Protein AF-A0A955C738-F1 (afdb_monomer)

pLDDT: mean 87.99, std 18.36, range [21.62, 98.81]

Radius of gyration: 31.43 Å; Cα contacts (8 Å, |Δi|>4): 1301; chains: 1; bounding box: 120×82×80 Å

Secondary structure (DSSP, 8-state):
----------------------------------------------PPPHHHHHHHHHHHH-HHHHHHHHHHHHHHHH---TTSPPEEEEEEEEEEEEEEEEEEETTEEEEEEEEEEEEEEEEEEEB-SSSBS-SBTT-TTTTEEEEEPPSS--HHHHHHHHHHHHHHHHHHHHHHHHHHHHHHHT---TTPPPSS------EEEPPPP-----HHHHHHHHHHHHHGGGG-TTEEEEEEEEEEEEEEEEEEETTS-EEEEEEEEEEEEEEEEEE-TTS-EEEEEEEEEES-TTSPPPHHHHHHHHHHHHHHHHHHHTSPBP-S-EEEEEEE-HHHHHHHHHHHHGGGSB-SPPPBTPPPPTT-SGGGTTSB-S-TTEEEEE-TT--EETTEE-S---SB-TTSPBP--EEEEETTEE---B--SS--SS--S--S-EE-SSS-EE--SEEEEEESSPBPHHHHHHHHHHHHHHTT-SEEEEEEEEETTEEEEEEEEETTS-EEEEB-BPPP---HHHHHTEEEEBS--EEEEEEETTEEEEEEE--EEEEEEEE-B----PPPPPSS--HHHHHHHHHHHT-

Solvent-accessible surface area (backbone atoms only — not comparable to full-atom values): 31488 Å² total; per-residue (Å²): 134,87,79,91,86,88,83,90,83,87,88,88,88,83,90,86,86,90,82,89,90,86,92,85,89,89,87,88,81,93,87,87,86,86,87,83,89,80,87,78,80,74,81,78,72,74,76,70,50,75,67,55,52,52,51,54,57,48,38,72,76,32,52,65,61,32,30,54,53,54,48,49,56,50,44,65,76,64,52,59,62,86,90,44,65,45,57,72,41,43,35,38,38,35,41,43,29,26,37,38,37,34,32,11,34,64,47,38,77,79,46,77,49,76,50,74,49,29,42,35,31,33,39,29,39,17,62,47,51,62,54,36,17,53,67,29,72,94,23,86,67,36,6,49,28,64,37,73,41,66,85,61,89,49,51,65,62,39,35,53,39,50,50,55,26,46,52,55,6,40,53,42,5,46,63,30,24,60,54,47,52,59,53,49,76,78,51,90,67,82,78,68,45,40,58,35,53,88,78,77,58,40,77,49,73,53,73,84,54,85,44,74,72,52,59,72,61,53,43,50,40,24,23,59,54,16,33,57,53,63,82,36,48,72,50,77,43,54,40,18,35,38,41,36,39,23,14,34,37,34,38,41,37,73,80,57,27,37,40,35,43,66,44,46,38,24,44,38,38,40,41,42,31,34,59,22,94,81,16,50,75,46,50,47,69,52,76,49,80,38,72,48,56,79,69,68,78,54,55,80,73,50,44,60,58,54,49,51,52,52,54,51,51,54,54,45,44,72,31,52,63,45,86,59,69,44,75,39,29,32,42,26,32,18,64,27,24,18,54,57,49,40,75,64,41,46,79,46,38,39,42,44,59,73,36,48,88,59,81,87,64,95,77,51,45,82,83,38,53,73,36,74,55,35,32,64,51,30,35,31,34,32,32,18,80,46,54,56,57,98,87,42,80,36,52,13,45,45,64,53,28,72,76,55,33,59,36,46,74,40,64,31,21,54,58,8,16,30,62,52,62,39,16,6,50,39,20,23,80,90,42,71,56,53,39,22,17,13,34,34,74,79,72,50,36,32,41,68,23,29,36,37,49,49,54,81,68,49,30,51,74,67,54,48,52,51,54,47,45,52,53,13,49,78,69,74,40,80,48,29,45,35,33,52,31,54,28,86,84,27,59,43,48,33,29,42,35,32,84,87,71,51,72,44,64,32,22,49,46,37,64,72,78,76,47,68,64,38,48,41,38,42,76,47,38,34,66,62,61,29,80,41,75,47,81,54,89,48,50,39,23,19,26,32,15,26,19,38,30,30,56,52,48,64,38,43,38,57,85,70,92,48,60,75,64,76,93,61,76,50,76,54,37,50,51,52,52,33,66,75,68,77,104

Foldseek 3Di:
DDDDDDDDDDDDDDDDDDDDDDDDDDDDDDDDDDDDDDDDDDPPPPPPDPLRVVLVVCLVPALLLVLQVVLQVCQQVPDDDDPFFRWPKKKKKKWWKWKWKWKDAQLGTPDIDTDTWIKMKMATWGDDQQATLDQAVVSDCALIFMFTADNDSDNVRRNVRVNVRNNVSSVSRRVSRVVVVVLVVVDDDPLRFGQFADDQADEDEDDWWPNDAPRVLVNNLQSLLNSLCLVPLQFPTKMKMKIWMWGWMWMDMPNGHTYIDIATKMKIKIKTWGAAQLQDIAIAMDIDMDRHNVPDDDSVVCNVVSVVRSVLRVVLSPAAADDFKDKFKEWEAQARCLLVVCVAPFCLLFDADHRHPDDDDPSNCVVQAQHQLAAQFKWKKFFQCDQDDPNHGFFLHDQAAPNRHGAAMDGQDHRRGGHHGAFDRRADSVGRDHNRQQWADIGGGRGGREMAMDGNDADAPVVSVVVRLVLCVVVVHQWYKYQHHDRVQARRFIWTAGNVRDTGTHDQKGGWPCHSVQNHQFPHAHPDWDWDWDQDNGTIHIGIGGITITRITIIGGHDDNRDRPDPDRDPSVVVVVCVVVVD

Nearest PDB structures (foldseek):
  5njf-assembly1_A  TM=7.180E-01  e=1.916E-24  Escherichia coli K-12
  5njc-assembly1_A  TM=6.947E-01  e=1.461E-24  Escherichia coli str. K-12 substr. MG1655
  5njf-assembly2_C  TM=7.091E-01  e=7.842E-24  Escherichia coli K-12
  6j6a-assembly1_B  TM=6.764E-01  e=1.179E-22  Thermococcus kodakarensis KOD1
  1vpb-assembly1_A-2  TM=7.050E-01  e=1.727E-20  Bacteroides thetaiotaomicron VPI-5482

Mean predicted aligned error: 8.83 Å

Structure (mmCIF, N/CA/C/O backbone):
data_AF-A0A955C738-F1
#
_entry.id   AF-A0A955C738-F1
#
loop_
_atom_site.group_PDB
_atom_site.id
_atom_site.type_symbol
_atom_site.label_atom_id
_atom_site.label_alt_id
_atom_site.label_comp_id
_atom_site.label_asym_id
_atom_site.label_entity_id
_atom_site.label_seq_id
_atom_site.pdbx_PDB_ins_code
_atom_site.Cartn_x
_atom_site.Cartn_y
_atom_site.Cartn_z
_atom_site.occupancy
_atom_site.B_iso_or_equiv
_atom_site.auth_seq_id
_atom_site.auth_comp_id
_atom_site.auth_asym_id
_atom_site.auth_atom_id
_atom_site.pdbx_PDB_model_num
ATOM 1 N N . MET A 1 1 ? 28.914 60.820 -5.415 1.00 33.84 1 MET A N 1
ATOM 2 C CA . MET A 1 1 ? 29.588 60.541 -4.131 1.00 33.84 1 MET A CA 1
ATOM 3 C C . MET A 1 1 ? 30.283 59.199 -4.316 1.00 33.84 1 MET A C 1
ATOM 5 O O . MET A 1 1 ? 29.587 58.201 -4.390 1.00 33.84 1 MET A O 1
ATOM 9 N N . SER A 1 2 ? 31.503 59.199 -4.871 1.00 27.83 2 SER A N 1
ATOM 10 C CA . SER A 1 2 ? 32.791 59.203 -4.131 1.00 27.83 2 SER A CA 1
ATOM 11 C C . SER A 1 2 ? 32.980 57.888 -3.361 1.00 27.83 2 SER A C 1
ATOM 13 O O . SER A 1 2 ? 32.106 57.544 -2.582 1.00 27.83 2 SER A O 1
ATOM 15 N N . ASP A 1 3 ? 34.062 57.125 -3.441 1.00 27.12 3 ASP A N 1
ATOM 16 C CA . ASP A 1 3 ? 35.326 57.208 -4.171 1.00 27.12 3 ASP A CA 1
ATOM 17 C C . ASP A 1 3 ? 36.055 55.857 -3.938 1.00 27.12 3 ASP A C 1
ATOM 19 O O . ASP A 1 3 ? 35.865 55.251 -2.888 1.00 27.12 3 ASP A O 1
ATOM 23 N N . VAL A 1 4 ? 36.868 55.415 -4.907 1.00 28.67 4 VAL A N 1
ATOM 24 C CA . VAL A 1 4 ? 38.217 54.793 -4.770 1.00 28.67 4 VAL A CA 1
ATOM 25 C C . VAL A 1 4 ? 38.440 53.675 -3.713 1.00 28.67 4 VAL A C 1
ATOM 27 O O . VAL A 1 4 ? 38.381 53.889 -2.509 1.00 28.67 4 VAL A O 1
ATOM 30 N N . SER A 1 5 ? 38.874 52.463 -4.099 1.00 29.81 5 SER A N 1
ATOM 31 C CA . SER A 1 5 ? 40.318 52.148 -4.202 1.00 29.81 5 SER A CA 1
ATOM 32 C C . SER A 1 5 ? 40.626 50.784 -4.852 1.00 29.81 5 SER A C 1
ATOM 34 O O . SER A 1 5 ? 39.924 49.794 -4.680 1.00 29.81 5 SER A O 1
ATOM 36 N N . ARG A 1 6 ? 41.724 50.791 -5.621 1.00 28.58 6 ARG A N 1
ATOM 37 C CA . ARG A 1 6 ? 42.387 49.713 -6.385 1.00 28.58 6 ARG A CA 1
ATOM 38 C C . ARG A 1 6 ? 43.344 48.889 -5.511 1.00 28.58 6 ARG A C 1
ATOM 40 O O . ARG A 1 6 ? 43.851 49.458 -4.561 1.00 28.58 6 ARG A O 1
ATOM 47 N N . PHE A 1 7 ? 43.706 47.669 -5.944 1.00 26.84 7 PHE A N 1
ATOM 48 C CA . PHE A 1 7 ? 45.085 47.111 -6.074 1.00 26.84 7 PHE A CA 1
ATOM 49 C C . PHE A 1 7 ? 44.975 45.680 -6.677 1.00 26.84 7 PHE A C 1
ATOM 51 O O . PHE A 1 7 ? 44.348 44.819 -6.078 1.00 26.84 7 PHE A O 1
ATOM 58 N N . HIS A 1 8 ? 45.227 45.447 -7.979 1.00 27.83 8 HIS A N 1
ATOM 59 C CA . HIS A 1 8 ? 46.473 44.916 -8.600 1.00 27.83 8 HIS A CA 1
ATOM 60 C C . HIS A 1 8 ? 47.144 43.746 -7.846 1.00 27.83 8 HIS A C 1
ATOM 62 O O . HIS A 1 8 ? 47.716 43.981 -6.791 1.00 27.83 8 HIS A O 1
ATOM 68 N N . ASN A 1 9 ? 47.181 42.515 -8.387 1.00 25.59 9 ASN A N 1
ATOM 69 C CA . ASN A 1 9 ? 48.166 42.003 -9.367 1.00 25.59 9 ASN A CA 1
ATOM 70 C C . ASN A 1 9 ? 48.071 40.456 -9.519 1.00 25.59 9 ASN A C 1
ATOM 72 O O . ASN A 1 9 ? 47.999 39.726 -8.538 1.00 25.59 9 ASN A O 1
ATOM 76 N N . THR A 1 10 ? 48.105 39.972 -10.761 1.00 26.70 10 THR A N 1
ATOM 77 C CA . THR A 1 10 ? 48.370 38.585 -11.231 1.00 26.70 10 THR A CA 1
ATOM 78 C C . THR A 1 10 ? 49.896 38.296 -11.275 1.00 26.70 10 THR A C 1
ATOM 80 O O . THR A 1 10 ? 50.649 39.226 -10.989 1.00 26.70 10 THR A O 1
ATOM 83 N N . PRO A 1 11 ? 50.430 37.197 -11.869 1.00 48.56 11 PRO A N 1
ATOM 84 C CA . PRO A 1 11 ? 50.145 35.744 -11.852 1.00 48.56 11 PRO A CA 1
ATOM 85 C C . PRO A 1 11 ? 51.440 34.898 -11.569 1.00 48.56 11 PRO A C 1
ATOM 87 O O . PRO A 1 11 ? 52.496 35.454 -11.290 1.00 48.56 11 PRO A O 1
ATOM 90 N N . ASP A 1 12 ? 51.374 33.566 -11.749 1.00 27.77 12 ASP A N 1
ATOM 91 C CA . ASP A 1 12 ? 52.329 32.740 -12.544 1.00 27.77 12 ASP A CA 1
ATOM 92 C C . ASP A 1 12 ? 53.018 31.493 -11.901 1.00 27.77 12 ASP A C 1
ATOM 94 O O . ASP A 1 12 ? 53.616 31.529 -10.832 1.00 27.77 12 ASP A O 1
ATOM 98 N N . ARG A 1 13 ? 52.887 30.387 -12.657 1.00 27.52 13 ARG A N 1
ATOM 99 C CA . ARG A 1 13 ? 53.761 29.228 -12.979 1.00 27.52 13 ARG A CA 1
ATOM 100 C C . ARG A 1 13 ? 54.837 28.608 -12.046 1.00 27.52 13 ARG A C 1
ATOM 102 O O . ARG A 1 13 ? 55.778 29.245 -11.604 1.00 27.52 13 ARG A O 1
ATOM 109 N N . ALA A 1 14 ? 54.828 27.263 -12.135 1.00 25.36 14 ALA A N 1
ATOM 110 C CA . ALA A 1 14 ? 55.936 26.338 -12.478 1.00 25.36 14 ALA A CA 1
ATOM 111 C C . ALA A 1 14 ? 56.814 25.658 -11.391 1.00 25.36 14 ALA A C 1
ATOM 113 O O . ALA A 1 14 ? 57.598 26.277 -10.691 1.00 25.36 14 ALA A O 1
ATOM 114 N N . ALA A 1 15 ? 56.733 24.316 -11.415 1.00 28.67 15 ALA A N 1
ATOM 115 C CA . ALA A 1 15 ? 57.799 23.309 -11.590 1.00 28.67 15 ALA A CA 1
ATOM 116 C C . ALA A 1 15 ? 59.112 23.338 -10.767 1.00 28.67 15 ALA A C 1
ATOM 118 O O . ALA A 1 15 ? 59.920 24.242 -10.905 1.00 28.67 15 ALA A O 1
ATOM 119 N N . HIS A 1 16 ? 59.429 22.193 -10.136 1.00 27.06 16 HIS A N 1
ATOM 120 C CA . HIS A 1 16 ? 60.777 21.590 -9.999 1.00 27.06 16 HIS A CA 1
ATOM 121 C C . HIS A 1 16 ? 60.604 20.094 -9.608 1.00 27.06 16 HIS A C 1
ATOM 123 O O . HIS A 1 16 ? 59.800 19.809 -8.733 1.00 27.06 16 HIS A O 1
ATOM 129 N N . LEU A 1 17 ? 61.085 19.052 -10.315 1.00 24.75 17 LEU A N 1
ATOM 130 C CA . LEU A 1 17 ? 62.424 18.584 -10.759 1.00 24.75 17 LEU A CA 1
ATOM 131 C C . LEU A 1 17 ? 63.149 17.618 -9.779 1.00 24.75 17 LEU A C 1
ATOM 133 O O . LEU A 1 17 ? 63.581 18.039 -8.716 1.00 24.75 17 LEU A O 1
ATOM 137 N N . ARG A 1 18 ? 63.462 16.408 -10.308 1.00 24.88 18 ARG A N 1
ATOM 138 C CA . ARG A 1 18 ? 64.615 15.487 -10.024 1.00 24.88 18 ARG A CA 1
ATOM 139 C C . ARG A 1 18 ? 64.559 14.669 -8.707 1.00 24.88 18 ARG A C 1
ATOM 141 O O . ARG A 1 18 ? 63.951 15.108 -7.756 1.00 24.88 18 ARG A O 1
ATOM 148 N N . CYS A 1 19 ? 65.160 13.476 -8.541 1.00 22.56 19 CYS A N 1
ATOM 149 C CA . CYS A 1 19 ? 66.215 12.738 -9.261 1.00 22.56 19 CYS A CA 1
ATOM 150 C C . CYS A 1 19 ? 66.293 11.244 -8.807 1.00 22.56 19 CYS A C 1
ATOM 152 O O . CYS A 1 19 ? 66.173 10.985 -7.619 1.00 22.56 19 CYS A O 1
ATOM 154 N N . LYS A 1 20 ? 66.570 10.319 -9.754 1.00 25.05 20 LYS A N 1
ATOM 155 C CA . LYS A 1 20 ? 67.521 9.153 -9.776 1.00 25.05 20 LYS A CA 1
ATOM 156 C C . LYS A 1 20 ? 67.852 8.385 -8.463 1.00 25.05 20 LYS A C 1
ATOM 158 O O . LYS A 1 20 ? 68.332 8.996 -7.526 1.00 25.05 20 LYS A O 1
ATOM 163 N N . ARG A 1 21 ? 67.641 7.054 -8.348 1.00 26.25 21 ARG A N 1
ATOM 164 C CA . ARG A 1 21 ? 68.314 5.824 -8.907 1.00 26.25 21 ARG A CA 1
ATOM 165 C C . ARG A 1 21 ? 69.205 5.108 -7.866 1.00 26.25 21 ARG A C 1
ATOM 167 O O . ARG A 1 21 ? 70.176 5.721 -7.447 1.00 26.25 21 ARG A O 1
ATOM 174 N N . THR A 1 22 ? 69.002 3.789 -7.703 1.00 25.92 22 THR A N 1
ATOM 175 C CA . THR A 1 22 ? 70.005 2.686 -7.548 1.00 25.92 22 THR A CA 1
ATOM 176 C C . THR A 1 22 ? 69.220 1.353 -7.454 1.00 25.92 22 THR A C 1
ATOM 178 O O . THR A 1 22 ? 68.254 1.306 -6.711 1.00 25.92 22 THR A O 1
ATOM 181 N N . ASN A 1 23 ? 69.352 0.324 -8.310 1.00 25.08 23 ASN A N 1
ATOM 182 C CA . ASN A 1 23 ? 70.439 -0.611 -8.700 1.00 25.08 23 ASN A CA 1
ATOM 183 C C . ASN A 1 23 ? 70.236 -2.027 -8.105 1.00 25.08 23 ASN A C 1
ATOM 185 O O . ASN A 1 23 ? 70.327 -2.167 -6.894 1.00 25.08 23 ASN A O 1
ATOM 189 N N . ALA A 1 24 ? 70.080 -3.046 -8.971 1.00 24.39 24 ALA A N 1
ATOM 190 C CA . ALA A 1 24 ? 70.722 -4.388 -8.954 1.00 24.39 24 ALA A CA 1
ATOM 191 C C . ALA A 1 24 ? 69.931 -5.353 -9.880 1.00 24.39 24 ALA A C 1
ATOM 193 O O . ALA A 1 24 ? 68.776 -5.648 -9.616 1.00 24.39 24 ALA A O 1
ATOM 194 N N . ARG A 1 25 ? 70.396 -5.628 -11.110 1.00 24.30 25 ARG A N 1
ATOM 195 C CA . ARG A 1 25 ? 71.247 -6.766 -11.547 1.00 24.30 25 ARG A CA 1
ATOM 196 C C . ARG A 1 25 ? 70.575 -8.152 -11.465 1.00 24.30 25 ARG A C 1
ATOM 198 O O . ARG A 1 25 ? 70.519 -8.714 -10.386 1.00 24.30 25 ARG A O 1
ATOM 205 N N . PHE A 1 26 ? 70.244 -8.736 -12.623 1.00 23.41 26 PHE A N 1
ATOM 206 C CA . PHE A 1 26 ? 70.848 -9.985 -13.128 1.00 23.41 26 PHE A CA 1
ATOM 207 C C . PHE A 1 26 ? 70.608 -10.123 -14.648 1.00 23.41 26 PHE A C 1
ATOM 209 O O . PHE A 1 26 ? 69.557 -9.752 -15.160 1.00 23.41 26 PHE A O 1
ATOM 216 N N . VAL A 1 27 ? 71.638 -10.586 -15.358 1.00 21.62 27 VAL A N 1
ATOM 217 C CA . VAL A 1 27 ? 71.754 -10.769 -16.817 1.00 21.62 27 VAL A CA 1
ATOM 218 C C . VAL A 1 27 ? 71.810 -12.270 -17.113 1.00 21.62 27 VAL A C 1
ATOM 220 O O . VAL A 1 27 ? 72.457 -12.972 -16.343 1.00 21.62 27 VAL A O 1
ATOM 223 N N . CYS A 1 28 ? 71.189 -12.718 -18.216 1.00 22.19 28 CYS A N 1
ATOM 224 C CA . CYS A 1 28 ? 71.621 -13.785 -19.156 1.00 22.19 28 CYS A CA 1
ATOM 225 C C . CYS A 1 28 ? 70.408 -14.256 -19.984 1.00 22.19 28 CYS A C 1
ATOM 227 O O . CYS A 1 28 ? 69.321 -14.356 -19.436 1.00 22.19 28 CYS A O 1
ATOM 229 N N . LEU A 1 29 ? 70.470 -14.653 -21.255 1.00 23.77 29 LEU A N 1
ATOM 230 C CA . LEU A 1 29 ? 71.362 -14.434 -22.397 1.00 23.77 29 LEU A CA 1
ATOM 231 C C . LEU A 1 29 ? 70.541 -14.905 -23.622 1.00 23.77 29 LEU A C 1
ATOM 233 O O . LEU A 1 29 ? 69.697 -15.790 -23.508 1.00 23.77 29 LEU A O 1
ATOM 237 N N . ILE A 1 30 ? 70.753 -14.265 -24.765 1.00 26.03 30 ILE A N 1
ATOM 238 C CA . ILE A 1 30 ? 70.018 -14.415 -26.030 1.00 26.03 30 ILE A CA 1
ATOM 239 C C . ILE A 1 30 ? 70.262 -15.784 -26.694 1.00 26.03 30 ILE A C 1
ATOM 241 O O . ILE A 1 30 ? 71.403 -16.232 -26.757 1.00 26.03 30 ILE A O 1
ATOM 245 N N . ALA A 1 31 ? 69.231 -16.350 -27.330 1.00 24.80 31 ALA A N 1
ATOM 246 C CA . ALA A 1 31 ? 69.380 -17.123 -28.565 1.00 24.80 31 ALA A CA 1
ATOM 247 C C . ALA A 1 31 ? 68.173 -16.857 -29.483 1.00 24.80 31 ALA A C 1
ATOM 249 O O . ALA A 1 31 ? 67.026 -17.063 -29.097 1.00 24.80 31 ALA A O 1
ATOM 250 N N . ALA A 1 32 ? 68.449 -16.362 -30.688 1.00 29.47 32 ALA A N 1
ATOM 251 C CA . ALA A 1 32 ? 67.487 -16.110 -31.751 1.00 29.47 32 ALA A CA 1
ATOM 252 C C . ALA A 1 32 ? 67.798 -17.034 -32.935 1.00 29.47 32 ALA A C 1
ATOM 254 O O . ALA A 1 32 ? 68.964 -17.143 -33.306 1.00 29.47 32 ALA A O 1
ATOM 255 N N . ALA A 1 33 ? 66.775 -17.626 -33.558 1.00 29.28 33 ALA A N 1
ATOM 256 C CA . ALA A 1 33 ? 66.759 -17.936 -34.991 1.00 29.28 33 ALA A CA 1
ATOM 257 C C . ALA A 1 33 ? 65.324 -18.237 -35.464 1.00 29.28 33 ALA A C 1
ATOM 259 O O . ALA A 1 33 ? 64.576 -18.963 -34.818 1.00 29.28 33 ALA A O 1
ATOM 260 N N . ALA A 1 34 ? 64.968 -17.614 -36.584 1.00 32.28 34 ALA A N 1
ATOM 261 C CA . ALA A 1 34 ? 63.661 -17.546 -37.227 1.00 32.28 34 ALA A CA 1
ATOM 262 C C . ALA A 1 34 ? 63.312 -18.786 -38.072 1.00 32.28 34 ALA A C 1
ATOM 264 O O . ALA A 1 34 ? 64.222 -19.434 -38.572 1.00 32.28 34 ALA A O 1
ATOM 265 N N . PHE A 1 35 ? 62.017 -19.023 -38.337 1.00 30.17 35 PHE A N 1
ATOM 266 C CA . PHE A 1 35 ? 61.476 -19.199 -39.699 1.00 30.17 35 PHE A CA 1
ATOM 267 C C . PHE A 1 35 ? 59.935 -19.096 -39.734 1.00 30.17 35 PHE A C 1
ATOM 269 O O . PHE A 1 35 ? 59.248 -19.301 -38.738 1.00 30.17 35 PHE A O 1
ATOM 276 N N . CYS A 1 36 ? 59.436 -18.688 -40.899 1.00 31.66 36 CYS A N 1
ATOM 277 C CA . CYS A 1 36 ? 58.106 -18.170 -41.220 1.00 31.66 36 CYS A CA 1
ATOM 278 C C . CYS A 1 36 ? 56.991 -19.215 -41.455 1.00 31.66 36 CYS A C 1
ATOM 280 O O . CYS A 1 36 ? 57.243 -20.267 -42.025 1.00 31.66 36 CYS A O 1
ATOM 282 N N . VAL A 1 37 ? 55.756 -18.767 -41.163 1.00 38.94 37 VAL A N 1
ATOM 283 C CA . VAL A 1 37 ? 54.451 -19.042 -41.818 1.00 38.94 37 VAL A CA 1
ATOM 284 C C . VAL A 1 37 ? 53.889 -20.473 -41.783 1.00 38.94 37 VAL A C 1
ATOM 286 O O . VAL A 1 37 ? 54.294 -21.317 -42.568 1.00 38.94 37 VAL A O 1
ATOM 289 N N . SER A 1 38 ? 52.798 -20.654 -41.022 1.00 33.78 38 SER A N 1
ATOM 290 C CA . SER A 1 38 ? 51.512 -21.159 -41.549 1.00 33.78 38 SER A CA 1
ATOM 291 C C . SER A 1 38 ? 50.409 -21.203 -40.476 1.00 33.78 38 SER A C 1
ATOM 293 O O . SER A 1 38 ? 50.559 -21.890 -39.476 1.00 33.78 38 SER A O 1
ATOM 295 N N . ALA A 1 39 ? 49.299 -20.519 -40.777 1.00 40.12 39 ALA A N 1
ATOM 296 C CA . ALA A 1 39 ? 47.901 -20.900 -40.539 1.00 40.12 39 ALA A CA 1
ATOM 297 C C . ALA A 1 39 ? 47.343 -21.134 -39.111 1.00 40.12 39 ALA A C 1
ATOM 299 O O . ALA A 1 39 ? 47.864 -21.895 -38.308 1.00 40.12 39 ALA A O 1
ATOM 300 N N . LEU A 1 40 ? 46.138 -20.568 -38.931 1.00 41.47 40 LEU A N 1
ATOM 301 C CA . LEU A 1 40 ? 45.093 -20.906 -37.954 1.00 41.47 40 LEU A CA 1
ATOM 302 C C . LEU A 1 40 ? 45.344 -20.472 -36.503 1.00 41.47 40 LEU A C 1
ATOM 304 O O . LEU A 1 40 ? 45.636 -21.271 -35.618 1.00 41.47 40 LEU A O 1
ATOM 308 N N . SER A 1 41 ? 45.071 -19.193 -36.233 1.00 36.91 41 SER A N 1
ATOM 309 C CA . SER A 1 41 ? 44.568 -18.807 -34.912 1.00 36.91 41 SER A CA 1
ATOM 310 C C . SER A 1 41 ? 43.236 -19.531 -34.680 1.00 36.91 41 SER A C 1
ATOM 312 O O . SER A 1 41 ? 42.340 -19.394 -35.519 1.00 36.91 41 SER A O 1
ATOM 314 N N . PRO A 1 42 ? 43.055 -20.281 -33.580 1.00 45.69 42 PRO A N 1
ATOM 315 C CA . PRO A 1 42 ? 41.736 -20.775 -33.237 1.00 45.69 42 PRO A CA 1
ATOM 316 C C . PRO A 1 42 ? 40.858 -19.563 -32.922 1.00 45.69 42 PRO A C 1
ATOM 318 O O . PRO A 1 42 ? 41.290 -18.636 -32.228 1.00 45.69 42 PRO A O 1
ATOM 321 N N . LEU A 1 43 ? 39.629 -19.572 -33.444 1.00 40.34 43 LEU A N 1
ATOM 322 C CA . LEU A 1 43 ? 38.538 -18.767 -32.911 1.00 40.34 43 LEU A CA 1
ATOM 323 C C . LEU A 1 43 ? 38.584 -18.903 -31.382 1.00 40.34 43 LEU A C 1
ATOM 325 O O . LEU A 1 43 ? 38.265 -19.958 -30.834 1.00 40.34 43 LEU A O 1
ATOM 329 N N . ARG A 1 44 ? 38.982 -17.840 -30.679 1.00 41.97 44 ARG A N 1
ATOM 330 C CA . ARG A 1 44 ? 38.547 -17.652 -29.299 1.00 41.97 44 ARG A CA 1
ATOM 331 C C . ARG A 1 44 ? 37.052 -17.390 -29.397 1.00 41.97 44 ARG A C 1
ATOM 333 O O . ARG A 1 44 ? 36.639 -16.249 -29.564 1.00 41.97 44 ARG A O 1
ATOM 340 N N . VAL A 1 45 ? 36.255 -18.455 -29.348 1.00 44.25 45 VAL A N 1
ATOM 341 C CA . VAL A 1 45 ? 34.876 -18.346 -28.878 1.00 44.25 45 VAL A CA 1
ATOM 342 C C . VAL A 1 45 ? 35.016 -17.750 -27.484 1.00 44.25 45 VAL A C 1
ATOM 344 O O . VAL A 1 45 ? 35.565 -18.392 -26.587 1.00 44.25 45 VAL A O 1
ATOM 347 N N . ALA A 1 46 ? 34.683 -16.469 -27.337 1.00 47.94 46 ALA A N 1
ATOM 348 C CA . ALA A 1 46 ? 34.549 -15.876 -26.020 1.00 47.94 46 ALA A CA 1
ATOM 349 C C . ALA A 1 46 ? 33.506 -16.733 -25.303 1.00 47.94 46 ALA A C 1
ATOM 351 O O . ALA A 1 46 ? 32.372 -16.812 -25.766 1.00 47.94 46 ALA A O 1
ATOM 352 N N . ALA A 1 47 ? 33.918 -17.461 -24.264 1.00 53.84 47 ALA A N 1
ATOM 353 C CA . ALA A 1 47 ? 32.975 -18.206 -23.449 1.00 53.84 47 ALA A CA 1
ATOM 354 C C . ALA A 1 47 ? 31.942 -17.195 -22.940 1.00 53.84 47 ALA A C 1
ATOM 356 O O . ALA A 1 47 ? 32.317 -16.216 -22.287 1.00 53.84 47 ALA A O 1
ATOM 357 N N . GLU A 1 48 ? 30.679 -17.384 -23.321 1.00 60.69 48 GLU A N 1
ATOM 358 C CA . GLU A 1 48 ? 29.572 -16.572 -22.828 1.00 60.69 48 GLU A CA 1
ATOM 359 C C . GLU A 1 48 ? 29.604 -16.581 -21.300 1.00 60.69 48 GLU A C 1
ATOM 361 O O . GLU A 1 48 ? 29.887 -17.610 -20.677 1.00 60.69 48 GLU A O 1
ATOM 366 N N . SER A 1 49 ? 29.365 -15.425 -20.678 1.00 80.62 49 SER A N 1
ATOM 367 C CA . SER A 1 49 ? 29.280 -15.385 -19.222 1.00 80.62 49 SER A CA 1
ATOM 368 C C . SER A 1 49 ? 28.126 -16.293 -18.766 1.00 80.62 49 SER A C 1
ATOM 370 O O . SER A 1 49 ? 27.115 -16.385 -19.466 1.00 80.62 49 SER A O 1
ATOM 372 N N . PRO A 1 50 ? 28.217 -16.942 -17.590 1.00 82.25 50 PRO A N 1
ATOM 373 C CA . PRO A 1 50 ? 27.118 -17.755 -17.061 1.00 82.25 50 PRO A CA 1
ATOM 374 C C . PRO A 1 50 ? 25.778 -17.000 -17.012 1.00 82.25 50 PRO A C 1
ATOM 376 O O . PRO A 1 50 ? 24.721 -17.589 -17.209 1.00 82.25 50 PRO A O 1
ATOM 379 N N . GLN A 1 51 ? 25.832 -15.679 -16.804 1.00 82.31 51 GLN A N 1
ATOM 380 C CA . GLN A 1 51 ? 24.667 -14.797 -16.846 1.00 82.31 51 GLN A CA 1
ATOM 381 C C . GLN A 1 51 ? 24.059 -14.697 -18.252 1.00 82.31 51 GLN A C 1
ATOM 383 O O . GLN A 1 51 ? 22.845 -14.778 -18.390 1.00 82.31 51 GLN A O 1
ATOM 388 N N . ALA A 1 52 ? 24.888 -14.532 -19.289 1.00 85.25 52 ALA A N 1
ATOM 389 C CA . ALA A 1 52 ? 24.431 -14.438 -20.674 1.00 85.25 52 ALA A CA 1
ATOM 390 C C . ALA A 1 52 ? 23.784 -15.749 -21.137 1.00 85.25 52 ALA A C 1
ATOM 392 O O . ALA A 1 52 ? 22.688 -15.720 -21.686 1.00 85.25 52 ALA A O 1
ATOM 393 N N . ALA A 1 53 ? 24.396 -16.894 -20.812 1.00 89.06 53 ALA A N 1
ATOM 394 C CA . ALA A 1 53 ? 23.822 -18.206 -21.111 1.00 89.06 53 ALA A CA 1
ATOM 395 C C . ALA A 1 53 ? 22.441 -18.398 -20.453 1.00 89.06 53 ALA A C 1
ATOM 397 O O . ALA A 1 53 ? 21.509 -18.847 -21.116 1.00 89.06 53 ALA A O 1
ATOM 398 N N . LYS A 1 54 ? 22.283 -17.985 -19.184 1.00 90.12 54 LYS A N 1
ATOM 399 C CA . LYS A 1 54 ? 20.991 -18.029 -18.478 1.00 90.12 54 LYS A CA 1
ATOM 400 C C . LYS A 1 54 ? 19.929 -17.164 -19.163 1.00 90.12 54 LYS A C 1
ATOM 402 O O . LYS A 1 54 ? 18.796 -17.596 -19.319 1.00 90.12 54 LYS A O 1
ATOM 407 N N . VAL A 1 55 ? 20.285 -15.950 -19.588 1.00 91.69 55 VAL A N 1
ATOM 408 C CA . VAL A 1 55 ? 19.355 -15.067 -20.314 1.00 91.69 55 VAL A CA 1
ATOM 409 C C . VAL A 1 55 ? 18.906 -15.708 -21.628 1.00 91.69 55 VAL A C 1
ATOM 411 O O . VAL A 1 55 ? 17.718 -15.679 -21.928 1.00 91.69 55 VAL A O 1
ATOM 414 N N . GLN A 1 56 ? 19.822 -16.321 -22.383 1.00 93.06 56 GLN A N 1
ATOM 415 C CA . GLN A 1 56 ? 19.483 -16.998 -23.640 1.00 93.06 56 GLN A CA 1
ATOM 416 C C . GLN A 1 56 ? 18.552 -18.200 -23.428 1.00 93.06 56 GLN A C 1
ATOM 418 O O . GLN A 1 56 ? 17.605 -18.383 -24.190 1.00 93.06 56 GLN A O 1
ATOM 423 N N . GLU A 1 57 ? 18.789 -18.998 -22.385 1.00 94.12 57 GLU A N 1
ATOM 424 C CA . GLU A 1 57 ? 17.919 -20.120 -22.010 1.00 94.12 57 GLU A CA 1
ATOM 425 C C . GLU A 1 57 ? 16.494 -19.648 -21.678 1.00 94.12 57 GLU A C 1
ATOM 427 O O . GLU A 1 57 ? 15.510 -20.196 -22.180 1.00 94.12 57 GLU A O 1
ATOM 432 N N . GLU A 1 58 ? 16.378 -18.580 -20.892 1.00 95.38 58 GLU A N 1
ATOM 433 C CA . GLU A 1 58 ? 15.090 -18.011 -20.493 1.00 95.38 58 GLU A CA 1
ATOM 434 C C . GLU A 1 58 ? 14.355 -17.381 -21.681 1.00 95.38 58 GLU A C 1
ATOM 436 O O . GLU A 1 58 ? 13.177 -17.650 -21.896 1.00 95.38 58 GLU A O 1
ATOM 441 N N . MET A 1 59 ? 15.053 -16.631 -22.538 1.00 94.19 59 MET A N 1
ATOM 442 C CA . MET A 1 59 ? 14.484 -16.083 -23.778 1.00 94.19 59 MET A CA 1
ATOM 443 C C . MET A 1 59 ? 14.050 -17.171 -24.773 1.00 94.19 59 MET A C 1
ATOM 445 O O . MET A 1 59 ? 13.170 -16.936 -25.603 1.00 94.19 59 MET A O 1
ATOM 449 N N . ALA A 1 60 ? 14.645 -18.365 -24.729 1.00 94.38 60 ALA A N 1
ATOM 450 C CA . ALA A 1 60 ? 14.233 -19.469 -25.591 1.00 94.38 60 ALA A CA 1
ATOM 451 C C . ALA A 1 60 ? 12.864 -20.050 -25.195 1.00 94.38 60 ALA A C 1
ATOM 453 O O . ALA A 1 60 ? 12.187 -20.626 -26.049 1.00 94.38 60 ALA A O 1
ATOM 454 N N . THR A 1 61 ? 12.455 -19.892 -23.932 1.00 94.56 61 THR A N 1
ATOM 455 C CA . THR A 1 61 ? 11.222 -20.478 -23.380 1.00 94.56 61 THR A CA 1
ATOM 456 C C . THR A 1 61 ? 10.152 -19.445 -23.021 1.00 94.56 61 THR A C 1
ATOM 458 O O . THR A 1 61 ? 8.975 -19.792 -22.981 1.00 94.56 61 THR A O 1
ATOM 461 N N . ASP A 1 62 ? 10.528 -18.179 -22.835 1.00 96.62 62 ASP A N 1
ATOM 462 C CA . ASP A 1 62 ? 9.631 -17.081 -22.484 1.00 96.62 62 ASP A CA 1
ATOM 463 C C . ASP A 1 62 ? 9.534 -16.055 -23.623 1.00 96.62 62 ASP A C 1
ATOM 465 O O . ASP A 1 62 ? 10.433 -15.239 -23.854 1.00 96.62 62 ASP A O 1
ATOM 469 N N . VAL A 1 63 ? 8.413 -16.094 -24.350 1.00 97.19 63 VAL A N 1
ATOM 470 C CA . VAL A 1 63 ? 8.188 -15.218 -25.507 1.00 97.19 63 VAL A CA 1
ATOM 471 C C . VAL A 1 63 ? 8.078 -13.743 -25.120 1.00 97.19 63 VAL A C 1
ATOM 473 O O . VAL A 1 63 ? 8.495 -12.884 -25.900 1.00 97.19 63 VAL A O 1
ATOM 476 N N . VAL A 1 64 ? 7.534 -13.445 -23.934 1.00 97.31 64 VAL A N 1
ATOM 477 C CA . VAL A 1 64 ? 7.298 -12.076 -23.462 1.00 97.31 64 VAL A CA 1
ATOM 478 C C . VAL A 1 64 ? 8.640 -11.446 -23.130 1.00 97.31 64 VAL A C 1
ATOM 480 O O . VAL A 1 64 ? 8.970 -10.384 -23.663 1.00 97.31 64 VAL A O 1
ATOM 483 N N . LEU A 1 65 ? 9.456 -12.150 -22.340 1.00 98.06 65 LEU A N 1
ATOM 484 C CA . LEU A 1 65 ? 10.816 -11.732 -22.028 1.00 98.06 65 LEU A CA 1
ATOM 485 C C . LEU A 1 65 ? 11.631 -11.542 -23.310 1.00 98.06 65 LEU A C 1
ATOM 487 O O . LEU A 1 65 ? 12.241 -10.489 -23.488 1.00 98.06 65 LEU A O 1
ATOM 491 N N . ARG A 1 66 ? 11.611 -12.519 -24.228 1.00 98.19 66 ARG A N 1
ATOM 492 C CA . ARG A 1 66 ? 12.344 -12.422 -25.498 1.00 98.19 66 ARG A CA 1
ATOM 493 C C . ARG A 1 66 ? 11.942 -11.181 -26.293 1.00 98.19 66 ARG A C 1
ATOM 495 O O . ARG A 1 66 ? 12.809 -10.420 -26.709 1.00 98.19 66 ARG A O 1
ATOM 502 N N . ALA A 1 67 ? 10.640 -10.943 -26.461 1.00 98.50 67 ALA A N 1
ATOM 503 C CA . ALA A 1 67 ? 10.134 -9.778 -27.181 1.00 98.50 67 ALA A CA 1
ATOM 504 C C . ALA A 1 67 ? 10.565 -8.451 -26.530 1.00 98.50 67 ALA A C 1
ATOM 506 O O . ALA A 1 67 ? 10.971 -7.531 -27.240 1.00 98.50 67 ALA A O 1
ATOM 507 N N . MET A 1 68 ? 10.525 -8.355 -25.196 1.00 98.50 68 MET A N 1
ATOM 508 C CA . MET A 1 68 ? 10.992 -7.175 -24.457 1.00 98.50 68 MET A CA 1
ATOM 509 C C . MET A 1 68 ? 12.492 -6.930 -24.651 1.00 98.50 68 MET A C 1
ATOM 511 O O . MET A 1 68 ? 12.895 -5.789 -24.872 1.00 98.50 68 MET A O 1
ATOM 515 N N . VAL A 1 69 ? 13.318 -7.979 -24.590 1.00 97.75 69 VAL A N 1
ATOM 516 C CA . VAL A 1 69 ? 14.771 -7.863 -24.789 1.00 97.75 69 VAL A CA 1
ATOM 517 C C . VAL A 1 69 ? 15.112 -7.464 -26.227 1.00 97.75 69 VAL A C 1
ATOM 519 O O . VAL A 1 69 ? 15.887 -6.536 -26.442 1.00 97.75 69 VAL A O 1
ATOM 522 N N . ASP A 1 70 ? 14.490 -8.080 -27.225 1.00 97.88 70 ASP A N 1
ATOM 523 C CA . ASP A 1 70 ? 14.801 -7.758 -28.620 1.00 97.88 70 ASP A CA 1
ATOM 524 C C . ASP A 1 70 ? 14.359 -6.329 -28.990 1.00 97.88 70 ASP A C 1
ATOM 526 O O . ASP A 1 70 ? 15.054 -5.614 -29.719 1.00 97.88 70 ASP A O 1
ATOM 530 N N . GLU A 1 71 ? 13.217 -5.871 -28.466 1.00 98.06 71 GLU A N 1
ATOM 531 C CA . GLU A 1 71 ? 12.723 -4.516 -28.724 1.00 98.06 71 GLU A CA 1
ATOM 532 C C . GLU A 1 71 ? 13.465 -3.432 -27.947 1.00 98.06 71 GLU A C 1
ATOM 534 O O . GLU A 1 71 ? 13.504 -2.286 -28.405 1.00 98.06 71 GLU A O 1
ATOM 539 N N . ILE A 1 72 ? 14.063 -3.743 -26.793 1.00 96.12 72 ILE A N 1
ATOM 540 C CA . ILE A 1 72 ? 14.851 -2.745 -26.066 1.00 96.12 72 ILE A CA 1
ATOM 541 C C . ILE A 1 72 ? 16.174 -2.485 -26.782 1.00 96.12 72 ILE A C 1
ATOM 543 O O . ILE A 1 72 ? 16.558 -1.327 -26.968 1.00 96.12 72 ILE A O 1
ATOM 547 N N . ASP A 1 73 ? 16.811 -3.549 -27.276 1.00 94.19 73 ASP A N 1
ATOM 548 C CA . ASP A 1 73 ? 18.056 -3.471 -28.036 1.00 94.19 73 ASP A CA 1
ATOM 549 C C . ASP A 1 73 ? 17.824 -2.758 -29.376 1.00 94.19 73 ASP A C 1
ATOM 551 O O . ASP A 1 73 ? 18.582 -1.857 -29.759 1.00 94.19 73 ASP A O 1
ATOM 555 N N . ARG A 1 74 ? 16.715 -3.078 -30.062 1.00 95.56 74 ARG A N 1
ATOM 556 C CA . ARG A 1 74 ? 16.312 -2.392 -31.297 1.00 95.56 74 ARG A CA 1
ATOM 557 C C . ARG A 1 74 ? 15.997 -0.916 -31.065 1.00 95.56 74 ARG A C 1
ATOM 559 O O . ARG A 1 74 ? 16.427 -0.073 -31.856 1.00 95.56 74 ARG A O 1
ATOM 566 N N . GLY A 1 75 ? 15.264 -0.599 -29.997 1.00 93.81 75 GLY A N 1
ATOM 567 C CA . GLY A 1 75 ? 14.915 0.771 -29.629 1.00 93.81 75 GLY A CA 1
ATOM 568 C C . GLY A 1 75 ? 16.155 1.623 -29.362 1.00 93.81 75 GLY A C 1
ATOM 569 O O . GLY A 1 75 ? 16.312 2.688 -29.958 1.00 93.81 75 GLY A O 1
ATOM 570 N N . LEU A 1 76 ? 17.081 1.128 -28.538 1.00 90.06 76 LEU A N 1
ATOM 571 C CA . LEU A 1 76 ? 18.309 1.849 -28.195 1.00 90.06 76 LEU A CA 1
ATOM 572 C C . LEU A 1 76 ? 19.214 2.092 -29.417 1.00 90.06 76 LEU A C 1
ATOM 574 O O . LEU A 1 76 ? 19.822 3.157 -29.537 1.00 90.06 76 LEU A O 1
ATOM 578 N N . ALA A 1 77 ? 19.295 1.128 -30.339 1.00 92.00 77 ALA A N 1
ATOM 579 C CA . ALA A 1 77 ? 20.110 1.254 -31.546 1.00 92.00 77 ALA A CA 1
ATOM 580 C C . ALA A 1 77 ? 19.482 2.166 -32.618 1.00 92.00 77 ALA A C 1
ATOM 582 O O . ALA A 1 77 ? 20.211 2.846 -33.347 1.00 92.00 77 ALA A O 1
ATOM 583 N N . GLY A 1 78 ? 18.149 2.153 -32.739 1.00 91.62 78 GLY A N 1
ATOM 584 C CA . GLY A 1 78 ? 17.433 2.718 -33.885 1.00 91.62 78 GLY A CA 1
ATOM 585 C C . GLY A 1 78 ? 16.668 4.021 -33.642 1.00 91.62 78 GLY A C 1
ATOM 586 O O . GLY A 1 78 ? 16.385 4.723 -34.612 1.00 91.62 78 GLY A O 1
ATOM 587 N N . LEU A 1 79 ? 16.313 4.369 -32.399 1.00 93.88 79 LEU A N 1
ATOM 588 C CA . LEU A 1 79 ? 15.472 5.542 -32.128 1.00 93.88 79 LEU A CA 1
ATOM 589 C C . LEU A 1 79 ? 16.252 6.852 -32.265 1.00 93.88 79 LEU A C 1
ATOM 591 O O . LEU A 1 79 ? 17.086 7.204 -31.428 1.00 93.88 79 LEU A O 1
ATOM 595 N N . GLN A 1 80 ? 15.928 7.600 -33.315 1.00 94.12 80 GLN A N 1
ATOM 596 C CA . GLN A 1 80 ? 16.325 8.989 -33.498 1.00 94.12 80 GLN A CA 1
ATOM 597 C C . GLN A 1 80 ? 15.315 9.684 -34.417 1.00 94.12 80 GLN A C 1
ATOM 599 O O . GLN A 1 80 ? 15.146 9.269 -35.563 1.00 94.12 80 GLN A O 1
ATOM 604 N N . LEU A 1 81 ? 14.648 10.732 -33.929 1.00 91.75 81 LEU A N 1
ATOM 605 C CA . LEU A 1 81 ? 13.755 11.559 -34.743 1.00 91.75 81 LEU A CA 1
ATOM 606 C C . LEU A 1 81 ? 14.495 12.821 -35.189 1.00 91.75 81 LEU A C 1
ATOM 608 O O . LEU A 1 81 ? 14.749 13.697 -34.368 1.00 91.75 81 LEU A O 1
ATOM 612 N N . GLU A 1 82 ? 14.817 12.908 -36.480 1.00 91.12 82 GLU A N 1
ATOM 613 C CA . GLU A 1 82 ? 15.525 14.056 -37.067 1.00 91.12 82 GLU A CA 1
ATOM 614 C C . GLU A 1 82 ? 16.793 14.416 -36.257 1.00 91.12 82 GLU A C 1
ATOM 616 O O . GLU A 1 82 ? 17.645 13.557 -35.995 1.00 91.12 82 GLU A O 1
ATOM 621 N N . ASP A 1 83 ? 16.892 15.675 -35.826 1.00 89.62 83 ASP A N 1
ATOM 622 C CA . ASP A 1 83 ? 17.992 16.217 -35.031 1.00 89.62 83 ASP A CA 1
ATOM 623 C C . ASP A 1 83 ? 17.748 16.108 -33.511 1.00 89.62 83 ASP A C 1
ATOM 625 O O . ASP A 1 83 ? 18.559 16.586 -32.710 1.00 89.62 83 ASP A O 1
ATOM 629 N N . LEU A 1 84 ? 16.645 15.481 -33.077 1.00 93.12 84 LEU A N 1
ATOM 630 C CA . LEU A 1 84 ? 16.387 15.254 -31.657 1.00 93.12 84 LEU A CA 1
ATOM 631 C C . LEU A 1 84 ? 17.359 14.219 -31.084 1.00 93.12 84 LEU A C 1
ATOM 633 O O . LEU A 1 84 ? 17.832 13.296 -31.753 1.00 93.12 84 LEU A O 1
ATOM 637 N N . LYS A 1 85 ? 17.653 14.364 -29.789 1.00 94.94 85 LYS A N 1
ATOM 638 C CA . LYS A 1 85 ? 18.565 13.456 -29.091 1.00 94.94 85 LYS A CA 1
ATOM 639 C C . LYS A 1 85 ? 18.008 12.030 -29.051 1.00 94.94 85 LYS A C 1
ATOM 641 O O . LYS A 1 85 ? 16.803 11.810 -28.921 1.00 94.94 85 LYS A O 1
ATOM 646 N N . ARG A 1 86 ? 18.922 11.062 -29.117 1.00 96.38 86 ARG A N 1
ATOM 647 C CA . ARG A 1 86 ? 18.637 9.639 -28.889 1.00 96.38 86 ARG A CA 1
ATOM 648 C C . ARG A 1 86 ? 18.268 9.388 -27.423 1.00 96.38 86 ARG A C 1
ATOM 650 O O . ARG A 1 86 ? 18.724 10.146 -26.556 1.00 96.38 86 ARG A O 1
ATOM 657 N N . PRO A 1 87 ? 17.484 8.340 -27.124 1.00 97.44 87 PRO A N 1
ATOM 658 C CA . PRO A 1 87 ? 17.292 7.924 -25.745 1.00 97.44 87 PRO A CA 1
ATOM 659 C C . PRO A 1 87 ? 18.616 7.424 -25.154 1.00 97.44 87 PRO A C 1
ATOM 661 O O . PRO A 1 87 ? 19.392 6.756 -25.836 1.00 97.44 87 PRO A O 1
ATOM 664 N N . TYR A 1 88 ? 18.876 7.754 -23.889 1.00 97.38 88 TYR A N 1
ATOM 665 C CA . TYR A 1 88 ? 20.012 7.198 -23.140 1.00 97.38 88 TYR A CA 1
ATOM 666 C C . TYR A 1 88 ? 19.588 6.038 -22.232 1.00 97.38 88 TYR A C 1
ATOM 668 O O . TYR A 1 88 ? 20.435 5.252 -21.809 1.00 97.38 88 TYR A O 1
ATOM 676 N N . PHE A 1 89 ? 18.289 5.945 -21.932 1.00 97.94 89 PHE A N 1
ATOM 677 C CA . PHE A 1 89 ? 17.706 4.898 -21.108 1.00 97.94 89 PHE A CA 1
ATOM 678 C C . PHE A 1 89 ? 16.314 4.520 -21.625 1.00 97.94 89 PHE A C 1
ATOM 680 O O . PHE A 1 89 ? 15.511 5.396 -21.965 1.00 97.94 89 PHE A O 1
ATOM 687 N N . ILE A 1 90 ? 16.039 3.219 -21.676 1.00 98.31 90 ILE A N 1
ATOM 688 C CA . ILE A 1 90 ? 14.710 2.648 -21.918 1.00 98.31 90 ILE A CA 1
ATOM 689 C C . ILE A 1 90 ? 14.465 1.593 -20.838 1.00 98.31 90 ILE A C 1
ATOM 691 O O . ILE A 1 90 ? 15.392 0.882 -20.441 1.00 98.31 90 ILE A O 1
ATOM 695 N N . GLU A 1 91 ? 13.227 1.491 -20.375 1.00 98.12 91 GLU A N 1
ATOM 696 C CA . GLU A 1 91 ? 12.761 0.449 -19.469 1.00 98.12 91 GLU A CA 1
ATOM 697 C C . GLU A 1 91 ? 11.381 -0.041 -19.898 1.00 98.12 91 GLU A C 1
ATOM 699 O O . GLU A 1 91 ? 10.493 0.752 -20.218 1.00 98.12 91 GLU A O 1
ATOM 704 N N . TYR A 1 92 ? 11.211 -1.355 -19.880 1.00 98.12 92 TYR A N 1
ATOM 705 C CA . TYR A 1 92 ? 9.949 -2.044 -20.067 1.00 98.12 92 TYR A CA 1
ATOM 706 C C . TYR A 1 92 ? 9.601 -2.775 -18.777 1.00 98.12 92 TYR A C 1
ATOM 708 O O . TYR A 1 92 ? 10.376 -3.611 -18.317 1.00 98.12 92 TYR A O 1
ATOM 716 N N . GLY A 1 93 ? 8.428 -2.484 -18.223 1.00 96.38 93 GLY A N 1
ATOM 717 C CA . GLY A 1 93 ? 7.794 -3.312 -17.201 1.00 96.38 93 GLY A CA 1
ATOM 718 C C . GLY A 1 93 ? 6.569 -3.991 -17.802 1.00 96.38 93 GLY A C 1
ATOM 719 O O . GLY A 1 93 ? 5.828 -3.335 -18.531 1.00 96.38 93 GLY A O 1
ATOM 720 N N . ALA A 1 94 ? 6.334 -5.271 -17.536 1.00 95.75 94 ALA A N 1
ATOM 721 C CA . ALA A 1 94 ? 5.117 -5.938 -17.995 1.00 95.75 94 ALA A CA 1
ATOM 722 C C . ALA A 1 94 ? 4.506 -6.806 -16.900 1.00 95.75 94 ALA A C 1
ATOM 724 O O . ALA A 1 94 ? 5.230 -7.434 -16.143 1.00 95.75 94 ALA A O 1
ATOM 725 N N . GLN A 1 95 ? 3.180 -6.861 -16.853 1.00 94.62 95 GLN A N 1
ATOM 726 C CA . GLN A 1 95 ? 2.426 -7.746 -15.971 1.00 94.62 95 GLN A CA 1
ATOM 727 C C . GLN A 1 95 ? 1.591 -8.689 -16.835 1.00 94.62 95 GLN A C 1
ATOM 729 O O . GLN A 1 95 ? 0.811 -8.206 -17.655 1.00 94.62 95 GLN A O 1
ATOM 734 N N . ASP A 1 96 ? 1.759 -10.002 -16.665 1.00 95.44 96 ASP A N 1
ATOM 735 C CA . ASP A 1 96 ? 0.947 -11.064 -17.282 1.00 95.44 96 ASP A CA 1
ATOM 736 C C . ASP A 1 96 ? 0.274 -11.886 -16.185 1.00 95.44 96 ASP A C 1
ATOM 738 O O . ASP A 1 96 ? 0.916 -12.741 -15.568 1.00 95.44 96 ASP A O 1
ATOM 742 N N . ALA A 1 97 ? -1.010 -11.638 -15.943 1.00 94.75 97 ALA A N 1
ATOM 743 C CA . ALA A 1 97 ? -1.735 -12.222 -14.825 1.00 94.75 97 ALA A CA 1
ATOM 744 C C . ALA A 1 97 ? -3.132 -12.700 -15.223 1.00 94.75 97 ALA A C 1
ATOM 746 O O . ALA A 1 97 ? -3.851 -12.038 -15.973 1.00 94.75 97 ALA A O 1
ATOM 747 N N . ALA A 1 98 ? -3.550 -13.829 -14.654 1.00 95.00 98 ALA A N 1
ATOM 748 C CA . ALA A 1 98 ? -4.968 -14.088 -14.474 1.00 95.00 98 ALA A CA 1
ATOM 749 C C . ALA A 1 98 ? -5.441 -13.246 -13.292 1.00 95.00 98 ALA A C 1
ATOM 751 O O . ALA A 1 98 ? -4.734 -13.130 -12.287 1.00 95.00 98 ALA A O 1
ATOM 752 N N . VAL A 1 99 ? -6.628 -12.667 -13.413 1.00 93.81 99 VAL A N 1
ATOM 753 C CA . VAL A 1 99 ? -7.269 -11.878 -12.365 1.00 93.81 99 VAL A CA 1
ATOM 754 C C . VAL A 1 99 ? -8.701 -12.350 -12.200 1.00 93.81 99 VAL A C 1
ATOM 756 O O . VAL A 1 99 ? -9.412 -12.594 -13.173 1.00 93.81 99 VAL A O 1
ATOM 759 N N . ALA A 1 100 ? -9.140 -12.488 -10.956 1.00 94.31 100 ALA A N 1
ATOM 760 C CA . ALA A 1 100 ? -10.523 -12.810 -10.658 1.00 94.31 100 ALA A CA 1
ATOM 761 C C . ALA A 1 100 ? -11.037 -11.943 -9.519 1.00 94.31 100 ALA A C 1
ATOM 763 O O . ALA A 1 100 ? -10.328 -11.670 -8.545 1.00 94.31 100 ALA A O 1
ATOM 764 N N . SER A 1 101 ? -12.301 -11.552 -9.622 1.00 95.12 101 SER A N 1
ATOM 765 C CA . SER A 1 101 ? -13.006 -10.880 -8.543 1.00 95.12 101 SER A CA 1
ATOM 766 C C . SER A 1 101 ? -14.397 -11.476 -8.356 1.00 95.12 101 SER A C 1
ATOM 768 O O . SER A 1 101 ? -15.091 -11.821 -9.313 1.00 95.12 101 SER A O 1
ATOM 770 N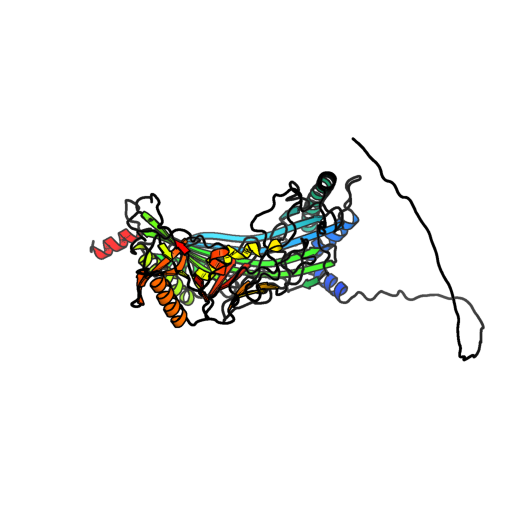 N . VAL A 1 102 ? -14.807 -11.641 -7.101 1.00 97.69 102 VAL A N 1
ATOM 771 C CA . VAL A 1 102 ? -16.176 -12.014 -6.745 1.00 97.69 102 VAL A CA 1
ATOM 772 C C . VAL A 1 102 ? -16.660 -11.062 -5.672 1.00 97.69 102 VAL A C 1
ATOM 774 O O . VAL A 1 102 ? -16.024 -10.913 -4.628 1.00 97.69 102 VAL A O 1
ATOM 777 N N . THR A 1 103 ? -17.813 -10.448 -5.911 1.00 98.38 103 THR A N 1
ATOM 778 C CA . THR A 1 103 ? -18.518 -9.652 -4.910 1.00 98.38 103 THR A CA 1
ATOM 779 C C . THR A 1 103 ? -19.837 -10.347 -4.578 1.00 98.38 103 THR A C 1
ATOM 781 O O . THR A 1 103 ? -20.632 -10.650 -5.470 1.00 98.38 103 THR A O 1
ATOM 784 N N . ALA A 1 104 ? -20.092 -10.584 -3.294 1.00 98.62 104 ALA A N 1
ATOM 785 C CA . ALA A 1 104 ? -21.319 -11.187 -2.791 1.00 98.62 104 ALA A CA 1
ATOM 786 C C . ALA A 1 104 ? -21.939 -10.349 -1.666 1.00 98.62 104 ALA A C 1
ATOM 788 O O . ALA A 1 104 ? -21.249 -9.679 -0.897 1.00 98.62 104 ALA A O 1
ATOM 789 N N . SER A 1 105 ? -23.262 -10.394 -1.568 1.00 98.44 105 SER A N 1
ATOM 790 C CA . SER A 1 105 ? -24.042 -9.738 -0.522 1.00 98.44 105 SER A CA 1
ATOM 791 C C . SER A 1 105 ? -25.192 -10.646 -0.115 1.00 98.44 105 SER A C 1
ATOM 793 O O . SER A 1 105 ? -25.837 -11.248 -0.976 1.00 98.44 105 SER A O 1
ATOM 795 N N . LEU A 1 106 ? -25.434 -10.771 1.193 1.00 97.38 106 LEU A N 1
ATOM 796 C CA . LEU A 1 106 ? -26.535 -11.562 1.752 1.00 97.38 106 LEU A CA 1
ATOM 797 C C . LEU A 1 106 ? -26.640 -12.963 1.128 1.00 97.38 106 LEU A C 1
ATOM 799 O O . LEU A 1 106 ? -27.737 -13.419 0.804 1.00 97.38 106 LEU A O 1
ATOM 803 N N . GLY A 1 107 ? -25.501 -13.627 0.906 1.00 97.69 107 GLY A N 1
ATOM 804 C CA . GLY A 1 107 ? -25.401 -14.970 0.338 1.00 97.69 107 GLY A CA 1
ATOM 805 C C . GLY A 1 107 ? -25.788 -15.089 -1.134 1.00 97.69 107 GLY A C 1
ATOM 806 O O . GLY A 1 107 ? -26.238 -16.156 -1.545 1.00 97.69 107 GLY A O 1
ATOM 807 N N . SER A 1 108 ? -25.669 -14.009 -1.907 1.00 97.94 108 SER A N 1
ATOM 808 C CA . SER A 1 108 ? -25.861 -13.992 -3.361 1.00 97.94 108 SER A CA 1
ATOM 809 C C . SER A 1 108 ? -24.712 -13.253 -4.040 1.00 97.94 108 SER A C 1
ATOM 811 O O . SER A 1 108 ? -24.263 -12.217 -3.551 1.00 97.94 108 SER A O 1
ATOM 813 N N . VAL A 1 109 ? -24.247 -13.765 -5.179 1.00 98.44 109 VAL A N 1
ATOM 814 C CA . VAL A 1 109 ? -23.233 -13.090 -6.002 1.00 98.44 109 VAL A CA 1
ATOM 815 C C . VAL A 1 109 ? -23.871 -11.891 -6.702 1.00 98.44 109 VAL A C 1
ATOM 817 O O . VAL A 1 109 ? -24.900 -12.040 -7.358 1.00 98.44 109 VAL A O 1
ATOM 820 N N . ILE A 1 110 ? -23.252 -10.718 -6.573 1.00 97.75 110 ILE A N 1
ATOM 821 C CA . ILE A 1 110 ? -23.666 -9.486 -7.263 1.00 97.75 110 ILE A CA 1
ATOM 822 C C . ILE A 1 110 ? -22.716 -9.111 -8.405 1.00 97.75 110 ILE A C 1
ATOM 824 O O . ILE A 1 110 ? -23.116 -8.395 -9.316 1.00 97.75 110 ILE A O 1
ATOM 828 N N . GLU A 1 111 ? -21.480 -9.613 -8.379 1.00 97.44 111 GLU A N 1
ATOM 829 C CA . GLU A 1 111 ? -20.464 -9.375 -9.405 1.00 97.44 111 GLU A CA 1
ATOM 830 C C . GLU A 1 111 ? -19.509 -10.570 -9.477 1.00 97.44 111 GLU A C 1
ATOM 832 O O . GLU A 1 111 ? -19.129 -11.130 -8.444 1.00 97.44 111 GLU A O 1
ATOM 837 N N . ARG A 1 112 ? -19.118 -10.942 -10.697 1.00 96.38 112 ARG A N 1
ATOM 838 C CA . ARG A 1 112 ? -18.075 -11.931 -10.966 1.00 96.38 112 ARG A CA 1
ATOM 839 C C . ARG A 1 112 ? -17.262 -11.478 -12.167 1.00 96.38 112 ARG A C 1
ATOM 841 O O . ARG A 1 112 ? -17.830 -11.225 -13.226 1.00 96.38 112 ARG A O 1
ATOM 848 N N . GLU A 1 113 ? -15.954 -11.473 -11.999 1.00 95.69 113 GLU A N 1
ATOM 849 C CA . GLU A 1 113 ? -14.970 -11.190 -13.031 1.00 95.69 113 GLU A CA 1
ATOM 850 C C . GLU A 1 113 ? -13.929 -12.307 -13.042 1.00 95.69 113 GLU A C 1
ATOM 852 O O . GLU A 1 113 ? -13.521 -12.810 -11.991 1.00 95.69 113 GLU A O 1
ATOM 857 N N . ASN A 1 114 ? -13.525 -12.714 -14.236 1.00 94.19 114 ASN A N 1
ATOM 858 C CA . ASN A 1 114 ? -12.429 -13.642 -14.448 1.00 94.19 114 ASN A CA 1
ATOM 859 C C . ASN A 1 114 ? -11.822 -13.310 -15.806 1.00 94.19 114 ASN A C 1
ATOM 861 O O . ASN A 1 114 ? -12.490 -13.484 -16.828 1.00 94.19 114 ASN A O 1
ATOM 865 N N . ASP A 1 115 ? -10.605 -12.790 -15.795 1.00 94.31 115 ASP A N 1
ATOM 866 C CA . ASP A 1 115 ? -9.931 -12.287 -16.982 1.00 94.31 115 ASP A CA 1
ATOM 867 C C . ASP A 1 115 ? -8.452 -12.687 -16.975 1.00 94.31 115 ASP A C 1
ATOM 869 O O . ASP A 1 115 ? -7.883 -13.062 -15.945 1.00 94.31 115 ASP A O 1
ATOM 873 N N . ARG A 1 116 ? -7.816 -12.591 -18.140 1.00 93.81 116 ARG A N 1
ATOM 874 C CA . ARG A 1 116 ? -6.365 -12.629 -18.276 1.00 93.81 116 ARG A CA 1
ATOM 875 C C . ARG A 1 116 ? -5.907 -11.310 -18.861 1.00 93.81 116 ARG A C 1
ATOM 877 O O . ARG A 1 116 ? -6.292 -10.932 -19.964 1.00 93.81 116 ARG A O 1
ATOM 884 N N . VAL A 1 117 ? -5.034 -10.638 -18.132 1.00 94.56 117 VAL A N 1
ATOM 885 C CA . VAL A 1 117 ? -4.506 -9.338 -18.512 1.00 94.56 117 VAL A CA 1
ATOM 886 C C . VAL A 1 117 ? -3.021 -9.433 -18.800 1.00 94.56 117 VAL A C 1
ATOM 888 O O . VAL A 1 117 ? -2.270 -10.081 -18.073 1.00 94.56 117 VAL A O 1
ATOM 891 N N . ARG A 1 118 ? -2.594 -8.749 -19.862 1.00 96.38 118 ARG A N 1
ATOM 892 C CA . ARG A 1 118 ? -1.183 -8.528 -20.155 1.00 96.38 118 ARG A CA 1
ATOM 893 C C . ARG A 1 118 ? -0.964 -7.060 -20.498 1.00 96.38 118 ARG A C 1
ATOM 895 O O . ARG A 1 118 ? -1.412 -6.599 -21.547 1.00 96.38 118 ARG A O 1
ATOM 902 N N . TYR A 1 119 ? -0.305 -6.312 -19.618 1.00 95.00 119 TYR A N 1
ATOM 903 C CA . TYR A 1 119 ? -0.058 -4.878 -19.803 1.00 95.00 119 TYR A CA 1
ATOM 904 C C . TYR A 1 119 ? 1.431 -4.561 -19.753 1.00 95.00 119 TYR A C 1
ATOM 906 O O . TYR A 1 119 ? 2.157 -5.081 -18.915 1.00 95.00 119 TYR A O 1
ATOM 914 N N . LEU A 1 120 ? 1.859 -3.667 -20.638 1.00 96.94 120 LEU A N 1
ATOM 915 C CA . LEU A 1 120 ? 3.203 -3.116 -20.728 1.00 96.94 120 LEU A CA 1
ATOM 916 C C . LEU A 1 120 ? 3.196 -1.666 -20.239 1.00 96.94 120 LEU A C 1
ATOM 918 O O . LEU A 1 120 ? 2.357 -0.865 -20.665 1.00 96.94 120 LEU A O 1
ATOM 922 N N . ARG A 1 121 ? 4.188 -1.306 -19.427 1.00 96.12 121 ARG A N 1
ATOM 923 C CA . ARG A 1 121 ? 4.647 0.070 -19.225 1.00 96.12 121 ARG A CA 1
ATOM 924 C C . ARG A 1 121 ? 5.990 0.261 -19.924 1.00 96.12 121 ARG A C 1
ATOM 926 O O . ARG A 1 121 ? 6.864 -0.599 -19.851 1.00 96.12 121 ARG A O 1
ATOM 933 N N . VAL A 1 122 ? 6.150 1.405 -20.575 1.00 97.38 122 VAL A N 1
ATOM 934 C CA . VAL A 1 122 ? 7.404 1.827 -21.197 1.00 97.38 122 VAL A CA 1
ATOM 935 C C . VAL A 1 122 ? 7.827 3.150 -20.590 1.00 97.38 122 VAL A C 1
ATOM 937 O O . VAL A 1 122 ? 7.022 4.080 -20.521 1.00 97.38 122 VAL A O 1
ATOM 940 N N . GLU A 1 123 ? 9.093 3.242 -20.199 1.00 97.12 123 GLU A N 1
ATOM 941 C CA . GLU A 1 123 ? 9.746 4.504 -19.889 1.00 97.12 123 GLU A CA 1
ATOM 942 C C . GLU A 1 123 ? 10.923 4.740 -20.838 1.00 97.12 123 GLU A C 1
ATOM 944 O O . GLU A 1 123 ? 11.776 3.878 -21.037 1.00 97.12 123 GLU A O 1
ATOM 949 N N . THR A 1 124 ? 10.982 5.925 -21.439 1.00 97.69 124 THR A N 1
ATOM 950 C CA . THR A 1 124 ? 12.098 6.370 -22.273 1.00 97.69 124 THR A CA 1
ATOM 951 C C . THR A 1 124 ? 12.631 7.691 -21.748 1.00 97.69 124 THR A C 1
ATOM 953 O O . THR A 1 124 ? 11.877 8.644 -21.546 1.00 97.69 124 THR A O 1
ATOM 956 N N . ARG A 1 125 ? 13.951 7.768 -21.564 1.00 97.81 125 ARG A N 1
ATOM 957 C CA . ARG A 1 125 ? 14.627 8.987 -21.124 1.00 97.81 125 ARG A CA 1
ATOM 958 C C . ARG A 1 125 ? 15.596 9.504 -22.182 1.00 97.81 125 ARG A C 1
ATOM 960 O O . ARG A 1 125 ? 16.386 8.750 -22.751 1.00 97.81 125 ARG A O 1
ATOM 967 N N . VAL A 1 126 ? 15.542 10.809 -22.430 1.00 98.06 126 VAL A N 1
ATOM 968 C CA . VAL A 1 126 ? 16.342 11.544 -23.419 1.00 98.06 126 VAL A CA 1
ATOM 969 C C . VAL A 1 126 ? 17.121 12.645 -22.706 1.00 98.06 126 VAL A C 1
ATOM 971 O O . VAL A 1 126 ? 16.549 13.390 -21.914 1.00 98.06 126 VAL A O 1
ATOM 974 N N . GLY A 1 127 ? 18.419 12.758 -23.003 1.00 97.25 127 GLY A N 1
ATOM 975 C CA . GLY A 1 127 ? 19.346 13.632 -22.281 1.00 97.25 127 GLY A CA 1
ATOM 976 C C . GLY A 1 127 ? 20.502 12.830 -21.692 1.00 97.25 127 GLY A C 1
ATOM 977 O O . GLY A 1 127 ? 21.212 12.150 -22.433 1.00 97.25 127 GLY A O 1
ATOM 978 N N . SER A 1 128 ? 20.688 12.924 -20.381 1.00 97.56 128 SER A N 1
ATOM 979 C CA . SER A 1 128 ? 21.608 12.099 -19.595 1.00 97.56 128 SER A CA 1
ATOM 980 C C . SER A 1 128 ? 21.067 11.908 -18.176 1.00 97.56 128 SER A C 1
ATOM 982 O O . SER A 1 128 ? 20.078 12.538 -17.808 1.00 97.56 128 SER A O 1
ATOM 984 N N . TYR A 1 129 ? 21.729 11.085 -17.361 1.00 97.19 129 TYR A N 1
ATOM 985 C CA . TYR A 1 129 ? 21.370 10.906 -15.947 1.00 97.19 129 TYR A CA 1
ATOM 986 C C . TYR A 1 129 ? 21.338 12.241 -15.181 1.00 97.19 129 TYR A C 1
ATOM 988 O O . TYR A 1 129 ? 20.514 12.436 -14.293 1.00 97.19 129 TYR A O 1
ATOM 996 N N . GLU A 1 130 ? 22.203 13.192 -15.540 1.00 95.75 130 GLU A N 1
ATOM 997 C CA . GLU A 1 130 ? 22.306 14.503 -14.895 1.00 95.75 130 GLU A CA 1
ATOM 998 C C . GLU A 1 130 ? 21.158 15.448 -15.265 1.00 95.75 130 GLU A C 1
ATOM 1000 O O . GLU A 1 130 ? 20.685 16.206 -14.413 1.00 95.75 130 GLU A O 1
ATOM 1005 N N . LEU A 1 131 ? 20.739 15.428 -16.534 1.00 95.81 131 LEU A N 1
ATOM 1006 C CA . LEU A 1 131 ? 19.652 16.253 -17.044 1.00 95.81 131 LEU A CA 1
ATOM 1007 C C . LEU A 1 131 ? 18.882 15.521 -18.152 1.00 95.81 131 LEU A C 1
ATOM 1009 O O . LEU A 1 131 ? 19.408 15.336 -19.253 1.00 95.81 131 LEU A O 1
ATOM 1013 N N . ASP A 1 132 ? 17.622 15.182 -17.896 1.00 96.94 132 ASP A N 1
ATOM 1014 C CA . ASP A 1 132 ? 16.724 14.505 -18.835 1.00 96.94 132 ASP A CA 1
ATOM 1015 C C . ASP A 1 132 ? 15.322 15.127 -18.916 1.00 96.94 132 ASP A C 1
ATOM 1017 O O . ASP A 1 132 ? 15.036 16.167 -18.337 1.00 96.94 132 ASP A O 1
ATOM 1021 N N . ASN A 1 133 ? 14.431 14.500 -19.678 1.00 96.44 133 ASN A N 1
ATOM 1022 C CA . ASN A 1 133 ? 13.061 14.934 -19.943 1.00 96.44 133 ASN A CA 1
ATOM 1023 C C . ASN A 1 133 ? 12.079 14.841 -18.754 1.00 96.44 133 ASN A C 1
ATOM 1025 O O . ASN A 1 133 ? 10.886 15.066 -18.965 1.00 96.44 133 ASN A O 1
ATOM 1029 N N . THR A 1 134 ? 12.521 14.491 -17.544 1.00 94.56 134 THR A N 1
ATOM 1030 C CA . THR A 1 134 ? 11.660 14.229 -16.371 1.00 94.56 134 THR A CA 1
ATOM 1031 C C . THR A 1 134 ? 11.743 15.359 -15.330 1.00 94.56 134 THR A C 1
ATOM 1033 O O . THR A 1 134 ? 12.342 16.392 -15.599 1.00 94.56 134 THR A O 1
ATOM 1036 N N . ASN A 1 135 ? 11.133 15.237 -14.144 1.00 90.19 135 ASN A N 1
ATOM 1037 C CA . ASN A 1 135 ? 11.342 16.149 -13.001 1.00 90.19 135 ASN A CA 1
ATOM 1038 C C . ASN A 1 135 ? 11.178 17.662 -13.279 1.00 90.19 135 ASN A C 1
ATOM 1040 O O . ASN A 1 135 ? 11.956 18.479 -12.785 1.00 90.19 135 ASN A O 1
ATOM 1044 N N . PHE A 1 136 ? 10.157 18.079 -14.035 1.00 92.12 136 PHE A N 1
ATOM 1045 C CA . PHE A 1 136 ? 9.800 19.499 -14.186 1.00 92.12 136 PHE A CA 1
ATOM 1046 C C . PHE A 1 136 ? 8.294 19.722 -14.367 1.00 92.12 136 PHE A C 1
ATOM 1048 O O . PHE A 1 136 ? 7.565 18.831 -14.811 1.00 92.12 136 PHE A O 1
ATOM 1055 N N . VAL A 1 137 ? 7.812 20.919 -14.018 1.00 88.19 137 VAL A N 1
ATOM 1056 C CA . VAL A 1 137 ? 6.404 21.303 -14.214 1.00 88.19 137 VAL A CA 1
ATOM 1057 C C . VAL A 1 137 ? 6.065 21.305 -15.706 1.00 88.19 137 VAL A C 1
ATOM 1059 O O . VAL A 1 137 ? 6.735 21.953 -16.503 1.00 88.19 137 VAL A O 1
ATOM 1062 N N . GLY A 1 138 ? 5.007 20.583 -16.083 1.00 81.50 138 GLY A N 1
ATOM 1063 C CA . GLY A 1 138 ? 4.622 20.377 -17.485 1.00 81.50 138 GLY A CA 1
ATOM 1064 C C . GLY A 1 138 ? 5.285 19.166 -18.157 1.00 81.50 138 GLY A C 1
ATOM 1065 O O . GLY A 1 138 ? 4.978 18.878 -19.313 1.00 81.50 138 GLY A O 1
ATOM 1066 N N . GLY A 1 139 ? 6.146 18.436 -17.437 1.00 78.94 139 GLY A N 1
ATOM 1067 C CA . GLY A 1 139 ? 6.803 17.208 -17.893 1.00 78.94 139 GLY A CA 1
ATOM 1068 C C . GLY A 1 139 ? 6.219 15.903 -17.342 1.00 78.94 139 GLY A C 1
ATOM 1069 O O . GLY A 1 139 ? 6.814 14.860 -17.564 1.00 78.94 139 GLY A O 1
ATOM 1070 N N . GLY A 1 140 ? 5.097 15.930 -16.611 1.00 74.56 140 GLY A N 1
ATOM 1071 C CA . GLY A 1 140 ? 4.649 14.814 -15.752 1.00 74.56 140 GLY A CA 1
ATOM 1072 C C . GLY A 1 140 ? 4.674 13.417 -16.394 1.00 74.56 140 GLY A C 1
ATOM 1073 O O . GLY A 1 140 ? 5.296 12.505 -15.855 1.00 74.56 140 GLY A O 1
ATOM 1074 N N . TYR A 1 141 ? 4.067 13.264 -17.575 1.00 82.94 141 TYR A N 1
ATOM 1075 C CA . TYR A 1 141 ? 4.005 11.987 -18.310 1.00 82.94 141 TYR A CA 1
ATOM 1076 C C . TYR A 1 141 ? 5.032 11.876 -19.449 1.00 82.94 141 TYR A C 1
ATOM 1078 O O . TYR A 1 141 ? 4.899 11.051 -20.349 1.00 82.94 141 TYR A O 1
ATOM 1086 N N . SER A 1 142 ? 6.052 12.731 -19.430 1.00 92.56 142 SER A N 1
ATOM 1087 C CA . SER A 1 142 ? 7.123 12.748 -20.422 1.00 92.56 142 SER A CA 1
ATOM 1088 C C . SER A 1 142 ? 7.838 11.403 -20.476 1.00 92.56 142 SER A C 1
ATOM 1090 O O . SER A 1 142 ? 8.316 10.918 -19.451 1.00 92.56 142 SER A O 1
ATOM 1092 N N . GLY A 1 143 ? 7.934 10.816 -21.667 1.00 95.25 143 GLY A N 1
ATOM 1093 C CA . GLY A 1 143 ? 8.632 9.546 -21.839 1.00 95.25 143 GLY A CA 1
ATOM 1094 C C . GLY A 1 143 ? 7.959 8.353 -21.176 1.00 95.25 143 GLY A C 1
ATOM 1095 O O . GLY A 1 143 ? 8.657 7.414 -20.827 1.00 95.25 143 GLY A O 1
ATOM 1096 N N . LEU A 1 144 ? 6.644 8.402 -20.948 1.00 96.06 144 LEU A N 1
ATOM 1097 C CA . LEU A 1 144 ? 5.865 7.263 -20.466 1.00 96.06 144 LEU A CA 1
ATOM 1098 C C . LEU A 1 144 ? 4.878 6.828 -21.546 1.00 96.06 144 LEU A C 1
ATOM 1100 O O . LEU A 1 144 ? 4.208 7.664 -22.156 1.00 96.06 144 LEU A O 1
ATOM 1104 N N . ALA A 1 145 ? 4.741 5.522 -21.735 1.00 96.06 145 ALA A N 1
ATOM 1105 C CA . ALA A 1 145 ? 3.674 4.930 -22.529 1.00 96.06 145 ALA A CA 1
ATOM 1106 C C . ALA A 1 145 ? 3.163 3.643 -21.878 1.00 96.06 145 ALA A C 1
ATOM 1108 O O . ALA A 1 145 ? 3.832 3.025 -21.047 1.00 96.06 145 ALA A O 1
ATOM 1109 N N . ARG A 1 146 ? 1.955 3.238 -22.268 1.00 95.38 146 ARG A N 1
ATOM 1110 C CA . ARG A 1 146 ? 1.356 1.957 -21.898 1.00 95.38 146 ARG A CA 1
ATOM 1111 C C . ARG A 1 146 ? 0.823 1.264 -23.140 1.00 95.38 146 ARG A C 1
ATOM 1113 O O . ARG A 1 146 ? 0.372 1.931 -24.068 1.00 95.38 146 ARG A O 1
ATOM 1120 N N . ALA A 1 147 ? 0.830 -0.060 -23.120 1.00 96.06 147 ALA A N 1
ATOM 1121 C CA . ALA A 1 147 ? 0.154 -0.874 -24.117 1.00 96.06 147 ALA A CA 1
ATOM 1122 C C . ALA A 1 147 ? -0.488 -2.093 -23.462 1.00 96.06 147 ALA A C 1
ATOM 1124 O O . ALA A 1 147 ? 0.032 -2.638 -22.492 1.00 96.06 147 ALA A O 1
ATOM 1125 N N . GLN A 1 148 ? -1.611 -2.531 -24.016 1.00 96.56 148 GLN A N 1
ATOM 1126 C CA . GLN A 1 148 ? -2.092 -3.886 -23.792 1.00 96.56 148 GLN A CA 1
ATOM 1127 C C . GLN A 1 148 ? -1.326 -4.806 -24.739 1.00 96.56 148 GLN A C 1
ATOM 1129 O O . GLN A 1 148 ? -1.236 -4.530 -25.937 1.00 96.56 148 GLN A O 1
ATOM 1134 N N . LEU A 1 149 ? -0.743 -5.868 -24.197 1.00 97.69 149 LEU A N 1
ATOM 1135 C CA . LEU A 1 149 ? -0.067 -6.886 -24.984 1.00 97.69 149 LEU A CA 1
ATOM 1136 C C . LEU A 1 149 ? -1.051 -8.015 -25.325 1.00 97.69 149 LEU A C 1
ATOM 1138 O O . LEU A 1 149 ? -1.975 -8.277 -24.550 1.00 97.69 149 LEU A O 1
ATOM 1142 N N . PRO A 1 150 ? -0.856 -8.715 -26.454 1.00 97.00 150 PRO A N 1
ATOM 1143 C CA . PRO A 1 150 ? -1.576 -9.952 -26.734 1.00 97.00 150 PRO A CA 1
ATOM 1144 C C . PRO A 1 150 ? -1.385 -10.967 -25.601 1.00 97.00 150 PRO A C 1
ATOM 1146 O O . PRO A 1 150 ? -0.259 -11.186 -25.158 1.00 97.00 150 PRO A O 1
ATOM 1149 N N . ILE A 1 151 ? -2.472 -11.595 -25.143 1.00 95.50 151 ILE A N 1
ATOM 1150 C CA . ILE A 1 151 ? -2.426 -12.690 -24.152 1.00 95.50 151 ILE A CA 1
ATOM 1151 C C . ILE A 1 151 ? -1.977 -14.020 -24.768 1.00 95.50 151 ILE A C 1
ATOM 1153 O O . ILE A 1 151 ? -1.565 -14.930 -24.051 1.00 95.50 151 ILE A O 1
ATOM 1157 N N . GLU A 1 152 ? -2.079 -14.134 -26.092 1.00 94.56 152 GLU A N 1
ATOM 1158 C CA . GLU A 1 152 ? -1.502 -15.229 -26.860 1.00 94.56 152 GLU A CA 1
ATOM 1159 C C . GLU A 1 152 ? -0.008 -14.979 -27.061 1.00 94.56 152 GLU A C 1
ATOM 1161 O O . GLU A 1 152 ? 0.436 -13.846 -27.254 1.00 94.56 152 GLU A O 1
ATOM 1166 N N . ASP A 1 153 ? 0.765 -16.057 -27.034 1.00 95.38 153 ASP A N 1
ATOM 1167 C CA . ASP A 1 153 ? 2.224 -16.031 -27.088 1.00 95.38 153 ASP A CA 1
ATOM 1168 C C . ASP A 1 153 ? 2.751 -15.893 -28.532 1.00 95.38 153 ASP A C 1
ATOM 1170 O O . ASP A 1 153 ? 3.658 -16.605 -28.967 1.00 95.38 153 ASP A O 1
ATOM 1174 N N . ASP A 1 154 ? 2.172 -14.950 -29.285 1.00 97.81 154 ASP A N 1
ATOM 1175 C CA . ASP A 1 154 ? 2.630 -14.554 -30.617 1.00 97.81 154 ASP A CA 1
ATOM 1176 C C . ASP A 1 154 ? 3.735 -13.496 -30.505 1.00 97.81 154 ASP A C 1
ATOM 1178 O O . ASP A 1 154 ? 3.518 -12.340 -30.130 1.00 97.81 154 ASP A O 1
ATOM 1182 N N . TYR A 1 155 ? 4.951 -13.918 -30.839 1.00 98.44 155 TYR A N 1
ATOM 1183 C CA . TYR A 1 155 ? 6.153 -13.103 -30.716 1.00 98.44 155 TYR A CA 1
ATOM 1184 C C . TYR A 1 155 ? 6.089 -11.795 -31.519 1.00 98.44 155 TYR A C 1
ATOM 1186 O O . TYR A 1 155 ? 6.476 -10.748 -31.001 1.00 98.44 155 TYR A O 1
ATOM 1194 N N . GLU A 1 156 ? 5.589 -11.823 -32.756 1.00 98.31 156 GLU A N 1
ATOM 1195 C CA . GLU A 1 156 ? 5.563 -10.634 -33.616 1.00 98.31 156 GLU A CA 1
ATOM 1196 C C . GLU A 1 156 ? 4.477 -9.650 -33.169 1.00 98.31 156 GLU A C 1
ATOM 1198 O O . GLU A 1 156 ? 4.711 -8.442 -33.138 1.00 98.31 156 GLU A O 1
ATOM 1203 N N . ALA A 1 157 ? 3.314 -10.144 -32.739 1.00 98.31 157 ALA A N 1
ATOM 1204 C CA . ALA A 1 157 ? 2.242 -9.304 -32.216 1.00 98.31 157 ALA A CA 1
ATOM 1205 C C . ALA A 1 157 ? 2.655 -8.592 -30.915 1.00 98.31 157 ALA A C 1
ATOM 1207 O O . ALA A 1 157 ? 2.383 -7.398 -30.748 1.00 98.31 157 ALA A O 1
ATOM 1208 N N . ILE A 1 158 ? 3.357 -9.290 -30.014 1.00 98.69 158 ILE A N 1
ATOM 1209 C CA . ILE A 1 158 ? 3.901 -8.689 -28.788 1.00 98.69 158 ILE A CA 1
ATOM 1210 C C . ILE A 1 158 ? 4.938 -7.617 -29.140 1.00 98.69 158 ILE A C 1
ATOM 1212 O O . ILE A 1 158 ? 4.852 -6.492 -28.640 1.00 98.69 158 ILE A O 1
ATOM 1216 N N . ARG A 1 159 ? 5.886 -7.915 -30.039 1.00 98.44 159 ARG A N 1
ATOM 1217 C CA . ARG A 1 159 ? 6.902 -6.941 -30.471 1.00 98.44 159 ARG A CA 1
ATOM 1218 C C . ARG A 1 159 ? 6.300 -5.719 -31.148 1.00 98.44 159 ARG A C 1
ATOM 1220 O O . ARG A 1 159 ? 6.747 -4.609 -30.879 1.00 98.44 159 ARG A O 1
ATOM 1227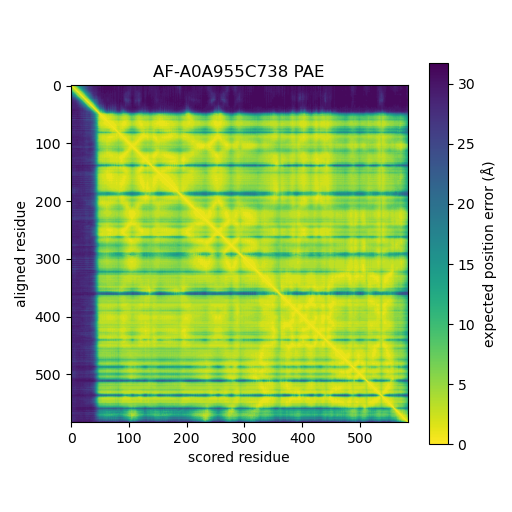 N N . GLN A 1 160 ? 5.271 -5.897 -31.970 1.00 98.12 160 GLN A N 1
ATOM 1228 C CA . GLN A 1 160 ? 4.556 -4.797 -32.612 1.00 98.12 160 GLN A CA 1
ATOM 1229 C C . GLN A 1 160 ? 3.931 -3.850 -31.575 1.00 98.12 160 GLN A C 1
ATOM 1231 O O . GLN A 1 160 ? 4.027 -2.628 -31.719 1.00 98.12 160 GLN A O 1
ATOM 1236 N N . ALA A 1 161 ? 3.319 -4.398 -30.519 1.00 98.31 161 ALA A N 1
ATOM 1237 C CA . ALA A 1 161 ? 2.739 -3.607 -29.435 1.00 98.31 161 ALA A CA 1
ATOM 1238 C C . ALA A 1 161 ? 3.813 -2.866 -28.619 1.00 98.31 161 ALA A C 1
ATOM 1240 O O . ALA A 1 161 ? 3.657 -1.671 -28.351 1.00 98.31 161 ALA A O 1
ATOM 1241 N N . ILE A 1 162 ? 4.921 -3.543 -28.280 1.00 98.62 162 ILE A N 1
ATOM 1242 C CA . ILE A 1 162 ? 6.066 -2.923 -27.593 1.00 98.62 162 ILE A CA 1
ATOM 1243 C C . ILE A 1 162 ? 6.641 -1.791 -28.447 1.00 98.62 162 ILE A C 1
ATOM 1245 O O . ILE A 1 162 ? 6.761 -0.670 -27.965 1.00 98.62 162 ILE A O 1
ATOM 1249 N N . TRP A 1 163 ? 6.921 -2.043 -29.728 1.00 98.06 163 TRP A N 1
ATOM 1250 C CA . TRP A 1 163 ? 7.450 -1.043 -30.654 1.00 98.06 163 TRP A CA 1
ATOM 1251 C C . TRP A 1 163 ? 6.603 0.227 -30.694 1.00 98.06 163 TRP A C 1
ATOM 1253 O O . TRP A 1 163 ? 7.141 1.330 -30.586 1.00 98.06 163 TRP A O 1
ATOM 1263 N N . TRP A 1 164 ? 5.286 0.073 -30.852 1.00 97.69 164 TRP A N 1
ATOM 1264 C CA . TRP A 1 164 ? 4.366 1.203 -30.945 1.00 97.69 164 TRP A CA 1
ATOM 1265 C C . TRP A 1 164 ? 4.366 2.041 -29.661 1.00 97.69 164 TRP A C 1
ATOM 1267 O O . TRP A 1 164 ? 4.421 3.273 -29.713 1.00 97.69 164 TRP A O 1
ATOM 1277 N N . ALA A 1 165 ? 4.369 1.380 -28.500 1.00 97.94 165 ALA A N 1
ATOM 1278 C CA . ALA A 1 165 ? 4.474 2.054 -27.211 1.00 97.94 165 ALA A CA 1
ATOM 1279 C C . ALA A 1 165 ? 5.823 2.773 -27.048 1.00 97.94 165 ALA A C 1
ATOM 1281 O O . ALA A 1 165 ? 5.857 3.922 -26.601 1.00 97.94 165 ALA A O 1
ATOM 1282 N N . THR A 1 166 ? 6.925 2.138 -27.448 1.00 98.31 166 THR A N 1
ATOM 1283 C CA . THR A 1 166 ? 8.271 2.715 -27.371 1.00 98.31 166 THR A CA 1
ATOM 1284 C C . THR A 1 166 ? 8.432 3.928 -28.281 1.00 98.31 166 THR A C 1
ATOM 1286 O O . THR A 1 166 ? 9.005 4.928 -27.852 1.00 98.31 166 THR A O 1
ATOM 1289 N N . ASP A 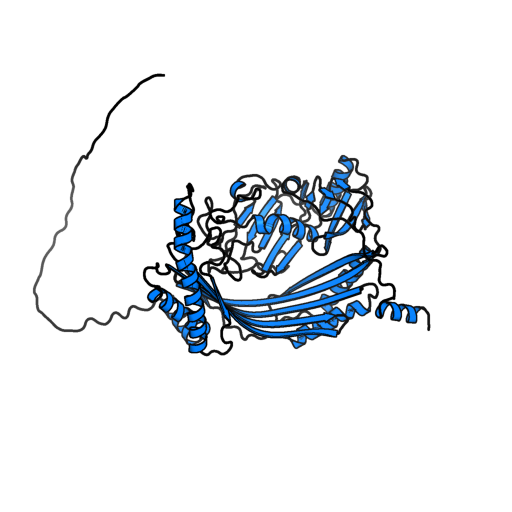1 167 ? 7.888 3.898 -29.499 1.00 97.00 167 ASP A N 1
ATOM 1290 C CA . ASP A 1 167 ? 7.884 5.052 -30.406 1.00 97.00 167 ASP A CA 1
ATOM 1291 C C . ASP A 1 167 ? 7.132 6.249 -29.795 1.00 97.00 167 ASP A C 1
ATOM 1293 O O . ASP A 1 167 ? 7.673 7.358 -29.734 1.00 97.00 167 ASP A O 1
ATOM 1297 N N . SER A 1 168 ? 5.927 6.020 -29.255 1.00 96.81 168 SER A N 1
ATOM 1298 C CA . SER A 1 168 ? 5.145 7.060 -28.571 1.00 96.81 168 SER A CA 1
ATOM 1299 C C . SER A 1 168 ? 5.873 7.614 -27.341 1.00 96.81 168 SER A C 1
ATOM 1301 O O . SER A 1 168 ? 5.900 8.829 -27.126 1.00 96.81 168 SER A O 1
ATOM 1303 N N . SER A 1 169 ? 6.468 6.733 -26.533 1.00 97.69 169 SER A N 1
ATOM 1304 C CA . SER A 1 169 ? 7.253 7.104 -25.354 1.00 97.69 169 SER A CA 1
ATOM 1305 C C . SER A 1 169 ? 8.452 7.975 -25.747 1.00 97.69 169 SER A C 1
ATOM 1307 O O . SER A 1 169 ? 8.639 9.068 -25.209 1.00 97.69 169 SER A O 1
ATOM 1309 N N . TYR A 1 170 ? 9.225 7.550 -26.749 1.00 98.06 170 TYR A N 1
ATOM 1310 C CA . TYR A 1 170 ? 10.390 8.283 -27.231 1.00 98.06 170 TYR A CA 1
ATOM 1311 C C . TYR A 1 170 ? 10.034 9.674 -27.759 1.00 98.06 170 TYR A C 1
ATOM 1313 O O . TYR A 1 170 ? 10.674 10.643 -27.357 1.00 98.06 170 TYR A O 1
ATOM 1321 N N . LYS A 1 171 ? 9.003 9.801 -28.604 1.00 96.69 171 LYS A N 1
ATOM 1322 C CA . LYS A 1 171 ? 8.567 11.104 -29.139 1.00 96.69 171 LYS A CA 1
ATOM 1323 C C . LYS A 1 171 ? 8.201 12.075 -28.018 1.00 96.69 171 LYS A C 1
ATOM 1325 O O . LYS A 1 171 ? 8.711 13.192 -27.980 1.00 96.69 171 LYS A O 1
ATOM 1330 N N . SER A 1 172 ? 7.420 11.607 -27.042 1.00 96.44 172 SER A N 1
ATOM 1331 C CA . SER A 1 172 ? 7.063 12.384 -25.849 1.00 96.44 172 SER A CA 1
ATOM 1332 C C . SER A 1 172 ? 8.300 12.845 -25.061 1.00 96.44 172 SER A C 1
ATOM 1334 O O . SER A 1 172 ? 8.409 14.019 -24.695 1.00 96.44 172 SER A O 1
ATOM 1336 N N . ALA A 1 173 ? 9.270 11.950 -24.838 1.00 97.44 173 ALA A N 1
ATOM 1337 C CA . ALA A 1 173 ? 10.523 12.272 -24.152 1.00 97.44 173 ALA A CA 1
ATOM 1338 C C . ALA A 1 173 ? 11.380 13.285 -24.930 1.00 97.44 173 ALA A C 1
ATOM 1340 O O . ALA A 1 173 ? 11.879 14.259 -24.358 1.00 97.44 173 ALA A O 1
ATOM 1341 N N . ALA A 1 174 ? 11.534 13.070 -26.236 1.00 96.56 174 ALA A N 1
ATOM 1342 C CA . ALA A 1 174 ? 12.350 13.888 -27.121 1.00 96.56 174 ALA A CA 1
ATOM 1343 C C . ALA A 1 174 ? 11.790 15.313 -27.273 1.00 96.56 174 ALA A C 1
ATOM 1345 O O . ALA A 1 174 ? 12.564 16.265 -27.307 1.00 96.56 174 ALA A O 1
ATOM 1346 N N . GLU A 1 175 ? 10.464 15.481 -27.275 1.00 94.12 175 GLU A N 1
ATOM 1347 C CA . GLU A 1 175 ? 9.794 16.791 -27.265 1.00 94.12 175 GLU A CA 1
ATOM 1348 C C . GLU A 1 175 ? 9.851 17.492 -25.897 1.00 94.12 175 GLU A C 1
ATOM 1350 O O . GLU A 1 175 ? 9.846 18.723 -25.793 1.00 94.12 175 GLU A O 1
ATOM 1355 N N . ALA A 1 176 ? 9.851 16.729 -24.804 1.00 96.19 176 ALA A N 1
ATOM 1356 C CA . ALA A 1 176 ? 9.902 17.278 -23.453 1.00 96.19 176 ALA A CA 1
ATOM 1357 C C . ALA A 1 176 ? 11.303 17.737 -23.037 1.00 96.19 176 ALA A C 1
ATOM 1359 O O . ALA A 1 176 ? 11.421 18.714 -22.295 1.00 96.19 176 ALA A O 1
ATOM 1360 N N . PHE A 1 177 ? 12.360 17.081 -23.524 1.00 96.75 177 PHE A N 1
ATOM 1361 C CA . PHE A 1 177 ? 13.730 17.415 -23.142 1.00 96.75 177 PHE A CA 1
ATOM 1362 C C . PHE A 1 177 ? 14.108 18.884 -23.447 1.00 96.75 177 PHE A C 1
ATOM 1364 O O . PHE A 1 177 ? 14.503 19.583 -22.508 1.00 96.75 177 PHE A O 1
ATOM 1371 N N . PRO A 1 178 ? 13.898 19.431 -24.666 1.00 94.56 178 PRO A N 1
ATOM 1372 C CA . PRO A 1 178 ? 14.169 20.842 -24.953 1.00 94.56 178 PRO A CA 1
ATOM 1373 C C . PRO A 1 178 ? 13.359 21.811 -24.084 1.00 94.56 178 PRO A C 1
ATOM 1375 O O . PRO A 1 178 ? 13.870 22.854 -23.681 1.00 94.56 178 PRO A O 1
ATOM 1378 N N . ARG A 1 179 ? 12.111 21.460 -23.735 1.00 94.12 179 ARG A N 1
ATOM 1379 C CA . ARG A 1 179 ? 11.272 22.281 -22.843 1.00 94.12 179 ARG A CA 1
ATOM 1380 C C . ARG A 1 179 ? 11.882 22.394 -21.451 1.00 94.12 179 ARG A C 1
ATOM 1382 O O . ARG A 1 179 ? 11.917 23.489 -20.890 1.00 94.12 179 ARG A O 1
ATOM 1389 N N . LYS A 1 180 ? 12.405 21.291 -20.908 1.00 94.69 180 LYS A N 1
ATOM 1390 C CA . LYS A 1 180 ? 13.125 21.338 -19.635 1.00 94.69 180 LYS A CA 1
ATOM 1391 C C . LYS A 1 180 ? 14.426 22.127 -19.750 1.00 94.69 180 LYS A C 1
ATOM 1393 O O . LYS A 1 180 ? 14.713 22.916 -18.857 1.00 94.69 180 LYS A O 1
ATOM 1398 N N . GLN A 1 181 ? 15.191 21.960 -20.831 1.00 94.19 181 GLN A N 1
ATOM 1399 C CA . GLN A 1 181 ? 16.419 22.736 -21.042 1.00 94.19 181 GLN A CA 1
ATOM 1400 C C . GLN A 1 181 ? 16.137 24.245 -21.035 1.00 94.19 181 GLN A C 1
ATOM 1402 O O . GLN A 1 181 ? 16.760 24.970 -20.265 1.00 94.19 181 GLN A O 1
ATOM 1407 N N . ALA A 1 182 ? 15.134 24.695 -21.792 1.00 92.94 182 ALA A N 1
ATOM 1408 C CA . ALA A 1 182 ? 14.720 26.097 -21.817 1.00 92.94 182 ALA A CA 1
ATOM 1409 C C . ALA A 1 182 ? 14.249 26.594 -20.436 1.00 92.94 182 ALA A C 1
ATOM 1411 O O . ALA A 1 182 ? 14.567 27.709 -20.023 1.00 92.94 182 ALA A O 1
ATOM 1412 N N . LEU A 1 183 ? 13.526 25.761 -19.674 1.00 91.56 183 LEU A N 1
ATOM 1413 C CA . LEU A 1 183 ? 13.158 26.097 -18.297 1.00 91.56 183 LEU A CA 1
ATOM 1414 C C . LEU A 1 183 ? 14.404 26.290 -17.422 1.00 91.56 183 LEU A C 1
ATOM 1416 O O . LEU A 1 183 ? 14.464 27.257 -16.662 1.00 91.56 183 LEU A O 1
ATOM 1420 N N . MET A 1 184 ? 15.393 25.406 -17.542 1.00 91.62 184 MET A N 1
ATOM 1421 C CA . MET A 1 184 ? 16.637 25.466 -16.774 1.00 91.62 184 MET A CA 1
ATOM 1422 C C . MET A 1 184 ? 17.487 26.697 -17.106 1.00 91.62 184 MET A C 1
ATOM 1424 O O . MET A 1 184 ? 18.111 27.235 -16.201 1.00 91.62 184 MET A O 1
ATOM 1428 N N . GLU A 1 185 ? 17.463 27.205 -18.341 1.00 90.94 185 GLU A N 1
ATOM 1429 C CA . GLU A 1 185 ? 18.162 28.452 -18.711 1.00 90.94 185 GLU A CA 1
ATOM 1430 C C . GLU A 1 185 ? 17.658 29.676 -17.927 1.00 90.94 185 GLU A C 1
ATOM 1432 O O . GLU A 1 185 ? 18.410 30.611 -17.657 1.00 90.94 185 GLU A O 1
ATOM 1437 N N . SER A 1 186 ? 16.386 29.661 -17.518 1.00 86.56 186 SER A N 1
ATOM 1438 C CA . SER A 1 186 ? 15.755 30.735 -16.738 1.00 86.56 186 SER A CA 1
ATOM 1439 C C . SER A 1 186 ? 15.883 30.572 -15.214 1.00 86.56 186 SER A C 1
ATOM 1441 O O . SER A 1 186 ? 15.353 31.393 -14.458 1.00 86.56 186 SER A O 1
ATOM 1443 N N . LYS A 1 187 ? 16.527 29.498 -14.734 1.00 84.06 187 LYS A N 1
ATOM 1444 C CA . LYS A 1 187 ? 16.575 29.121 -13.314 1.00 84.06 187 LYS A CA 1
ATOM 1445 C C . LYS A 1 187 ? 18.016 28.968 -12.842 1.00 84.06 187 LYS A C 1
ATOM 1447 O O . LYS A 1 187 ? 18.828 28.312 -13.478 1.00 84.06 187 LYS A O 1
ATOM 1452 N N . VAL A 1 188 ? 18.306 29.497 -11.658 1.00 80.25 188 VAL A N 1
ATOM 1453 C CA . VAL A 1 188 ? 19.531 29.174 -10.919 1.00 80.25 188 VAL A CA 1
ATOM 1454 C C . VAL A 1 188 ? 19.148 28.183 -9.826 1.00 80.25 188 VAL A C 1
ATOM 1456 O O . VAL A 1 188 ? 18.395 28.529 -8.918 1.00 80.25 188 VAL A O 1
ATOM 1459 N N . ILE A 1 189 ? 19.612 26.939 -9.954 1.00 81.12 189 ILE A N 1
ATOM 1460 C CA . ILE A 1 189 ? 19.406 25.878 -8.962 1.00 81.12 189 ILE A CA 1
ATOM 1461 C C . ILE A 1 189 ? 20.783 25.447 -8.472 1.00 81.12 189 ILE A C 1
ATOM 1463 O O . ILE A 1 189 ? 21.493 24.714 -9.159 1.00 81.12 189 ILE A O 1
ATOM 1467 N N . GLU A 1 190 ? 21.165 25.943 -7.300 1.00 77.38 190 GLU A N 1
ATOM 1468 C CA . GLU A 1 190 ? 22.386 25.503 -6.629 1.00 77.38 190 GLU A CA 1
ATOM 1469 C C . GLU A 1 190 ? 22.263 24.029 -6.226 1.00 77.38 190 GLU A C 1
ATOM 1471 O O . GLU A 1 190 ? 21.196 23.579 -5.803 1.00 77.38 190 GLU A O 1
ATOM 1476 N N . ASP A 1 191 ? 23.356 23.279 -6.369 1.00 80.69 191 ASP A N 1
ATOM 1477 C CA . ASP A 1 191 ? 23.454 21.861 -6.004 1.00 80.69 191 ASP A CA 1
ATOM 1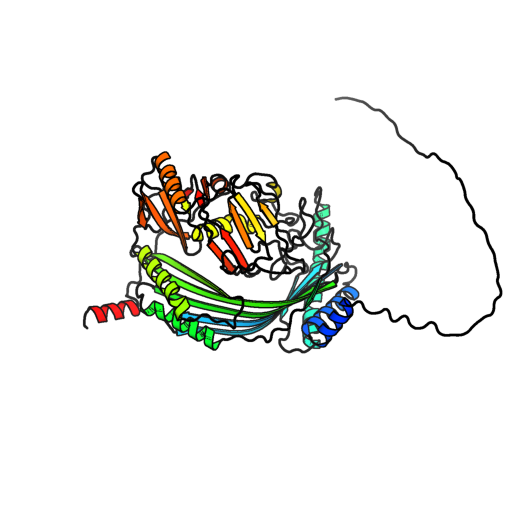478 C C . ASP A 1 191 ? 22.341 20.967 -6.588 1.00 80.69 191 ASP A C 1
ATOM 1480 O O . ASP A 1 191 ? 21.857 20.048 -5.917 1.00 80.69 191 ASP A O 1
ATOM 1484 N N . LYS A 1 192 ? 21.923 21.217 -7.842 1.00 88.69 192 LYS A N 1
ATOM 1485 C CA . LYS A 1 192 ? 20.911 20.392 -8.520 1.00 88.69 192 LYS A CA 1
ATOM 1486 C C . LYS A 1 192 ? 21.340 18.906 -8.522 1.00 88.69 192 LYS A C 1
ATOM 1488 O O . LYS A 1 192 ? 22.399 18.585 -9.066 1.00 88.69 192 LYS A O 1
ATOM 1493 N N . PRO A 1 193 ? 20.516 17.984 -7.988 1.00 92.19 193 PRO A N 1
ATOM 1494 C CA . PRO A 1 193 ? 20.727 16.547 -8.146 1.00 92.19 193 PRO A CA 1
ATOM 1495 C C . PRO A 1 193 ? 20.589 16.097 -9.605 1.00 92.19 193 PRO A C 1
ATOM 1497 O O . PRO A 1 193 ? 19.866 16.717 -10.392 1.00 92.19 193 PRO A O 1
ATOM 1500 N N . ALA A 1 194 ? 21.229 14.977 -9.945 1.00 95.38 194 ALA A N 1
ATOM 1501 C CA . ALA A 1 194 ? 20.943 14.260 -11.185 1.00 95.38 194 ALA A CA 1
ATOM 1502 C C . ALA A 1 194 ? 19.433 13.973 -11.298 1.00 95.38 194 ALA A C 1
ATOM 1504 O O . ALA A 1 194 ? 18.752 13.844 -10.285 1.00 95.38 194 ALA A O 1
ATOM 1505 N N . ASP A 1 195 ? 18.880 13.897 -12.502 1.00 95.50 195 ASP A N 1
ATOM 1506 C CA . ASP A 1 195 ? 17.462 13.559 -12.666 1.00 95.50 195 ASP A CA 1
ATOM 1507 C C . ASP A 1 195 ? 17.176 12.077 -12.434 1.00 95.50 195 ASP A C 1
ATOM 1509 O O . ASP A 1 195 ? 16.060 11.717 -12.059 1.00 95.50 195 ASP A O 1
ATOM 1513 N N . PHE A 1 196 ? 18.187 11.233 -12.633 1.00 97.31 196 PHE A N 1
ATOM 1514 C CA . PHE A 1 196 ? 18.064 9.794 -12.496 1.00 97.31 196 PHE A CA 1
ATOM 1515 C C . PHE A 1 196 ? 19.363 9.187 -11.965 1.00 97.31 196 PHE A C 1
ATOM 1517 O O . PHE A 1 196 ? 20.457 9.610 -12.345 1.00 97.31 196 PHE A O 1
ATOM 1524 N N . THR A 1 197 ? 19.266 8.198 -11.079 1.00 97.44 197 THR A N 1
ATOM 1525 C CA . THR A 1 197 ? 20.441 7.445 -10.619 1.00 97.44 197 THR A CA 1
ATOM 1526 C C . THR A 1 197 ? 20.840 6.388 -11.642 1.00 97.44 197 THR A C 1
ATOM 1528 O O . THR A 1 197 ? 20.018 5.946 -12.442 1.00 97.44 197 THR A O 1
ATOM 1531 N N . ARG A 1 198 ? 22.104 5.958 -11.614 1.00 96.19 198 ARG A N 1
ATOM 1532 C CA . ARG A 1 198 ? 22.589 4.785 -12.351 1.00 96.19 198 ARG A CA 1
ATOM 1533 C C . ARG A 1 198 ? 22.792 3.644 -11.363 1.00 96.19 198 ARG A C 1
ATOM 1535 O O . ARG A 1 198 ? 23.531 3.824 -10.398 1.00 96.19 198 ARG A O 1
ATOM 1542 N N . GLU A 1 199 ? 22.177 2.497 -11.624 1.00 96.44 199 GLU A N 1
ATOM 1543 C CA . GLU A 1 199 ? 22.131 1.370 -10.683 1.00 96.44 199 GLU A CA 1
ATOM 1544 C C . GLU A 1 199 ? 22.825 0.125 -11.248 1.00 96.44 199 GLU A C 1
ATOM 1546 O O . GLU A 1 199 ? 23.123 0.040 -12.443 1.00 96.44 199 GLU A O 1
ATOM 1551 N N . GLN A 1 200 ? 23.135 -0.837 -10.377 1.00 95.12 200 GLN A N 1
ATOM 1552 C CA . GLN A 1 200 ? 23.708 -2.111 -10.812 1.00 95.12 200 GLN A CA 1
ATOM 1553 C C . GLN A 1 200 ? 22.619 -2.985 -11.445 1.00 95.12 200 GLN A C 1
ATOM 1555 O O . GLN A 1 200 ? 21.588 -3.205 -10.807 1.00 95.12 200 GLN A O 1
ATOM 1560 N N . PRO A 1 201 ? 22.829 -3.512 -12.665 1.00 95.75 201 PRO A N 1
ATOM 1561 C CA . PRO A 1 201 ? 21.834 -4.351 -13.308 1.00 95.75 201 PRO A CA 1
ATOM 1562 C C . PRO A 1 201 ? 21.695 -5.695 -12.594 1.00 95.75 201 PRO A C 1
ATOM 1564 O O . PRO A 1 201 ? 22.679 -6.292 -12.152 1.00 95.75 201 PRO A O 1
ATOM 1567 N N . VAL A 1 202 ? 20.465 -6.200 -12.546 1.00 95.62 202 VAL A N 1
ATOM 1568 C CA . VAL A 1 202 ? 20.137 -7.500 -11.952 1.00 95.62 202 VAL A CA 1
ATOM 1569 C C . VAL A 1 202 ? 19.532 -8.412 -13.006 1.00 95.62 202 VAL A C 1
ATOM 1571 O O . VAL A 1 202 ? 18.660 -7.997 -13.763 1.00 95.62 202 VAL A O 1
ATOM 1574 N N . VAL A 1 203 ? 19.970 -9.669 -13.039 1.00 96.94 203 VAL A N 1
ATOM 1575 C CA . VAL A 1 203 ? 19.397 -10.688 -13.920 1.00 96.94 203 VAL A CA 1
ATOM 1576 C C . VAL A 1 203 ? 18.928 -11.875 -13.087 1.00 96.94 203 VAL A C 1
ATOM 1578 O O . VAL A 1 203 ? 19.746 -12.656 -12.589 1.00 96.94 203 VAL A O 1
ATOM 1581 N N . GLU A 1 204 ? 17.613 -12.008 -12.950 1.00 96.25 204 GLU A N 1
ATOM 1582 C CA . GLU A 1 204 ? 16.963 -13.043 -12.152 1.00 96.25 204 GLU A CA 1
ATOM 1583 C C . GLU A 1 204 ? 15.624 -13.460 -12.760 1.00 96.25 204 GLU A C 1
ATOM 1585 O O . GLU A 1 204 ? 14.889 -12.644 -13.303 1.00 96.25 204 GLU A O 1
ATOM 1590 N N . PHE A 1 205 ? 15.311 -14.750 -12.669 1.00 96.56 205 PHE A N 1
ATOM 1591 C CA . PHE A 1 205 ? 14.106 -15.321 -13.249 1.00 96.56 205 PHE A CA 1
ATOM 1592 C C . PHE A 1 205 ? 13.544 -16.347 -12.275 1.00 96.56 205 PHE A C 1
ATOM 1594 O O . PHE A 1 205 ? 14.223 -17.318 -11.931 1.00 96.56 205 PHE A O 1
ATOM 1601 N N . GLU A 1 206 ? 12.324 -16.108 -11.819 1.00 95.19 206 GLU A N 1
ATOM 1602 C CA . GLU A 1 206 ? 11.495 -17.088 -11.133 1.00 95.19 206 GLU A CA 1
ATOM 1603 C C . GLU A 1 206 ? 10.771 -17.973 -12.155 1.00 95.19 206 GLU A C 1
ATOM 1605 O O . GLU A 1 206 ? 10.763 -17.695 -13.360 1.00 95.19 206 GLU A O 1
ATOM 1610 N N . ALA A 1 207 ? 10.184 -19.074 -11.687 1.00 93.62 207 ALA A N 1
ATOM 1611 C CA . ALA A 1 207 ? 9.421 -19.969 -12.548 1.00 93.62 207 ALA A CA 1
ATOM 1612 C C . ALA A 1 207 ? 8.194 -19.252 -13.134 1.00 93.62 207 ALA A C 1
ATOM 1614 O O . ALA A 1 207 ? 7.504 -18.523 -12.423 1.00 93.62 207 ALA A O 1
ATOM 1615 N N . ILE A 1 208 ? 7.910 -19.501 -14.415 1.00 92.94 208 ILE A N 1
ATOM 1616 C CA . ILE A 1 208 ? 6.729 -18.957 -15.095 1.00 92.94 208 ILE A CA 1
ATOM 1617 C C . ILE A 1 208 ? 5.466 -19.465 -14.387 1.00 92.94 208 ILE A C 1
ATOM 1619 O O . ILE A 1 208 ? 5.280 -20.673 -14.223 1.00 92.94 208 ILE A O 1
ATOM 1623 N N . SER A 1 209 ? 4.606 -18.535 -13.974 1.00 92.50 209 SER A N 1
ATOM 1624 C CA . SER A 1 209 ? 3.288 -18.827 -13.407 1.00 92.50 209 SER A CA 1
ATOM 1625 C C . SER A 1 209 ? 2.412 -19.647 -14.362 1.00 92.50 209 SER A C 1
ATOM 1627 O O . SER A 1 209 ? 2.461 -19.462 -15.575 1.00 92.50 209 SER A O 1
ATOM 1629 N N . ASP A 1 210 ? 1.576 -20.528 -13.807 1.00 90.69 210 ASP A N 1
ATOM 1630 C CA . ASP A 1 210 ? 0.559 -21.275 -14.557 1.00 90.69 210 ASP A CA 1
ATOM 1631 C C . ASP A 1 210 ? -0.807 -20.565 -14.596 1.00 90.69 210 ASP A C 1
ATOM 1633 O O . ASP A 1 210 ? -1.781 -21.131 -15.102 1.00 90.69 210 ASP A O 1
ATOM 1637 N N . HIS A 1 211 ? -0.874 -19.342 -14.048 1.00 91.62 211 HIS A N 1
ATOM 1638 C CA . HIS A 1 211 ? -2.045 -18.460 -14.040 1.00 91.62 211 HIS A CA 1
ATOM 1639 C C . HIS A 1 211 ? -3.301 -19.083 -13.403 1.00 91.62 211 HIS A C 1
ATOM 1641 O O . HIS A 1 211 ? -4.426 -18.690 -13.720 1.00 91.62 211 HIS A O 1
ATOM 1647 N N . LYS A 1 212 ? -3.152 -20.066 -12.504 1.00 91.31 212 LYS A N 1
ATOM 1648 C CA . LYS A 1 212 ? -4.301 -20.735 -11.878 1.00 91.31 212 LYS A CA 1
ATOM 1649 C C . LYS A 1 212 ? -4.888 -19.941 -10.716 1.00 91.31 212 LYS A C 1
ATOM 1651 O O . LYS A 1 212 ? -4.198 -19.581 -9.769 1.00 91.31 212 LYS A O 1
ATOM 1656 N N . ILE A 1 213 ? -6.213 -19.798 -10.739 1.00 91.50 213 ILE A N 1
ATOM 1657 C CA . ILE A 1 213 ? -7.006 -19.184 -9.669 1.00 91.50 213 ILE A CA 1
ATOM 1658 C C . ILE A 1 213 ? -8.129 -20.143 -9.241 1.00 91.50 213 ILE A C 1
ATOM 1660 O O . ILE A 1 213 ? -8.823 -20.693 -10.102 1.00 91.50 213 ILE A O 1
ATOM 1664 N N . PRO A 1 214 ? -8.383 -20.338 -7.931 1.00 91.12 214 PRO A N 1
ATOM 1665 C CA . PRO A 1 214 ? -9.448 -21.217 -7.454 1.00 91.12 214 PRO A CA 1
ATOM 1666 C C . PRO A 1 214 ? -10.815 -20.503 -7.428 1.00 91.12 214 PRO A C 1
ATOM 1668 O O . PRO A 1 214 ? -11.472 -20.428 -6.388 1.00 91.12 214 PRO A O 1
ATOM 1671 N N . SER A 1 215 ? -11.276 -19.986 -8.574 1.00 90.75 215 SER A N 1
ATOM 1672 C CA . SER A 1 215 ? -12.439 -19.081 -8.666 1.00 90.75 215 SER A CA 1
ATOM 1673 C C . SER A 1 215 ? -13.709 -19.631 -8.005 1.00 90.75 215 SER A C 1
ATOM 1675 O O . SER A 1 215 ? -14.395 -18.904 -7.293 1.00 90.75 215 SER A O 1
ATOM 1677 N N . ALA A 1 216 ? -14.004 -20.925 -8.175 1.00 93.06 216 ALA A N 1
ATOM 1678 C CA . ALA A 1 216 ? -15.187 -21.551 -7.577 1.00 93.06 216 ALA A CA 1
ATOM 1679 C C . ALA A 1 216 ? -15.122 -21.620 -6.038 1.00 93.06 216 ALA A C 1
ATOM 1681 O O . ALA A 1 216 ? -16.141 -21.454 -5.366 1.00 93.06 216 ALA A O 1
ATOM 1682 N N . ALA A 1 217 ? -13.933 -21.848 -5.468 1.00 93.44 217 ALA A N 1
ATOM 1683 C CA . ALA A 1 217 ? -13.748 -21.883 -4.019 1.00 93.44 217 ALA A CA 1
ATOM 1684 C C . ALA A 1 217 ? -13.864 -20.477 -3.412 1.00 93.44 217 ALA A C 1
ATOM 1686 O O . ALA A 1 217 ? -14.528 -20.307 -2.390 1.00 93.44 217 ALA A O 1
ATOM 1687 N N . LEU A 1 218 ? -13.281 -19.471 -4.074 1.00 94.25 218 LEU A N 1
ATOM 1688 C CA . LEU A 1 218 ? -13.384 -18.066 -3.668 1.00 94.25 218 LEU A CA 1
ATOM 1689 C C . LEU A 1 218 ? -14.835 -17.578 -3.735 1.00 94.25 218 LEU A C 1
ATOM 1691 O O . LEU A 1 218 ? -15.320 -16.947 -2.801 1.00 94.25 218 LEU A O 1
ATOM 1695 N N . GLU A 1 219 ? -15.567 -17.933 -4.792 1.00 96.44 219 GLU A N 1
ATOM 1696 C CA . GLU A 1 219 ? -16.988 -17.608 -4.896 1.00 96.44 219 GLU A CA 1
ATOM 1697 C C . GLU A 1 219 ? -17.800 -18.207 -3.749 1.00 96.44 219 GLU A C 1
ATOM 1699 O O . GLU A 1 219 ? -18.574 -17.497 -3.103 1.00 96.44 219 GLU A O 1
ATOM 1704 N N . LYS A 1 220 ? -17.596 -19.498 -3.465 1.00 96.69 220 LYS A N 1
ATOM 1705 C CA . LYS A 1 220 ? -18.272 -20.163 -2.352 1.00 96.69 220 LYS A CA 1
ATOM 1706 C C . LYS A 1 220 ? -17.969 -19.463 -1.026 1.00 96.69 220 LYS A C 1
ATOM 1708 O O . LYS A 1 220 ? -18.891 -19.218 -0.254 1.00 96.69 220 LYS A O 1
ATOM 1713 N N . LEU A 1 221 ? -16.707 -19.109 -0.778 1.00 96.94 221 LEU A N 1
ATOM 1714 C CA . LEU A 1 221 ? -16.304 -18.391 0.431 1.00 96.94 221 LEU A CA 1
ATOM 1715 C C . LEU A 1 221 ? -17.008 -17.028 0.542 1.00 96.94 221 LEU A C 1
ATOM 1717 O O . LEU A 1 221 ? -17.565 -16.711 1.591 1.00 96.94 221 LEU A O 1
ATOM 1721 N N . ALA A 1 222 ? -17.044 -16.240 -0.539 1.00 97.88 222 ALA A N 1
ATOM 1722 C CA . ALA A 1 222 ? -17.721 -14.942 -0.554 1.00 97.88 222 ALA A CA 1
ATOM 1723 C C . ALA A 1 222 ? -19.233 -15.072 -0.290 1.00 97.88 222 ALA A C 1
ATOM 1725 O O . ALA A 1 222 ? -19.809 -14.309 0.493 1.00 97.88 222 ALA A O 1
ATOM 1726 N N . VAL A 1 223 ? -19.885 -16.059 -0.912 1.00 98.50 223 VAL A N 1
ATOM 1727 C CA . VAL A 1 223 ? -21.306 -16.361 -0.695 1.00 98.50 223 VAL A CA 1
ATOM 1728 C C . VAL A 1 223 ? -21.558 -16.762 0.756 1.00 98.50 223 VAL A C 1
ATOM 1730 O O . VAL A 1 223 ? -22.418 -16.168 1.405 1.00 98.50 223 VAL A O 1
ATOM 1733 N N . ASP A 1 224 ? -20.793 -17.709 1.293 1.00 98.38 224 ASP A N 1
ATOM 1734 C CA . ASP A 1 224 ? -20.993 -18.205 2.652 1.00 98.38 224 ASP A CA 1
ATOM 1735 C C . ASP A 1 224 ? -20.786 -17.103 3.705 1.00 98.38 224 ASP A C 1
ATOM 1737 O O . ASP A 1 224 ? -21.601 -16.955 4.616 1.00 98.38 224 ASP A O 1
ATOM 1741 N N . LEU A 1 225 ? -19.726 -16.296 3.578 1.00 98.50 225 LEU A N 1
ATOM 1742 C CA . LEU A 1 225 ? -19.450 -15.208 4.520 1.00 98.50 225 LEU A CA 1
ATOM 1743 C C . LEU A 1 225 ? -20.481 -14.083 4.407 1.00 98.50 225 LEU A C 1
ATOM 1745 O O . LEU A 1 225 ? -20.936 -13.561 5.422 1.00 98.50 225 LEU A O 1
ATOM 1749 N N . SER A 1 226 ? -20.904 -13.724 3.191 1.00 98.62 226 SER A N 1
ATOM 1750 C CA . SER A 1 226 ? -21.922 -12.680 3.013 1.00 98.62 226 SER A CA 1
ATOM 1751 C C . SER A 1 226 ? -23.303 -13.112 3.515 1.00 98.62 226 SER A C 1
ATOM 1753 O O . SER A 1 226 ? -24.106 -12.262 3.896 1.00 98.62 226 SER A O 1
ATOM 1755 N N . ALA A 1 227 ? -23.590 -14.418 3.543 1.00 98.44 227 ALA A N 1
ATOM 1756 C CA . ALA A 1 227 ? -24.840 -14.963 4.066 1.00 98.44 227 ALA A CA 1
ATOM 1757 C C . ALA A 1 227 ? -25.019 -14.724 5.572 1.00 98.44 227 ALA A C 1
ATOM 1759 O O . ALA A 1 227 ? -26.163 -14.626 6.013 1.00 98.44 227 ALA A O 1
ATOM 1760 N N . ILE A 1 228 ? -23.925 -14.580 6.333 1.00 98.31 228 ILE A N 1
ATOM 1761 C CA . ILE A 1 228 ? -23.944 -14.311 7.783 1.00 98.31 228 ILE A CA 1
ATOM 1762 C C . ILE A 1 228 ? -24.772 -13.060 8.095 1.00 98.31 228 ILE A C 1
ATOM 1764 O O . ILE A 1 228 ? -25.537 -13.041 9.051 1.00 98.31 228 ILE A O 1
ATOM 1768 N N . PHE A 1 229 ? -24.703 -12.034 7.245 1.00 98.12 229 PHE A N 1
ATOM 1769 C CA . PHE A 1 229 ? -25.430 -10.779 7.444 1.00 98.12 229 PHE A CA 1
ATOM 1770 C C . PHE A 1 229 ? -26.960 -10.900 7.347 1.00 98.12 229 PHE A C 1
ATOM 1772 O O . PHE A 1 229 ? -27.657 -9.946 7.677 1.00 98.12 229 PHE A O 1
ATOM 1779 N N . ARG A 1 230 ? -27.512 -12.055 6.944 1.00 96.81 230 ARG A N 1
ATOM 1780 C CA . ARG A 1 230 ? -28.962 -12.307 7.041 1.00 96.81 230 ARG A CA 1
ATOM 1781 C C . ARG A 1 230 ? -29.452 -12.336 8.489 1.00 96.81 230 ARG A C 1
ATOM 1783 O O . ARG A 1 230 ? -30.604 -11.991 8.730 1.00 96.81 230 ARG A O 1
ATOM 1790 N N . ASP A 1 231 ? -28.568 -12.675 9.425 1.00 96.44 231 ASP A N 1
ATOM 1791 C CA . ASP A 1 231 ? -28.858 -12.710 10.861 1.00 96.44 231 ASP A CA 1
ATOM 1792 C C . ASP A 1 231 ? -28.820 -11.303 11.502 1.00 96.44 231 ASP A C 1
ATOM 1794 O O . ASP A 1 231 ? -29.159 -11.139 12.673 1.00 96.44 231 ASP A O 1
ATOM 1798 N N . TYR A 1 232 ? -28.454 -10.271 10.729 1.00 96.62 232 TYR A N 1
ATOM 1799 C CA . TYR A 1 232 ? -28.207 -8.902 11.189 1.00 96.62 232 TYR A CA 1
ATOM 1800 C C . TYR A 1 232 ? -29.114 -7.885 10.469 1.00 96.62 232 TYR A C 1
ATOM 1802 O O . TYR A 1 232 ? -28.642 -7.116 9.632 1.00 96.62 232 TYR A O 1
ATOM 1810 N N . PRO A 1 233 ? -30.426 -7.842 10.771 1.00 94.00 233 PRO A N 1
ATOM 1811 C CA . PRO A 1 233 ? -31.398 -7.024 10.034 1.00 94.00 233 PRO A CA 1
ATOM 1812 C C . PRO A 1 233 ? -31.168 -5.509 10.133 1.00 94.00 233 PRO A C 1
ATOM 1814 O O . PRO A 1 233 ? -31.632 -4.770 9.267 1.00 94.00 233 PRO A O 1
ATOM 1817 N N . ASP A 1 234 ? -30.460 -5.054 11.168 1.00 93.31 234 ASP A N 1
ATOM 1818 C CA . ASP A 1 234 ? -30.086 -3.651 11.363 1.00 93.31 234 ASP A CA 1
ATOM 1819 C C . ASP A 1 234 ? -28.872 -3.233 10.508 1.00 93.31 234 ASP A C 1
ATOM 1821 O O . ASP A 1 234 ? -28.575 -2.043 10.378 1.00 93.31 234 ASP A O 1
ATOM 1825 N N . ILE A 1 235 ? -28.166 -4.184 9.887 1.00 95.50 235 ILE A N 1
ATOM 1826 C CA . ILE A 1 235 ? -27.114 -3.900 8.905 1.00 95.50 235 ILE A CA 1
ATOM 1827 C C . ILE A 1 235 ? -27.786 -3.691 7.547 1.00 95.50 235 ILE A C 1
ATOM 1829 O O . ILE A 1 235 ? -28.290 -4.618 6.916 1.00 95.50 235 ILE A O 1
ATOM 1833 N N . GLN A 1 236 ? -27.789 -2.439 7.094 1.00 93.25 236 GLN A N 1
ATOM 1834 C CA . GLN A 1 236 ? -28.500 -2.015 5.888 1.00 93.25 236 GLN A CA 1
ATOM 1835 C C . GLN A 1 236 ? -27.781 -2.448 4.607 1.00 93.25 236 GLN A C 1
ATOM 1837 O O . GLN A 1 236 ? -28.419 -2.739 3.595 1.00 93.25 236 GLN A O 1
ATOM 1842 N N . ARG A 1 237 ? -26.445 -2.479 4.638 1.00 94.56 237 ARG A N 1
ATOM 1843 C CA . ARG A 1 237 ? -25.614 -2.900 3.510 1.00 94.56 237 ARG A CA 1
ATOM 1844 C C . ARG A 1 237 ? -24.443 -3.722 4.014 1.00 94.56 237 ARG A C 1
ATOM 1846 O O . ARG A 1 237 ? -23.709 -3.288 4.893 1.00 94.56 237 ARG A O 1
ATOM 1853 N N . SER A 1 238 ? -24.227 -4.871 3.392 1.00 97.38 238 SER A N 1
ATOM 1854 C CA . SER A 1 238 ? -23.054 -5.705 3.624 1.00 97.38 238 SER A CA 1
ATOM 1855 C C . SER A 1 238 ? -22.526 -6.259 2.311 1.00 97.38 238 SER A C 1
ATOM 1857 O O . SER A 1 238 ? -23.293 -6.613 1.412 1.00 97.38 238 SER A O 1
ATOM 1859 N N . VAL A 1 239 ? -21.207 -6.300 2.175 1.00 98.06 239 VAL A N 1
ATOM 1860 C CA . VAL A 1 239 ? -20.531 -6.815 0.988 1.00 98.06 239 VAL A CA 1
ATOM 1861 C C . VAL A 1 239 ? -19.310 -7.608 1.423 1.00 98.06 239 VAL A C 1
ATOM 1863 O O . VAL A 1 239 ? -18.510 -7.129 2.222 1.00 98.06 239 VAL A O 1
ATOM 1866 N N . VAL A 1 240 ? -19.155 -8.799 0.854 1.00 98.44 240 VAL A N 1
ATOM 1867 C CA . VAL A 1 240 ? -17.901 -9.550 0.862 1.00 98.44 240 VAL A CA 1
ATOM 1868 C C . VAL A 1 240 ? -17.343 -9.502 -0.548 1.00 98.44 240 VAL A C 1
ATOM 1870 O O . VAL A 1 240 ? -18.016 -9.897 -1.501 1.00 98.44 240 VAL A O 1
ATOM 1873 N N . ARG A 1 241 ? -16.124 -8.996 -0.688 1.00 97.44 241 ARG A N 1
ATOM 1874 C CA . ARG A 1 241 ? -15.403 -8.926 -1.952 1.00 97.44 241 ARG A CA 1
ATOM 1875 C C . ARG A 1 241 ? -14.117 -9.714 -1.827 1.00 97.44 241 ARG A C 1
ATOM 1877 O O . ARG A 1 241 ? -13.374 -9.516 -0.877 1.00 97.44 241 ARG A O 1
ATOM 1884 N N . ILE A 1 242 ? -13.850 -10.566 -2.801 1.00 96.06 242 ILE A N 1
ATOM 1885 C CA . ILE A 1 242 ? -12.581 -11.272 -2.925 1.00 96.06 242 ILE A CA 1
ATOM 1886 C C . ILE A 1 242 ? -11.979 -10.904 -4.272 1.00 96.06 242 ILE A C 1
ATOM 1888 O O . ILE A 1 242 ? -12.648 -11.034 -5.296 1.00 96.06 242 ILE A O 1
ATOM 1892 N N . ARG A 1 243 ? -10.740 -10.421 -4.266 1.00 93.69 243 ARG A N 1
ATOM 1893 C CA . ARG A 1 243 ? -9.942 -10.096 -5.450 1.00 93.69 243 ARG A CA 1
ATOM 1894 C C . ARG A 1 243 ? -8.662 -10.897 -5.406 1.00 93.69 243 ARG A C 1
ATOM 1896 O O . ARG A 1 243 ? -8.028 -10.976 -4.361 1.00 93.69 243 ARG A O 1
ATOM 1903 N N . THR A 1 244 ? -8.261 -11.466 -6.529 1.00 92.62 244 THR A N 1
ATOM 1904 C CA . THR A 1 244 ? -6.999 -12.188 -6.598 1.00 92.62 244 THR A CA 1
ATOM 1905 C C . THR A 1 244 ? -6.360 -12.086 -7.970 1.00 92.62 244 THR A C 1
ATOM 1907 O O . THR A 1 244 ? -7.060 -11.958 -8.976 1.00 92.62 244 THR A O 1
ATOM 1910 N N . GLY A 1 245 ? -5.033 -12.142 -7.989 1.00 91.44 245 GLY A N 1
ATOM 1911 C CA . GLY A 1 245 ? -4.234 -12.259 -9.195 1.00 91.44 245 GLY A CA 1
ATOM 1912 C C . GLY A 1 245 ? -3.137 -13.303 -9.021 1.00 91.44 245 GLY A C 1
ATOM 1913 O O . GLY A 1 245 ? -2.605 -13.469 -7.921 1.00 91.44 245 GLY A O 1
ATOM 1914 N N . ALA A 1 246 ? -2.824 -13.997 -10.112 1.00 92.94 246 ALA A N 1
ATOM 1915 C CA . ALA A 1 246 ? -1.697 -14.918 -10.206 1.00 92.94 246 ALA A CA 1
ATOM 1916 C C . ALA A 1 246 ? -1.034 -14.766 -11.577 1.00 92.94 246 ALA A C 1
ATOM 1918 O O . ALA A 1 246 ? -1.694 -14.888 -12.615 1.00 92.94 246 ALA A O 1
ATOM 1919 N N . GLY A 1 247 ? 0.269 -14.495 -11.594 1.00 94.44 247 GLY A N 1
ATOM 1920 C CA . GLY A 1 247 ? 0.960 -14.149 -12.828 1.00 94.44 247 GLY A CA 1
ATOM 1921 C C . GLY A 1 247 ? 2.456 -13.937 -12.674 1.00 94.44 247 GLY A C 1
ATOM 1922 O O . GLY A 1 247 ? 3.057 -14.331 -11.675 1.00 94.44 247 GLY A O 1
ATOM 1923 N N . ASN A 1 248 ? 3.037 -13.317 -13.694 1.00 94.94 248 ASN A N 1
ATOM 1924 C CA . ASN A 1 248 ? 4.430 -12.902 -13.720 1.00 94.94 248 ASN A CA 1
ATOM 1925 C C . ASN A 1 248 ? 4.509 -11.385 -13.911 1.00 94.94 248 ASN A C 1
ATOM 1927 O O . ASN A 1 248 ? 3.798 -10.828 -14.753 1.00 94.94 248 ASN A O 1
ATOM 1931 N N . ASP A 1 249 ? 5.427 -10.756 -13.190 1.00 94.81 249 ASP A N 1
ATOM 1932 C CA . ASP A 1 249 ? 5.879 -9.394 -13.433 1.00 94.81 249 ASP A CA 1
ATOM 1933 C C . ASP A 1 249 ? 7.274 -9.441 -14.073 1.00 94.81 249 ASP A C 1
ATOM 1935 O O . ASP A 1 249 ? 8.136 -10.244 -13.706 1.00 94.81 249 ASP A O 1
ATOM 1939 N N . TYR A 1 250 ? 7.488 -8.588 -15.068 1.00 96.94 250 TYR A N 1
ATOM 1940 C CA . TYR A 1 250 ? 8.698 -8.517 -15.876 1.00 96.94 250 TYR A CA 1
ATOM 1941 C C . TYR A 1 250 ? 9.308 -7.127 -15.795 1.00 96.94 250 TYR A C 1
ATOM 1943 O O . TYR A 1 250 ? 8.584 -6.131 -15.848 1.00 96.94 250 TYR A O 1
ATOM 1951 N N . LEU A 1 251 ? 10.639 -7.053 -15.792 1.00 97.62 251 LEU A N 1
ATOM 1952 C CA . LEU A 1 251 ? 11.369 -5.794 -15.927 1.00 97.62 251 LEU A CA 1
ATOM 1953 C C . LEU A 1 251 ? 12.609 -5.965 -16.806 1.00 97.62 251 LEU A C 1
ATOM 1955 O O . LEU A 1 251 ? 13.464 -6.808 -16.544 1.00 97.62 251 LEU A O 1
ATOM 1959 N N . VAL A 1 252 ? 12.738 -5.131 -17.833 1.00 98.12 252 VAL A N 1
ATOM 1960 C CA . VAL A 1 252 ? 13.872 -5.127 -18.761 1.00 98.12 252 VAL A CA 1
ATOM 1961 C C . VAL A 1 252 ? 14.318 -3.689 -18.999 1.00 98.12 252 VAL A C 1
ATOM 1963 O O . VAL A 1 252 ? 13.501 -2.859 -19.380 1.00 98.12 252 VAL A O 1
ATOM 1966 N N . ASN A 1 253 ? 15.603 -3.374 -18.817 1.00 97.94 253 ASN A N 1
ATOM 1967 C CA . ASN A 1 253 ? 16.120 -2.025 -19.088 1.00 97.94 253 ASN A CA 1
ATOM 1968 C C . ASN A 1 253 ? 17.448 -2.012 -19.867 1.00 97.94 253 ASN A C 1
ATOM 1970 O O . ASN A 1 253 ? 18.137 -3.026 -20.009 1.00 97.94 253 ASN A O 1
ATOM 1974 N N . THR A 1 254 ? 17.825 -0.847 -20.389 1.00 97.31 254 THR A N 1
ATOM 1975 C CA . THR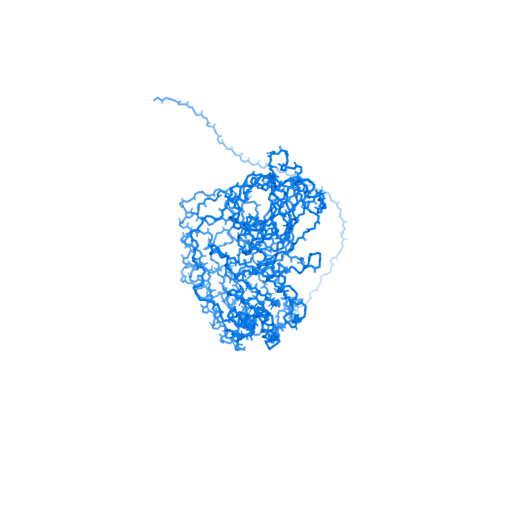 A 1 254 ? 19.047 -0.668 -21.199 1.00 97.31 254 THR A CA 1
ATOM 1976 C C . THR A 1 254 ? 20.348 -0.746 -20.399 1.00 97.31 254 THR A C 1
ATOM 1978 O O . THR A 1 254 ? 21.423 -0.784 -20.988 1.00 97.31 254 THR A O 1
ATOM 1981 N N . GLU A 1 255 ? 20.282 -0.758 -19.066 1.00 96.69 255 GLU A N 1
ATOM 1982 C CA . GLU A 1 255 ? 21.456 -0.969 -18.207 1.00 96.69 255 GLU A CA 1
ATOM 1983 C C . GLU A 1 255 ? 21.795 -2.455 -18.037 1.00 96.69 255 GLU A C 1
ATOM 1985 O O . GLU A 1 255 ? 22.890 -2.781 -17.582 1.00 96.69 255 GLU A O 1
ATOM 1990 N N . GLY A 1 256 ? 20.886 -3.348 -18.441 1.00 96.12 256 GLY A N 1
ATOM 1991 C CA . GLY A 1 256 ? 21.078 -4.796 -18.410 1.00 96.12 256 GLY A CA 1
ATOM 1992 C C . GLY A 1 256 ? 20.212 -5.524 -17.385 1.00 96.12 256 GLY A C 1
ATOM 1993 O O . GLY A 1 256 ? 20.333 -6.742 -17.281 1.00 96.12 256 GLY A O 1
ATOM 1994 N N . THR A 1 257 ? 19.328 -4.832 -16.655 1.00 97.62 257 THR A N 1
ATOM 1995 C CA . THR A 1 257 ? 18.373 -5.507 -15.766 1.00 97.62 257 THR A CA 1
ATOM 1996 C C . THR A 1 257 ? 17.421 -6.368 -16.590 1.00 97.62 257 THR A C 1
ATOM 1998 O O . THR A 1 257 ? 16.915 -5.916 -17.623 1.00 97.62 257 THR A O 1
ATOM 2001 N N . ARG A 1 258 ? 17.210 -7.613 -16.159 1.00 97.62 258 ARG A N 1
ATOM 2002 C CA . ARG A 1 258 ? 16.280 -8.596 -16.727 1.00 97.62 258 ARG A CA 1
ATOM 2003 C C . ARG A 1 258 ? 15.655 -9.369 -15.566 1.00 97.62 258 ARG A C 1
ATOM 2005 O O . ARG A 1 258 ? 16.332 -10.183 -14.945 1.00 97.62 258 ARG A O 1
ATOM 2012 N N . LEU A 1 259 ? 14.395 -9.099 -15.260 1.00 97.31 259 LEU A N 1
ATOM 2013 C CA . LEU A 1 259 ? 13.669 -9.739 -14.170 1.00 97.31 259 LEU A CA 1
ATOM 2014 C C . LEU A 1 259 ? 12.415 -10.432 -14.691 1.00 97.31 259 LEU A C 1
ATOM 2016 O O . LEU A 1 259 ? 11.711 -9.882 -15.541 1.00 97.31 259 LEU A O 1
ATOM 2020 N N . ARG A 1 260 ? 12.142 -11.612 -14.134 1.00 97.25 260 ARG A N 1
ATOM 2021 C CA . ARG A 1 260 ? 10.815 -12.232 -14.087 1.00 97.25 260 ARG A CA 1
ATOM 2022 C C . ARG A 1 260 ? 10.554 -12.669 -12.651 1.00 97.25 260 ARG A C 1
ATOM 2024 O O . ARG A 1 260 ? 11.286 -13.519 -12.147 1.00 97.25 260 ARG A O 1
ATOM 2031 N N . THR A 1 261 ? 9.541 -12.105 -12.014 1.00 94.19 261 THR A N 1
ATOM 2032 C CA . THR A 1 261 ? 9.110 -12.446 -10.651 1.00 94.19 261 THR A CA 1
ATOM 2033 C C . THR A 1 261 ? 7.668 -12.921 -10.670 1.00 94.19 261 THR A C 1
ATOM 2035 O O . THR A 1 261 ? 6.880 -12.505 -11.518 1.00 94.19 261 THR A O 1
ATOM 2038 N N . LYS A 1 262 ? 7.304 -13.803 -9.746 1.00 89.62 262 LYS A N 1
ATOM 2039 C CA . LYS A 1 262 ? 5.948 -14.314 -9.608 1.00 89.62 262 LYS A CA 1
ATOM 2040 C C . LYS A 1 262 ? 5.124 -13.361 -8.741 1.00 89.62 262 LYS A C 1
ATOM 2042 O O . LYS A 1 262 ? 5.491 -13.079 -7.604 1.00 89.62 262 LYS A O 1
ATOM 2047 N N . GLY A 1 263 ? 3.998 -12.896 -9.274 1.00 82.56 263 GLY A N 1
ATOM 2048 C CA . GLY A 1 263 ? 3.048 -12.037 -8.568 1.00 82.56 263 GLY A CA 1
ATOM 2049 C C . GLY A 1 263 ? 1.810 -12.829 -8.160 1.00 82.56 263 GLY A C 1
ATOM 2050 O O . GLY A 1 263 ? 1.057 -13.287 -9.022 1.00 82.56 263 GLY A O 1
ATOM 2051 N N . GLU A 1 264 ? 1.594 -13.001 -6.855 1.00 86.56 264 GLU A N 1
ATOM 2052 C CA . GLU A 1 264 ? 0.434 -13.702 -6.299 1.00 86.56 264 GLU A CA 1
ATOM 2053 C C . GLU A 1 264 ? -0.111 -12.972 -5.072 1.00 86.56 264 GLU A C 1
ATOM 2055 O O . GLU A 1 264 ? 0.581 -12.793 -4.072 1.00 86.56 264 GLU A O 1
ATOM 2060 N N . LEU A 1 265 ? -1.377 -12.563 -5.139 1.00 87.44 265 LEU A N 1
ATOM 2061 C CA . LEU A 1 265 ? -2.058 -11.951 -4.005 1.00 87.44 265 LEU A CA 1
ATOM 2062 C C . LEU A 1 265 ? -3.553 -12.242 -4.069 1.00 87.44 265 LEU A C 1
ATOM 2064 O O . LEU A 1 265 ? -4.175 -12.222 -5.134 1.00 87.44 265 LEU A O 1
ATOM 2068 N N . CYS A 1 266 ? -4.142 -12.501 -2.911 1.00 91.06 266 CYS A N 1
ATOM 2069 C CA . CYS A 1 266 ? -5.579 -12.537 -2.714 1.00 91.06 266 CYS A CA 1
ATOM 2070 C C . CYS A 1 266 ? -5.943 -11.594 -1.569 1.00 91.06 266 CYS A C 1
ATOM 2072 O O . CYS A 1 266 ? -5.409 -11.712 -0.470 1.00 91.06 266 CYS A O 1
ATOM 2074 N N . GLU A 1 267 ? -6.873 -10.683 -1.829 1.00 93.50 267 GLU A N 1
ATOM 2075 C CA . GLU A 1 267 ? -7.480 -9.784 -0.857 1.00 93.50 267 GLU A CA 1
ATOM 2076 C C . GLU A 1 267 ? -8.948 -10.180 -0.680 1.00 93.50 267 GLU A C 1
ATOM 2078 O O . GLU A 1 267 ? -9.720 -10.209 -1.640 1.00 93.50 267 GLU A O 1
ATOM 2083 N N . LEU A 1 268 ? -9.346 -10.460 0.557 1.00 95.19 268 LEU A N 1
ATOM 2084 C CA . LEU A 1 268 ? -10.739 -10.578 0.967 1.00 95.19 268 LEU A CA 1
ATOM 2085 C C . LEU A 1 268 ? -11.090 -9.367 1.819 1.00 95.19 268 LEU A C 1
ATOM 2087 O O . LEU A 1 268 ? -10.526 -9.193 2.891 1.00 95.19 268 LEU A O 1
ATOM 2091 N N . THR A 1 269 ? -12.063 -8.579 1.382 1.00 96.12 269 THR A N 1
ATOM 2092 C CA . THR A 1 269 ? -12.602 -7.439 2.124 1.00 96.12 269 THR A CA 1
ATOM 2093 C C . THR A 1 269 ? -14.048 -7.713 2.513 1.00 96.12 269 THR A C 1
ATOM 2095 O O . THR A 1 269 ? -14.875 -8.073 1.671 1.00 96.12 269 THR A O 1
ATOM 2098 N N . VAL A 1 270 ? -14.386 -7.488 3.779 1.00 97.56 270 VAL A N 1
ATOM 2099 C CA . VAL A 1 270 ? -15.771 -7.441 4.260 1.00 97.56 270 VAL A CA 1
ATOM 2100 C C . VAL A 1 270 ? -16.077 -6.017 4.676 1.00 97.56 270 VAL A C 1
ATOM 2102 O O . VAL A 1 270 ? -15.317 -5.429 5.435 1.00 97.56 270 VAL A O 1
ATOM 2105 N N . VAL A 1 271 ? -17.183 -5.467 4.184 1.00 96.88 271 VAL A N 1
ATOM 2106 C CA . VAL A 1 271 ? -17.666 -4.131 4.545 1.00 96.88 271 VAL A CA 1
ATOM 2107 C C . VAL A 1 271 ? -19.109 -4.246 5.005 1.00 96.88 271 VAL A C 1
ATOM 2109 O O . VAL A 1 271 ? -19.935 -4.832 4.300 1.00 96.88 271 VAL A O 1
ATOM 2112 N N . ALA A 1 272 ? -19.421 -3.656 6.154 1.00 97.00 272 ALA A N 1
ATOM 2113 C CA . ALA A 1 272 ? -20.777 -3.535 6.669 1.00 97.00 272 ALA A CA 1
ATOM 2114 C C . ALA A 1 272 ? -21.097 -2.072 6.978 1.00 97.00 272 ALA A C 1
ATOM 2116 O O . ALA A 1 272 ? -20.237 -1.316 7.423 1.00 97.00 272 ALA A O 1
ATOM 2117 N N . LEU A 1 273 ? -22.343 -1.682 6.732 1.00 95.62 273 LEU A N 1
ATOM 2118 C CA . LEU A 1 273 ? -22.854 -0.345 6.985 1.00 95.62 273 LEU A CA 1
ATOM 2119 C C . LEU A 1 273 ? -24.223 -0.436 7.653 1.00 95.62 273 LEU A C 1
ATOM 2121 O O . LEU A 1 273 ? -25.100 -1.196 7.231 1.00 95.62 273 LEU A O 1
ATOM 2125 N N . THR A 1 274 ? -24.394 0.377 8.687 1.00 94.75 274 THR A N 1
ATOM 2126 C CA . THR A 1 274 ? -25.651 0.588 9.404 1.00 94.75 274 THR A CA 1
ATOM 2127 C C . THR A 1 274 ? -25.881 2.082 9.621 1.00 94.75 274 THR A C 1
ATOM 2129 O O . THR A 1 274 ? -25.053 2.922 9.260 1.00 94.75 274 THR A O 1
ATOM 2132 N N . GLN A 1 275 ? -27.019 2.407 10.216 1.00 93.06 275 GLN A N 1
ATOM 2133 C CA . GLN A 1 275 ? -27.408 3.759 10.554 1.00 93.06 275 GLN A CA 1
ATOM 2134 C C . GLN A 1 275 ? -27.973 3.782 11.972 1.00 93.06 275 GLN A C 1
ATOM 2136 O O . GLN A 1 275 ? -28.834 2.969 12.314 1.00 93.06 275 GLN A O 1
ATOM 2141 N N . ALA A 1 276 ? -27.475 4.689 12.808 1.00 92.69 276 ALA A N 1
ATOM 2142 C CA . ALA A 1 276 ? -28.031 4.923 14.135 1.00 92.69 276 ALA A CA 1
ATOM 2143 C C . ALA A 1 276 ? -29.409 5.599 14.043 1.00 92.69 276 ALA A C 1
ATOM 2145 O O . ALA A 1 276 ? -29.797 6.122 12.997 1.00 92.69 276 ALA A O 1
ATOM 2146 N N . ASP A 1 277 ? -30.155 5.601 15.147 1.00 90.12 277 ASP A N 1
ATOM 2147 C CA . ASP A 1 277 ? -31.531 6.119 15.179 1.00 90.12 277 ASP A CA 1
ATOM 2148 C C . ASP A 1 277 ? -31.611 7.633 14.913 1.00 90.12 277 ASP A C 1
ATOM 2150 O O . ASP A 1 277 ? -32.637 8.135 14.455 1.00 90.12 277 ASP A O 1
ATOM 2154 N N . ASP A 1 278 ? -30.510 8.355 15.136 1.00 89.50 278 ASP A N 1
ATOM 2155 C CA . ASP A 1 278 ? -30.353 9.772 14.791 1.00 89.50 278 ASP A CA 1
ATOM 2156 C C . ASP A 1 278 ? -29.934 10.016 13.328 1.00 89.50 278 ASP A C 1
ATOM 2158 O O . ASP A 1 278 ? -29.710 11.159 12.936 1.00 89.50 278 ASP A O 1
ATOM 2162 N N . GLY A 1 279 ? -29.828 8.960 12.519 1.00 90.50 279 GLY A N 1
ATOM 2163 C CA . GLY A 1 279 ? -29.440 9.022 11.112 1.00 90.50 279 GLY A CA 1
ATOM 2164 C C . GLY A 1 279 ? -27.938 8.867 10.853 1.00 90.50 279 GLY A C 1
ATOM 2165 O O . GLY A 1 279 ? -27.545 8.707 9.694 1.00 90.50 279 GLY A O 1
ATOM 2166 N N . MET A 1 280 ? -27.082 8.866 11.881 1.00 90.62 280 MET A N 1
ATOM 2167 C CA . MET A 1 280 ? -25.632 8.757 11.696 1.00 90.62 280 MET A CA 1
ATOM 2168 C C . MET A 1 280 ? -25.258 7.445 11.005 1.00 90.62 280 MET A C 1
ATOM 2170 O O . MET A 1 280 ? -25.534 6.358 11.513 1.00 90.62 280 MET A O 1
ATOM 2174 N N . THR A 1 281 ? -24.599 7.543 9.850 1.00 91.38 281 THR A N 1
ATOM 2175 C CA . THR A 1 281 ? -24.097 6.368 9.129 1.00 91.38 281 THR A CA 1
ATOM 2176 C C . THR A 1 281 ? -22.820 5.862 9.782 1.00 91.38 281 THR A C 1
ATOM 2178 O O . THR A 1 281 ? -21.901 6.634 10.051 1.00 91.38 281 THR A O 1
ATOM 2181 N N . LEU A 1 282 ? -22.754 4.555 9.999 1.00 93.12 282 LEU A N 1
ATOM 2182 C CA . LEU A 1 282 ? -21.614 3.876 10.595 1.00 93.12 282 LEU A CA 1
ATOM 2183 C C . LEU A 1 282 ? -21.188 2.744 9.670 1.00 93.12 282 LEU A C 1
ATOM 2185 O O . LEU A 1 282 ? -22.030 1.996 9.170 1.00 93.12 282 LEU A O 1
ATOM 2189 N N . SER A 1 283 ? -19.885 2.605 9.456 1.00 93.75 283 SER A N 1
ATOM 2190 C CA . SER A 1 283 ? -19.329 1.530 8.642 1.00 93.75 283 SER A CA 1
ATOM 2191 C C . SER A 1 283 ? -18.120 0.910 9.311 1.00 93.75 283 SER A C 1
ATOM 2193 O O . SER A 1 283 ? -17.244 1.637 9.777 1.00 93.75 283 SER A O 1
ATOM 2195 N N . ASP A 1 284 ? -18.054 -0.413 9.266 1.00 94.56 284 ASP A N 1
ATOM 2196 C CA . ASP A 1 284 ? -16.895 -1.193 9.683 1.00 94.56 284 ASP A CA 1
ATOM 2197 C C . ASP A 1 284 ? -16.415 -2.062 8.516 1.00 94.56 284 ASP A C 1
ATOM 2199 O O . ASP A 1 284 ? -17.185 -2.415 7.610 1.00 94.56 284 ASP A O 1
ATOM 2203 N N . SER A 1 285 ? -15.132 -2.399 8.526 1.00 94.25 285 SER A N 1
ATOM 2204 C CA . SER A 1 285 ? -14.516 -3.241 7.516 1.00 94.25 285 SER A CA 1
ATOM 2205 C C . SER A 1 285 ? -13.382 -4.079 8.079 1.00 94.25 285 SER A C 1
ATOM 2207 O O . SER A 1 285 ? -12.645 -3.634 8.952 1.00 94.25 285 SER A O 1
ATOM 2209 N N . MET A 1 286 ? -13.176 -5.251 7.491 1.00 92.69 286 MET A N 1
ATOM 2210 C CA . MET A 1 286 ? -11.958 -6.030 7.690 1.00 92.69 286 MET A CA 1
ATOM 2211 C C . MET A 1 286 ? -11.397 -6.491 6.350 1.00 92.69 286 MET A C 1
ATOM 2213 O O . MET A 1 286 ? -12.162 -6.774 5.423 1.00 92.69 286 MET A O 1
ATOM 2217 N N . SER A 1 287 ? -10.074 -6.616 6.287 1.00 92.62 287 SER A N 1
ATOM 2218 C CA . SER A 1 287 ? -9.366 -7.207 5.155 1.00 92.62 287 SER A CA 1
ATOM 2219 C C . SER A 1 287 ? -8.519 -8.390 5.614 1.00 92.62 287 SER A C 1
ATOM 2221 O O . SER A 1 287 ? -7.912 -8.357 6.683 1.00 92.62 287 SER A O 1
ATOM 2223 N N . VAL A 1 288 ? -8.472 -9.435 4.795 1.00 92.25 288 VAL A N 1
ATOM 2224 C CA . VAL A 1 288 ? -7.591 -10.594 4.953 1.00 92.25 288 VAL A CA 1
ATOM 2225 C C . VAL A 1 288 ? -6.796 -10.746 3.666 1.00 92.25 288 VAL A C 1
ATOM 2227 O O . VAL A 1 288 ? -7.374 -10.728 2.579 1.00 92.25 288 VAL A O 1
ATOM 2230 N N . TYR A 1 289 ? -5.482 -10.908 3.794 1.00 91.75 289 TYR A N 1
ATOM 2231 C CA . TYR A 1 289 ? -4.571 -11.051 2.664 1.00 91.75 289 TYR A CA 1
ATOM 2232 C C . TYR A 1 289 ? -3.916 -12.429 2.669 1.00 91.75 289 TYR A C 1
ATOM 2234 O O . TYR A 1 289 ? -3.615 -12.973 3.731 1.00 91.75 289 TYR A O 1
ATOM 2242 N N . LEU A 1 290 ? -3.696 -12.981 1.477 1.00 86.25 290 LEU A N 1
ATOM 2243 C CA . LEU A 1 290 ? -3.016 -14.256 1.262 1.00 86.25 290 LEU A CA 1
ATOM 2244 C C . LEU A 1 290 ? -2.020 -14.091 0.115 1.00 86.25 290 LEU A C 1
ATOM 2246 O O . LEU A 1 290 ? -2.398 -13.633 -0.962 1.00 86.25 290 LEU A O 1
ATOM 2250 N N . THR A 1 291 ? -0.779 -14.520 0.321 1.00 80.56 291 THR A N 1
ATOM 2251 C CA . THR A 1 291 ? 0.269 -14.558 -0.717 1.00 80.56 291 THR A CA 1
ATOM 2252 C C . THR A 1 291 ? 0.249 -15.846 -1.541 1.00 80.56 291 THR A C 1
ATOM 2254 O O . THR A 1 291 ? 0.998 -15.987 -2.497 1.00 80.56 291 THR A O 1
ATOM 2257 N N . GLU A 1 292 ? -0.643 -16.786 -1.212 1.00 80.44 292 GLU A N 1
ATOM 2258 C CA . GLU A 1 292 ? -0.872 -18.012 -1.978 1.00 80.44 292 GLU A CA 1
ATOM 2259 C C . GLU A 1 292 ? -2.371 -18.162 -2.296 1.00 80.44 292 GLU A C 1
ATOM 2261 O O . GLU A 1 292 ? -3.112 -18.762 -1.512 1.00 80.44 292 GLU A O 1
ATOM 2266 N N . PRO A 1 293 ? -2.849 -17.653 -3.449 1.00 69.31 293 PRO A N 1
ATOM 2267 C CA . PRO A 1 293 ? -4.261 -17.680 -3.837 1.00 69.31 293 PRO A CA 1
ATOM 2268 C C . PRO A 1 293 ? -4.911 -19.066 -3.815 1.00 69.31 293 PRO A C 1
ATOM 2270 O O . PRO A 1 293 ? -6.115 -19.180 -3.604 1.00 69.31 293 PRO A O 1
ATOM 2273 N N . LEU A 1 294 ? -4.123 -20.129 -4.013 1.00 79.81 294 LEU A N 1
ATOM 2274 C CA . LEU A 1 294 ? -4.588 -21.519 -3.977 1.00 79.81 294 LEU A CA 1
ATOM 2275 C C . LEU A 1 294 ? -4.928 -22.014 -2.560 1.00 79.81 294 LEU A C 1
ATOM 2277 O O . LEU A 1 294 ? -5.669 -22.989 -2.420 1.00 79.81 294 LEU A O 1
ATOM 2281 N N . LYS A 1 295 ? -4.435 -21.349 -1.509 1.00 84.19 295 LYS A N 1
ATOM 2282 C CA . LYS A 1 295 ? -4.723 -21.662 -0.103 1.00 84.19 295 LYS A CA 1
ATOM 2283 C C . LYS A 1 295 ? -5.894 -20.821 0.405 1.00 84.19 295 LYS A C 1
ATOM 2285 O O . LYS A 1 295 ? -5.736 -19.933 1.236 1.00 84.19 295 LYS A O 1
ATOM 2290 N N . VAL A 1 296 ? -7.086 -21.109 -0.111 1.00 83.38 296 VAL A N 1
ATOM 2291 C CA . VAL A 1 296 ? -8.314 -20.410 0.294 1.00 83.38 296 VAL A CA 1
ATOM 2292 C C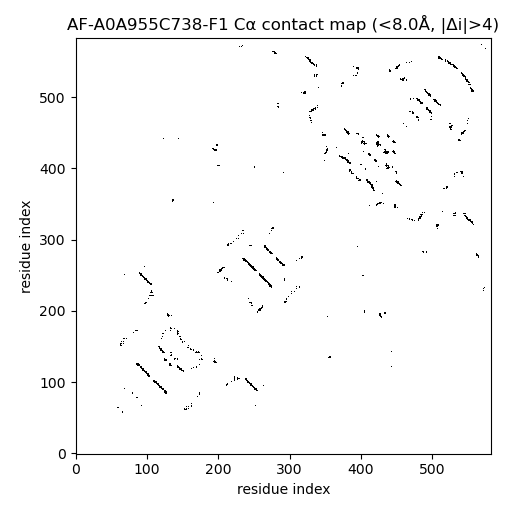 . VAL A 1 296 ? -8.681 -20.776 1.743 1.00 83.38 296 VAL A C 1
ATOM 2294 O O . VAL A 1 296 ? -8.847 -21.967 2.026 1.00 83.38 296 VAL A O 1
ATOM 2297 N N . PRO A 1 297 ? -8.843 -19.802 2.660 1.00 87.44 297 PRO A N 1
ATOM 2298 C CA . PRO A 1 297 ? -9.246 -20.065 4.036 1.00 87.44 297 PRO A CA 1
ATOM 2299 C C . PRO A 1 297 ? -10.672 -20.610 4.092 1.00 87.44 297 PRO A C 1
ATOM 2301 O O . PRO A 1 297 ? -11.505 -20.365 3.215 1.00 87.44 297 PRO A O 1
ATOM 2304 N N . SER A 1 298 ? -10.973 -21.359 5.148 1.00 90.69 298 SER A N 1
ATOM 2305 C CA . SER A 1 298 ? -12.309 -21.933 5.303 1.00 90.69 298 SER A CA 1
ATOM 2306 C C . SER A 1 298 ? -13.318 -20.886 5.785 1.00 90.69 298 SER A C 1
ATOM 2308 O O . SER A 1 298 ? -12.992 -19.992 6.566 1.00 90.69 298 SER A O 1
ATOM 2310 N N . THR A 1 299 ? -14.592 -21.046 5.415 1.00 93.19 299 THR A N 1
ATOM 2311 C CA . THR A 1 299 ? -15.685 -20.241 5.988 1.00 93.19 299 THR A CA 1
ATOM 2312 C C . THR A 1 299 ? -15.687 -20.317 7.518 1.00 93.19 299 THR A C 1
ATOM 2314 O O . THR A 1 299 ? -15.939 -19.319 8.184 1.00 93.19 299 THR A O 1
ATOM 2317 N N . GLN A 1 300 ? -15.384 -21.487 8.090 1.00 94.44 300 GLN A N 1
ATOM 2318 C CA . GLN A 1 300 ? -15.364 -21.697 9.539 1.00 94.44 300 GLN A CA 1
ATOM 2319 C C . GLN A 1 300 ? -14.306 -20.836 10.244 1.00 94.44 300 GLN A C 1
ATOM 2321 O O . GLN A 1 300 ? -14.542 -20.384 11.360 1.00 94.44 300 GLN A O 1
ATOM 2326 N N . GLU A 1 301 ? -13.174 -20.593 9.589 1.00 93.69 301 GLU A N 1
ATOM 2327 C CA . GLU A 1 301 ? -12.080 -19.777 10.111 1.00 93.69 301 GLU A CA 1
ATOM 2328 C C . GLU A 1 301 ? -12.428 -18.282 10.124 1.00 93.69 301 GLU A C 1
ATOM 2330 O O . GLU A 1 301 ? -12.129 -17.581 11.090 1.00 93.69 301 GLU A O 1
ATOM 2335 N N . LEU A 1 302 ? -13.101 -17.790 9.078 1.00 96.19 302 LEU A N 1
ATOM 2336 C CA . LEU A 1 302 ? -13.391 -16.359 8.919 1.00 96.19 302 LEU A CA 1
ATOM 2337 C C . LEU A 1 302 ? -14.761 -15.930 9.458 1.00 96.19 302 LEU A C 1
ATOM 2339 O O . LEU A 1 302 ? -14.942 -14.764 9.806 1.00 96.19 302 LEU A O 1
ATOM 2343 N N . ALA A 1 303 ? -15.726 -16.846 9.569 1.00 97.44 303 ALA A N 1
ATOM 2344 C CA . ALA A 1 303 ? -17.074 -16.528 10.037 1.00 97.44 303 ALA A CA 1
ATOM 2345 C C . ALA A 1 303 ? -17.124 -15.887 11.440 1.00 97.44 303 ALA A C 1
ATOM 2347 O O . ALA A 1 303 ? -17.926 -14.969 11.615 1.00 97.44 303 ALA A O 1
ATOM 2348 N N . PRO A 1 304 ? -16.307 -16.297 12.435 1.00 97.81 304 PRO A N 1
ATOM 2349 C CA . PRO A 1 304 ? -16.254 -15.609 13.725 1.00 97.81 304 PRO A CA 1
ATOM 2350 C C . PRO A 1 304 ? -15.862 -14.133 13.593 1.00 97.81 304 PRO A C 1
ATOM 2352 O O . PRO A 1 304 ? -16.535 -13.289 14.171 1.00 97.81 304 PRO A O 1
ATOM 2355 N N . LYS A 1 305 ? -14.862 -13.811 12.758 1.00 96.06 305 LYS A N 1
ATOM 2356 C CA . LYS A 1 305 ? -14.415 -12.426 12.523 1.00 96.06 305 LYS A CA 1
ATOM 2357 C C . LYS A 1 305 ? -15.497 -11.575 11.847 1.00 96.06 305 LYS A C 1
ATOM 2359 O O . LYS A 1 305 ? -15.689 -10.419 12.209 1.00 96.06 305 LYS A O 1
ATOM 2364 N N . VAL A 1 306 ? -16.250 -12.155 10.902 1.00 98.00 306 VAL A N 1
ATOM 2365 C CA . VAL A 1 306 ? -17.403 -11.476 10.271 1.00 98.00 306 VAL A CA 1
ATOM 2366 C C . VAL A 1 306 ? -18.492 -11.158 11.300 1.00 98.00 306 VAL A C 1
ATOM 2368 O O . VAL A 1 306 ? -19.040 -10.058 11.281 1.00 98.00 306 VAL A O 1
ATOM 2371 N N . ARG A 1 307 ? -18.811 -12.109 12.190 1.00 98.25 307 ARG A N 1
ATOM 2372 C CA . ARG A 1 307 ? -19.812 -11.898 13.249 1.00 98.25 307 ARG A CA 1
ATOM 2373 C C . ARG A 1 307 ? -19.355 -10.856 14.256 1.00 98.25 307 ARG A C 1
ATOM 2375 O O . ARG A 1 307 ? -20.126 -9.962 14.561 1.00 98.25 307 ARG A O 1
ATOM 2382 N N . GLU A 1 308 ? -18.098 -10.912 14.686 1.00 96.56 308 GLU A N 1
ATOM 2383 C CA . GLU A 1 308 ? -17.524 -9.921 15.599 1.00 96.56 308 GLU A CA 1
ATOM 2384 C C . GLU A 1 308 ? -17.606 -8.500 15.022 1.00 96.56 308 GLU A C 1
ATOM 2386 O O . GLU A 1 308 ? -18.021 -7.577 15.719 1.00 96.56 308 GLU A O 1
ATOM 2391 N N . LEU A 1 309 ? -17.290 -8.329 13.732 1.00 96.38 309 LEU A N 1
ATOM 2392 C CA . LEU A 1 309 ? -17.455 -7.056 13.024 1.00 96.38 309 LEU A CA 1
ATOM 2393 C C . LEU A 1 309 ? -18.914 -6.581 13.054 1.00 96.38 309 LEU A C 1
ATOM 2395 O O . LEU A 1 309 ? -19.185 -5.419 13.354 1.00 96.38 309 LEU A O 1
ATOM 2399 N N . ALA A 1 310 ? -19.863 -7.472 12.761 1.00 97.50 310 ALA A N 1
ATOM 2400 C CA . ALA A 1 310 ? -21.285 -7.144 12.757 1.00 97.50 310 ALA A CA 1
ATOM 2401 C C . ALA A 1 310 ? -21.807 -6.790 14.165 1.00 97.50 310 ALA A C 1
ATOM 2403 O O . ALA A 1 310 ? -22.472 -5.767 14.336 1.00 97.50 310 ALA A O 1
ATOM 2404 N N . ASP A 1 311 ? -21.459 -7.591 15.174 1.00 97.38 311 ASP A N 1
ATOM 2405 C CA . ASP A 1 311 ? -21.830 -7.392 16.577 1.00 97.38 311 ASP A CA 1
ATOM 2406 C C . ASP A 1 311 ? -21.261 -6.069 17.113 1.00 97.38 311 ASP A C 1
ATOM 2408 O O . ASP A 1 311 ? -21.987 -5.271 17.716 1.00 97.38 311 ASP A O 1
ATOM 2412 N N . ARG A 1 312 ? -19.976 -5.792 16.845 1.00 95.81 312 ARG A N 1
ATOM 2413 C CA . ARG A 1 312 ? -19.317 -4.531 17.213 1.00 95.81 312 ARG A CA 1
ATOM 2414 C C . ARG A 1 312 ? -20.011 -3.341 16.562 1.00 95.81 312 ARG A C 1
ATOM 2416 O O . ARG A 1 312 ? -20.334 -2.378 17.256 1.00 95.81 312 ARG A O 1
ATOM 2423 N N . LEU A 1 313 ? -20.293 -3.410 15.261 1.00 96.12 313 LEU A N 1
ATOM 2424 C CA . LEU A 1 313 ? -20.959 -2.326 14.541 1.00 96.12 313 LEU A CA 1
ATOM 2425 C C . LEU A 1 313 ? -22.354 -2.025 15.119 1.00 96.12 313 LEU A C 1
ATOM 2427 O O . LEU A 1 313 ? -22.706 -0.856 15.283 1.00 96.12 313 LEU A O 1
ATOM 2431 N N . LEU A 1 314 ? -23.132 -3.049 15.489 1.00 96.56 314 LEU A N 1
ATOM 2432 C CA . LEU A 1 314 ? -24.437 -2.859 16.137 1.00 96.56 314 LEU A CA 1
ATOM 2433 C C . LEU A 1 314 ? -24.328 -2.331 17.573 1.00 96.56 314 LEU A C 1
ATOM 2435 O O . LEU A 1 314 ? -25.158 -1.523 17.989 1.00 96.56 314 LEU A O 1
ATOM 2439 N N . LYS A 1 315 ? -23.295 -2.727 18.325 1.00 96.81 315 LYS A N 1
ATOM 2440 C CA . LYS A 1 315 ? -23.015 -2.157 19.651 1.00 96.81 315 LYS A CA 1
ATOM 2441 C C . LYS A 1 315 ? -22.722 -0.656 19.550 1.00 96.81 315 LYS A C 1
ATOM 2443 O O . LYS A 1 315 ? -23.258 0.123 20.333 1.00 96.81 315 LYS A O 1
ATOM 2448 N N . ILE A 1 316 ? -21.927 -0.249 18.558 1.00 96.25 316 ILE A N 1
ATOM 2449 C CA . ILE A 1 316 ? -21.588 1.159 18.300 1.00 96.25 316 ILE A CA 1
ATOM 2450 C C . ILE A 1 316 ? -22.809 1.934 17.810 1.00 96.25 316 ILE A C 1
ATOM 2452 O O . ILE A 1 316 ? -23.019 3.058 18.251 1.00 96.25 316 ILE A O 1
ATOM 2456 N N . ARG A 1 317 ? -23.656 1.338 16.959 1.00 95.06 317 ARG A N 1
ATOM 2457 C CA . ARG A 1 317 ? -24.919 1.948 16.503 1.00 95.06 317 ARG A CA 1
ATOM 2458 C C . ARG A 1 317 ? -25.774 2.456 17.664 1.00 95.06 317 ARG A C 1
ATOM 2460 O O . ARG A 1 317 ? -26.314 3.557 17.583 1.00 95.06 317 ARG A O 1
ATOM 2467 N N . SER A 1 318 ? -25.867 1.668 18.729 1.00 95.62 318 SER A N 1
ATOM 2468 C CA . SER A 1 318 ? -26.672 1.977 19.915 1.00 95.62 318 SER A CA 1
ATOM 2469 C C . SER A 1 318 ? -25.952 2.857 20.941 1.00 95.62 318 SER A C 1
ATOM 2471 O O . SER A 1 318 ? -26.557 3.238 21.942 1.00 95.62 318 SER A O 1
ATOM 2473 N N . ALA A 1 319 ? -24.669 3.167 20.735 1.00 96.12 319 ALA A N 1
ATOM 2474 C CA . ALA A 1 319 ? -23.892 3.966 21.671 1.00 96.12 319 ALA A CA 1
ATOM 2475 C C . ALA A 1 319 ? -24.367 5.432 21.692 1.00 96.12 319 ALA A C 1
ATOM 2477 O O . ALA A 1 319 ? -24.804 5.960 20.658 1.00 96.12 319 ALA A O 1
ATOM 2478 N N . PRO A 1 320 ? -24.265 6.123 22.840 1.00 94.69 320 PRO A N 1
ATOM 2479 C CA . PRO A 1 320 ? -24.467 7.563 22.894 1.00 94.69 320 PRO A CA 1
ATOM 2480 C C . PRO A 1 320 ? -23.451 8.287 22.004 1.00 94.69 320 PRO A C 1
ATOM 2482 O O . PRO A 1 320 ? -22.308 7.858 21.824 1.00 94.69 320 PRO A O 1
ATOM 2485 N N . LYS A 1 321 ? -23.875 9.408 21.426 1.00 92.75 321 LYS A N 1
ATOM 2486 C CA . LYS A 1 321 ? -22.981 10.289 20.675 1.00 92.75 321 LYS A CA 1
ATOM 2487 C C . LYS A 1 321 ? -22.079 11.041 21.655 1.00 92.75 321 LYS A C 1
ATOM 2489 O O . LYS A 1 321 ? -22.526 11.420 22.735 1.00 92.75 321 LYS A O 1
ATOM 2494 N N . LEU A 1 322 ? -20.834 11.309 21.268 1.00 92.00 322 LEU A N 1
ATOM 2495 C CA . LEU A 1 322 ? -20.017 12.283 21.983 1.00 92.00 322 LEU A CA 1
ATOM 2496 C C . LEU A 1 322 ? -20.707 13.661 21.924 1.00 92.00 322 LEU A C 1
ATOM 2498 O O . LEU A 1 322 ? -20.986 14.172 20.840 1.00 92.00 322 LEU A O 1
ATOM 2502 N N . GLU A 1 323 ? -21.019 14.237 23.083 1.00 87.62 323 GLU A N 1
ATOM 2503 C CA . GLU A 1 323 ? -21.826 15.465 23.168 1.00 87.62 323 GLU A CA 1
ATOM 2504 C C . GLU A 1 323 ? -20.989 16.741 23.032 1.00 87.62 323 GLU A C 1
ATOM 2506 O O . GLU A 1 323 ? -21.430 17.713 22.420 1.00 87.62 323 GLU A O 1
ATOM 2511 N N . SER A 1 324 ? -19.772 16.738 23.576 1.00 88.75 324 SER A N 1
ATOM 2512 C CA . SER A 1 324 ? -18.879 17.893 23.621 1.00 88.75 324 SER A CA 1
ATOM 2513 C C . SER A 1 324 ? -17.525 17.575 23.002 1.00 88.75 324 SER A C 1
ATOM 2515 O O . SER A 1 324 ? -17.106 16.419 22.941 1.00 88.75 324 SER A O 1
ATOM 2517 N N . ALA A 1 325 ? -16.821 18.616 22.555 1.00 91.06 325 ALA A N 1
ATOM 2518 C CA . ALA A 1 325 ? -15.415 18.477 22.204 1.00 91.06 325 ALA A CA 1
ATOM 2519 C C . ALA A 1 325 ? -14.609 17.990 23.418 1.00 91.06 325 ALA A C 1
ATOM 2521 O O . ALA A 1 325 ? -14.958 18.285 24.564 1.00 91.06 325 ALA A O 1
ATOM 2522 N N . TYR A 1 326 ? -13.548 17.246 23.139 1.00 92.56 326 TYR A N 1
ATOM 2523 C CA . TYR A 1 326 ? -12.592 16.745 24.112 1.00 92.56 326 TYR A CA 1
ATOM 2524 C C . TYR A 1 326 ? -11.200 17.258 23.745 1.00 92.56 326 TYR A C 1
ATOM 2526 O O . TYR A 1 326 ? -10.831 17.247 22.572 1.00 92.56 326 TYR A O 1
ATOM 2534 N N . SER A 1 327 ? -10.453 17.702 24.749 1.00 93.00 327 SER A N 1
ATOM 2535 C CA . SER A 1 327 ? -9.047 18.083 24.648 1.00 93.00 327 SER A CA 1
ATOM 2536 C C . SER A 1 327 ? -8.353 17.515 25.873 1.00 93.00 327 SER A C 1
ATOM 2538 O O . SER A 1 327 ? -8.750 17.835 26.990 1.00 93.00 327 SER A O 1
ATOM 2540 N N . GLY A 1 328 ? -7.357 16.668 25.654 1.00 94.56 328 GLY A N 1
ATOM 2541 C CA . GLY A 1 328 ? -6.600 16.023 26.722 1.00 94.56 328 GLY A CA 1
ATOM 2542 C C . GLY A 1 328 ? -5.954 14.721 26.253 1.00 94.56 328 GLY A C 1
ATOM 2543 O O . GLY A 1 328 ? -5.877 14.487 25.035 1.00 94.56 328 GLY A O 1
ATOM 2544 N N . PRO A 1 329 ? -5.504 13.866 27.184 1.00 96.25 329 PRO A N 1
ATOM 2545 C CA . PRO A 1 329 ? -4.804 12.638 26.854 1.00 96.25 329 PRO A CA 1
ATOM 2546 C C . PRO A 1 329 ? -5.685 11.657 26.092 1.00 96.25 329 PRO A C 1
ATOM 2548 O O . PRO A 1 329 ? -6.861 11.451 26.398 1.00 96.25 329 PRO A O 1
ATOM 2551 N N . VAL A 1 330 ? -5.099 11.007 25.089 1.00 97.12 330 VAL A N 1
ATOM 2552 C CA . VAL A 1 330 ? -5.808 10.017 24.274 1.00 97.12 330 VAL A CA 1
ATOM 2553 C C . VAL A 1 330 ? -4.972 8.761 24.136 1.00 97.12 330 VAL A C 1
ATOM 2555 O O . VAL A 1 330 ? -3.864 8.790 23.592 1.00 97.12 330 VAL A O 1
ATOM 2558 N N . LEU A 1 331 ? -5.541 7.643 24.583 1.00 98.00 331 LEU A N 1
ATOM 2559 C CA . LEU A 1 331 ? -4.977 6.317 24.381 1.00 98.00 331 LEU A CA 1
ATOM 2560 C C . LEU A 1 331 ? -5.477 5.744 23.054 1.00 98.00 331 LEU A C 1
ATOM 2562 O O . LEU A 1 331 ? -6.668 5.518 22.861 1.00 98.00 331 LEU A O 1
ATOM 2566 N N . VAL A 1 332 ? -4.569 5.486 22.124 1.00 97.69 332 VAL A N 1
ATOM 2567 C CA . VAL A 1 332 ? -4.878 4.854 20.841 1.00 97.69 332 VAL A CA 1
ATOM 2568 C C . VAL A 1 332 ? -4.372 3.419 20.876 1.00 97.69 332 VAL A C 1
ATOM 2570 O O . VAL A 1 332 ? -3.165 3.196 20.957 1.00 97.69 332 VAL A O 1
ATOM 2573 N N . ASP A 1 333 ? -5.272 2.442 20.787 1.00 98.00 333 ASP A N 1
ATOM 2574 C CA . ASP A 1 333 ? -4.887 1.029 20.759 1.00 98.00 333 ASP A CA 1
ATOM 2575 C C . ASP A 1 333 ? -4.114 0.690 19.479 1.00 98.00 333 ASP A C 1
ATOM 2577 O O . ASP A 1 333 ? -4.260 1.353 18.452 1.00 98.00 333 ASP A O 1
ATOM 2581 N N . ALA A 1 334 ? -3.328 -0.389 19.510 1.00 97.38 334 ALA A N 1
ATOM 2582 C CA . ALA A 1 334 ? -2.444 -0.765 18.408 1.00 97.38 334 ALA A CA 1
ATOM 2583 C C . ALA A 1 334 ? -3.136 -0.824 17.023 1.00 97.38 334 ALA A C 1
ATOM 2585 O O . ALA A 1 334 ? -2.606 -0.216 16.089 1.00 97.38 334 ALA A O 1
ATOM 2586 N N . PRO A 1 335 ? -4.333 -1.433 16.847 1.00 94.12 335 PRO A N 1
ATOM 2587 C CA . PRO A 1 335 ? -5.016 -1.418 15.551 1.00 94.12 335 PRO A CA 1
ATOM 2588 C C . PRO A 1 335 ? -5.332 -0.000 15.054 1.00 94.12 335 PRO A C 1
ATOM 2590 O O . PRO A 1 335 ? -5.045 0.324 13.906 1.00 94.12 335 PRO A O 1
ATOM 2593 N N . ALA A 1 336 ? -5.851 0.882 15.912 1.00 95.06 336 ALA A N 1
ATOM 2594 C CA . ALA A 1 336 ? -6.098 2.281 15.559 1.00 95.06 336 ALA A CA 1
ATOM 2595 C C . ALA A 1 336 ? -4.795 3.071 15.328 1.00 95.06 336 ALA A C 1
ATOM 2597 O O . ALA A 1 336 ? -4.737 3.937 14.450 1.00 95.06 336 ALA A O 1
ATOM 2598 N N . ALA A 1 337 ? -3.732 2.753 16.069 1.00 96.38 337 ALA A N 1
ATOM 2599 C CA . ALA A 1 337 ? -2.439 3.411 15.955 1.00 96.38 337 ALA A CA 1
ATOM 2600 C C . ALA A 1 337 ? -1.801 3.182 14.582 1.00 96.38 337 ALA A C 1
ATOM 2602 O O . ALA A 1 337 ? -1.221 4.119 14.035 1.00 96.38 337 ALA A O 1
ATOM 2603 N N . THR A 1 338 ? -1.968 1.999 13.975 1.00 95.44 338 THR A N 1
ATOM 2604 C CA . THR A 1 338 ? -1.490 1.742 12.603 1.00 95.44 338 THR A CA 1
ATOM 2605 C C . THR A 1 338 ? -2.098 2.712 11.584 1.00 95.44 338 THR A C 1
ATOM 2607 O O . THR A 1 338 ? -1.379 3.227 10.727 1.00 95.44 338 THR A O 1
ATOM 2610 N N . ALA A 1 339 ? -3.390 3.036 11.706 1.00 92.00 339 ALA A N 1
ATOM 2611 C CA . ALA A 1 339 ? -4.085 3.950 10.804 1.00 92.00 339 ALA A CA 1
ATOM 2612 C C . ALA A 1 339 ? -3.610 5.402 10.973 1.00 92.00 339 ALA A C 1
ATOM 2614 O O . ALA A 1 339 ? -3.319 6.077 9.982 1.00 92.00 339 ALA A O 1
ATOM 2615 N N . ILE A 1 340 ? -3.485 5.884 12.217 1.00 92.94 340 ILE A N 1
ATOM 2616 C CA . ILE A 1 340 ? -3.027 7.258 12.492 1.00 92.94 340 ILE A CA 1
ATOM 2617 C C . ILE A 1 340 ? -1.546 7.411 12.127 1.00 92.94 340 ILE A C 1
ATOM 2619 O O . ILE A 1 340 ? -1.167 8.382 11.469 1.00 92.94 340 ILE A O 1
ATOM 2623 N N . PHE A 1 341 ? -0.704 6.451 12.517 1.00 95.12 341 PHE A N 1
ATOM 2624 C CA . PHE A 1 341 ? 0.724 6.467 12.213 1.00 95.12 341 PHE A CA 1
ATOM 2625 C C . PHE A 1 341 ? 0.975 6.347 10.707 1.00 95.12 341 PHE A C 1
ATOM 2627 O O . PHE A 1 341 ? 1.690 7.175 10.145 1.00 95.12 341 PHE A O 1
ATOM 2634 N N . GLY A 1 342 ? 0.326 5.393 10.033 1.00 93.12 342 GLY A N 1
ATOM 2635 C CA . GLY A 1 342 ? 0.412 5.222 8.583 1.00 93.12 342 GLY A CA 1
ATOM 2636 C C . GLY A 1 342 ? -0.068 6.460 7.827 1.00 93.12 342 GLY A C 1
ATOM 2637 O O . GLY A 1 342 ? 0.662 6.996 6.995 1.00 93.12 342 GLY A O 1
ATOM 2638 N N . GLY A 1 343 ? -1.245 6.991 8.174 1.00 90.81 343 GLY A N 1
ATOM 2639 C CA . GLY A 1 343 ? -1.785 8.208 7.559 1.00 90.81 343 GLY A CA 1
ATOM 2640 C C . GLY A 1 343 ? -0.909 9.448 7.770 1.00 90.81 343 GLY A C 1
ATOM 2641 O O . GLY A 1 343 ? -0.881 10.343 6.921 1.00 90.81 343 GLY A O 1
ATOM 2642 N N . MET A 1 344 ? -0.162 9.502 8.877 1.00 91.00 344 MET A N 1
ATOM 2643 C CA . MET A 1 344 ? 0.758 10.597 9.156 1.00 91.00 344 MET A CA 1
ATOM 2644 C C . MET A 1 344 ? 2.114 10.429 8.468 1.00 91.00 344 MET A C 1
ATOM 2646 O O . MET A 1 344 ? 2.654 11.401 7.943 1.00 91.00 344 MET A O 1
ATOM 2650 N N . PHE A 1 345 ? 2.702 9.238 8.479 1.00 93.44 345 PHE A N 1
ATOM 2651 C CA . PHE A 1 345 ? 4.115 9.084 8.144 1.00 93.44 345 PHE A CA 1
ATOM 2652 C C . PHE A 1 345 ? 4.398 8.380 6.824 1.00 93.44 345 PHE A C 1
ATOM 2654 O O . PHE A 1 345 ? 5.421 8.712 6.233 1.00 93.44 345 PHE A O 1
ATOM 2661 N N . ALA A 1 346 ? 3.521 7.493 6.337 1.00 90.06 346 ALA A N 1
ATOM 2662 C CA . ALA A 1 346 ? 3.810 6.635 5.181 1.00 90.06 346 ALA A CA 1
ATOM 2663 C C . ALA A 1 346 ? 4.381 7.428 3.995 1.00 90.06 346 ALA A C 1
ATOM 2665 O O . ALA A 1 346 ? 5.538 7.245 3.640 1.00 90.06 346 ALA A O 1
ATOM 2666 N N . ASN A 1 347 ? 3.636 8.419 3.498 1.00 90.62 347 ASN A N 1
ATOM 2667 C CA . ASN A 1 347 ? 4.061 9.214 2.337 1.00 90.62 347 ASN A CA 1
ATOM 2668 C C . ASN A 1 347 ? 5.075 10.322 2.678 1.00 90.62 347 ASN A C 1
ATOM 2670 O O . ASN A 1 347 ? 5.559 11.030 1.799 1.00 90.62 347 ASN A O 1
ATOM 2674 N N . ARG A 1 348 ? 5.338 10.574 3.967 1.00 92.56 348 ARG A N 1
ATOM 2675 C CA . ARG A 1 348 ? 6.290 11.615 4.393 1.00 92.56 348 ARG A CA 1
ATOM 2676 C C . ARG A 1 348 ? 7.723 11.098 4.424 1.00 92.56 348 ARG A C 1
ATOM 2678 O O . ARG A 1 348 ? 8.641 11.912 4.427 1.00 92.56 348 ARG A O 1
ATOM 2685 N N . PHE A 1 349 ? 7.915 9.782 4.441 1.00 95.06 349 PHE A N 1
ATOM 2686 C CA . PHE A 1 349 ? 9.234 9.172 4.298 1.00 95.06 349 PHE A CA 1
ATOM 2687 C C . PHE A 1 349 ? 9.689 9.043 2.843 1.00 95.06 349 PHE A C 1
ATOM 2689 O O . PHE A 1 349 ? 10.861 8.749 2.616 1.00 95.06 349 PHE A O 1
ATOM 2696 N N . ASP A 1 350 ? 8.809 9.313 1.879 1.00 93.31 350 ASP A N 1
ATOM 2697 C CA . ASP A 1 350 ? 9.133 9.295 0.457 1.00 93.31 350 ASP A CA 1
ATOM 2698 C C . ASP A 1 350 ? 10.091 10.446 0.119 1.00 93.31 350 ASP A C 1
ATOM 2700 O O . ASP A 1 350 ? 9.757 11.632 0.233 1.00 93.31 350 ASP A O 1
ATOM 2704 N N . GLY A 1 351 ? 11.311 10.095 -0.280 1.00 93.88 351 GLY A N 1
ATOM 2705 C CA . GLY A 1 351 ? 12.337 11.045 -0.686 1.00 93.88 351 GLY A CA 1
ATOM 2706 C C . GLY A 1 351 ? 12.379 11.307 -2.193 1.00 93.88 351 GLY A C 1
ATOM 2707 O O . GLY A 1 351 ? 11.580 10.803 -2.986 1.00 93.88 351 GLY A O 1
ATOM 2708 N N . GLY A 1 352 ? 13.360 12.113 -2.598 1.00 92.00 352 GLY A N 1
ATOM 2709 C CA . GLY A 1 352 ? 13.623 12.451 -3.997 1.00 92.00 352 GLY A CA 1
ATOM 2710 C C . GLY A 1 352 ? 13.369 13.917 -4.330 1.00 92.00 352 GLY A C 1
ATOM 2711 O O . GLY A 1 352 ? 12.704 14.658 -3.604 1.00 92.00 352 GLY A O 1
ATOM 2712 N N . GLN A 1 353 ? 13.933 14.372 -5.450 1.00 89.81 353 GLN A N 1
ATOM 2713 C CA . GLN A 1 353 ? 13.769 15.764 -5.853 1.00 89.81 353 GLN A CA 1
ATOM 2714 C C . GLN A 1 353 ? 12.331 16.063 -6.285 1.00 89.81 353 GLN A C 1
ATOM 2716 O O . GLN A 1 353 ? 11.659 15.261 -6.942 1.00 89.81 353 GLN A O 1
ATOM 2721 N N . ARG A 1 354 ? 11.884 17.283 -5.987 1.00 87.12 354 ARG A N 1
ATOM 2722 C CA . ARG A 1 354 ? 10.640 17.812 -6.546 1.00 87.12 354 ARG A CA 1
ATOM 2723 C C . ARG A 1 354 ? 10.832 18.254 -7.995 1.00 87.12 354 ARG A C 1
ATOM 2725 O O . ARG A 1 354 ? 11.926 18.694 -8.357 1.00 87.12 354 ARG A O 1
ATOM 2732 N N . PRO A 1 355 ? 9.760 18.256 -8.807 1.00 89.25 355 PRO A N 1
ATOM 2733 C CA . PRO A 1 355 ? 9.820 18.808 -10.149 1.00 89.25 355 PRO A CA 1
ATOM 2734 C C . PRO A 1 355 ? 10.320 20.257 -10.149 1.00 89.25 355 PRO A C 1
ATOM 2736 O O . PRO A 1 355 ? 9.842 21.097 -9.382 1.00 89.25 355 PRO A O 1
ATOM 2739 N N . VAL A 1 356 ? 11.246 20.578 -11.048 1.00 88.25 356 VAL A N 1
ATOM 2740 C CA . VAL A 1 356 ? 11.711 21.948 -11.273 1.00 88.25 356 VAL A CA 1
ATOM 2741 C C . VAL A 1 356 ? 10.524 22.855 -11.602 1.00 88.25 356 VAL A C 1
ATOM 2743 O O . VAL A 1 356 ? 9.704 22.544 -12.466 1.00 88.25 356 VAL A O 1
ATOM 2746 N N . GLY A 1 357 ? 10.441 23.992 -10.907 1.00 84.56 357 GLY A N 1
ATOM 2747 C CA . GLY A 1 357 ? 9.338 24.950 -11.033 1.00 84.56 357 GLY A CA 1
ATOM 2748 C C . GLY A 1 357 ? 8.144 24.672 -10.115 1.00 84.56 357 GLY A C 1
ATOM 2749 O O . GLY A 1 357 ? 7.217 25.478 -10.096 1.00 84.56 357 GLY A O 1
ATOM 2750 N N . SER A 1 358 ? 8.160 23.580 -9.344 1.00 85.00 358 SER A N 1
ATOM 2751 C CA . SER A 1 358 ? 7.151 23.332 -8.310 1.00 85.00 358 SER A CA 1
ATOM 2752 C C . SER A 1 358 ? 7.369 24.212 -7.073 1.00 85.00 358 SER A C 1
ATOM 2754 O O . SER A 1 358 ? 8.472 24.704 -6.816 1.00 85.00 358 SER A O 1
ATOM 2756 N N . GLN A 1 359 ? 6.301 24.426 -6.301 1.00 75.88 359 GLN A N 1
ATOM 2757 C CA . GLN A 1 359 ? 6.392 25.099 -5.007 1.00 75.88 359 GLN A CA 1
ATOM 2758 C C . GLN A 1 359 ? 6.943 24.147 -3.941 1.00 75.88 359 GLN A C 1
ATOM 2760 O O . GLN A 1 359 ? 6.727 22.935 -3.988 1.00 75.88 359 GLN A O 1
ATOM 2765 N N . SER A 1 360 ? 7.656 24.701 -2.961 1.00 67.38 360 SER A N 1
ATOM 2766 C CA . SER A 1 360 ? 8.095 23.921 -1.808 1.00 67.38 360 SER A CA 1
ATOM 2767 C C . SER A 1 360 ? 6.901 23.571 -0.917 1.00 67.38 360 SER A C 1
ATOM 2769 O O . SER A 1 360 ? 6.024 24.402 -0.694 1.00 67.38 360 SER A O 1
ATOM 2771 N N . SER A 1 361 ? 6.874 22.343 -0.395 1.00 66.94 361 SER A N 1
ATOM 2772 C CA . SER A 1 361 ? 5.903 21.964 0.634 1.00 66.94 361 SER A CA 1
ATOM 2773 C C . SER A 1 361 ? 6.482 22.260 2.024 1.00 66.94 361 SER A C 1
ATOM 2775 O O . SER A 1 361 ? 7.660 21.959 2.260 1.00 66.94 361 SER A O 1
ATOM 2777 N N . PRO A 1 362 ? 5.691 22.814 2.962 1.00 60.72 362 PRO A N 1
ATOM 2778 C CA . PRO A 1 362 ? 6.057 22.910 4.378 1.00 60.72 362 PRO A CA 1
ATOM 2779 C C . PRO A 1 362 ? 6.361 21.549 5.035 1.00 60.72 362 PRO A C 1
ATOM 2781 O O . PRO A 1 362 ? 7.112 21.493 6.013 1.00 60.72 362 PRO A O 1
ATOM 2784 N N . ASP A 1 363 ? 5.834 20.461 4.463 1.00 70.12 363 ASP A N 1
ATOM 2785 C CA . ASP A 1 363 ? 5.932 19.083 4.967 1.00 70.12 363 ASP A CA 1
ATOM 2786 C C . ASP A 1 363 ? 7.138 18.302 4.415 1.00 70.12 363 ASP A C 1
ATOM 2788 O O . ASP A 1 363 ? 7.188 17.081 4.477 1.00 70.12 363 ASP A O 1
ATOM 2792 N N . ASP A 1 364 ? 8.139 19.004 3.889 1.00 84.62 364 ASP A N 1
ATOM 2793 C CA . ASP A 1 364 ? 9.372 18.411 3.371 1.00 84.62 364 ASP A CA 1
ATOM 2794 C C . ASP A 1 364 ? 10.215 17.752 4.479 1.00 84.62 364 ASP A C 1
ATOM 2796 O O . ASP A 1 364 ? 10.868 18.443 5.272 1.00 84.62 364 ASP A O 1
ATOM 2800 N N . PHE A 1 365 ? 10.184 16.422 4.558 1.00 91.19 365 PHE A N 1
ATOM 2801 C CA . PHE A 1 365 ? 10.937 15.662 5.557 1.00 91.19 365 PHE A CA 1
ATOM 2802 C C . PHE A 1 365 ? 12.441 15.680 5.308 1.00 91.19 365 PHE A C 1
ATOM 2804 O O . PHE A 1 365 ? 13.198 15.671 6.276 1.00 91.19 365 PHE A O 1
ATOM 2811 N N . GLU A 1 366 ? 12.897 15.844 4.067 1.00 90.00 366 GLU A N 1
ATOM 2812 C CA . GLU A 1 366 ? 14.328 15.962 3.768 1.00 90.00 366 GLU A CA 1
ATOM 2813 C C . GLU A 1 366 ? 14.947 17.168 4.504 1.00 90.00 366 GLU A C 1
ATOM 2815 O O . GLU A 1 366 ? 16.041 17.098 5.060 1.00 90.00 366 GLU A O 1
ATOM 2820 N N . LYS A 1 367 ? 14.186 18.258 4.676 1.00 89.69 367 LYS A N 1
ATOM 2821 C CA . LYS A 1 367 ? 14.611 19.427 5.477 1.00 89.69 367 LYS A CA 1
ATOM 2822 C C . LYS A 1 367 ? 14.620 19.184 6.990 1.00 89.69 367 LYS A C 1
ATOM 2824 O O . LYS A 1 367 ? 15.072 20.042 7.754 1.00 89.69 367 LYS A O 1
ATOM 2829 N N . LYS A 1 368 ? 14.058 18.066 7.448 1.00 92.38 368 LYS A N 1
ATOM 2830 C CA . LYS A 1 368 ? 13.974 17.672 8.860 1.00 92.38 368 LYS A CA 1
ATOM 2831 C C . LYS A 1 368 ? 14.990 16.587 9.222 1.00 92.38 368 LYS A C 1
ATOM 2833 O O . LYS A 1 368 ? 14.975 16.154 10.372 1.00 92.38 368 LYS A O 1
ATOM 2838 N N . ILE A 1 369 ? 15.881 16.189 8.314 1.00 95.00 369 ILE A N 1
ATOM 2839 C CA . ILE A 1 369 ? 16.942 15.222 8.611 1.00 95.00 369 ILE A CA 1
ATOM 2840 C C . ILE A 1 369 ? 17.774 15.689 9.816 1.00 95.00 369 ILE A C 1
ATOM 2842 O O . ILE A 1 369 ? 18.060 16.876 10.011 1.00 95.00 369 ILE A O 1
ATOM 2846 N N . GLY A 1 370 ? 18.045 14.752 10.722 1.00 96.31 370 GLY A N 1
ATOM 2847 C CA . GLY A 1 370 ? 18.666 14.966 12.026 1.00 96.31 370 GLY A CA 1
ATOM 2848 C C . GLY A 1 370 ? 17.770 15.640 13.076 1.00 96.31 370 GLY A C 1
ATOM 2849 O O . GLY A 1 370 ? 18.162 15.740 14.247 1.00 96.31 370 GLY A O 1
ATOM 2850 N N . LYS A 1 371 ? 16.568 16.127 12.732 1.00 96.50 371 LYS A N 1
ATOM 2851 C CA . LYS A 1 371 ? 15.635 16.748 13.689 1.00 96.50 371 LYS A CA 1
ATOM 2852 C C . LYS A 1 371 ? 14.810 15.682 14.403 1.00 96.50 371 LYS A C 1
ATOM 2854 O O . LYS A 1 371 ? 14.431 14.665 13.836 1.00 96.50 371 LYS A O 1
ATOM 2859 N N . ARG A 1 372 ? 14.483 15.957 15.668 1.00 96.62 372 ARG A N 1
ATOM 2860 C CA . ARG A 1 372 ? 13.564 15.121 16.448 1.00 96.62 372 ARG A CA 1
ATOM 2861 C C . ARG A 1 372 ? 12.131 15.316 15.947 1.00 96.62 372 ARG A C 1
ATOM 2863 O O . ARG A 1 372 ? 11.645 16.453 15.965 1.00 96.62 372 ARG A O 1
ATOM 2870 N N . ILE A 1 373 ? 11.492 14.229 15.523 1.00 96.06 373 ILE A N 1
ATOM 2871 C CA . ILE A 1 373 ? 10.108 14.151 15.026 1.00 96.06 373 ILE A CA 1
ATOM 2872 C C . ILE A 1 373 ? 9.209 13.234 15.871 1.00 96.06 373 ILE A C 1
ATOM 2874 O O . ILE A 1 373 ? 7.997 13.360 15.772 1.00 96.06 373 ILE A O 1
ATOM 2878 N N . LEU A 1 374 ? 9.797 12.396 16.729 1.00 97.94 374 LEU A N 1
ATOM 2879 C CA . LEU A 1 374 ? 9.130 11.454 17.638 1.00 97.94 374 LEU A CA 1
ATOM 2880 C C . LEU A 1 374 ? 9.829 11.474 19.024 1.00 97.94 374 LEU A C 1
ATOM 2882 O O . LEU A 1 374 ? 10.880 12.125 19.160 1.00 97.94 374 LEU A O 1
ATOM 2886 N N . PRO A 1 375 ? 9.290 10.815 20.070 1.00 98.25 375 PRO A N 1
ATOM 2887 C CA . PRO A 1 375 ? 9.947 10.697 21.372 1.00 98.25 375 PRO A CA 1
ATOM 2888 C C . PRO A 1 375 ? 11.289 9.971 21.278 1.00 98.25 375 PRO A C 1
ATOM 2890 O O . PRO A 1 375 ? 11.546 9.209 20.350 1.00 98.25 375 PRO A O 1
ATOM 2893 N N . ARG A 1 376 ? 12.165 10.190 22.265 1.00 97.88 376 ARG A N 1
ATOM 2894 C CA . ARG A 1 376 ? 13.529 9.626 22.261 1.00 97.88 376 ARG A CA 1
ATOM 2895 C C . ARG A 1 376 ? 13.566 8.098 22.308 1.00 97.88 376 ARG A C 1
ATOM 2897 O O . ARG A 1 376 ? 14.567 7.539 21.879 1.00 97.88 376 ARG A O 1
ATOM 2904 N N . SER A 1 377 ? 12.533 7.462 22.847 1.00 97.38 377 SER A N 1
ATOM 2905 C CA . SER A 1 377 ? 12.403 6.006 22.918 1.00 97.38 377 SER A CA 1
ATOM 2906 C C . SER A 1 377 ? 12.009 5.377 21.580 1.00 97.38 377 SER A C 1
ATOM 2908 O O . SER A 1 377 ? 12.204 4.181 21.402 1.00 97.38 377 SER A O 1
ATOM 2910 N N . VAL A 1 378 ? 11.483 6.160 20.630 1.00 98.50 378 VAL A N 1
ATOM 2911 C CA . VAL A 1 378 ? 10.890 5.634 19.397 1.00 98.50 378 VAL A CA 1
ATOM 2912 C C . VAL A 1 378 ? 11.920 5.467 18.282 1.00 98.50 378 VAL A C 1
ATOM 2914 O O . VAL A 1 378 ? 12.711 6.373 17.991 1.00 98.50 378 VAL A O 1
ATOM 2917 N N . MET A 1 379 ? 11.839 4.320 17.611 1.00 98.44 379 MET A N 1
ATOM 2918 C CA . MET A 1 379 ? 12.544 3.989 16.375 1.00 98.44 379 MET A CA 1
ATOM 2919 C C . MET A 1 379 ? 11.531 3.599 15.296 1.00 98.44 379 MET A C 1
ATOM 2921 O O . MET A 1 379 ? 10.528 2.945 15.587 1.00 98.44 379 MET A O 1
ATOM 2925 N N . VAL A 1 380 ? 11.808 3.986 14.050 1.00 98.75 380 VAL A N 1
ATOM 2926 C CA . VAL A 1 380 ? 11.012 3.607 12.877 1.00 98.75 380 VAL A CA 1
ATOM 2927 C C . VAL A 1 380 ? 11.942 3.065 11.805 1.00 98.75 380 VAL A C 1
ATOM 2929 O O . VAL A 1 380 ? 12.922 3.723 11.449 1.00 98.75 380 VAL A O 1
ATOM 2932 N N . ILE A 1 381 ? 11.621 1.884 11.288 1.00 98.81 381 ILE A N 1
ATOM 2933 C CA . ILE A 1 381 ? 12.312 1.278 10.150 1.00 98.81 381 ILE A CA 1
ATOM 2934 C C . ILE A 1 381 ? 11.336 1.044 9.003 1.00 98.81 381 ILE A C 1
ATOM 2936 O O . ILE A 1 381 ? 10.132 0.947 9.226 1.00 98.81 381 ILE A O 1
ATOM 2940 N N . ASP A 1 382 ? 11.873 0.910 7.800 1.00 98.69 382 ASP A N 1
ATOM 2941 C CA . ASP A 1 382 ? 11.174 0.330 6.660 1.00 98.69 382 ASP A CA 1
ATOM 2942 C C . ASP A 1 382 ? 12.001 -0.841 6.121 1.00 98.69 382 ASP A C 1
ATOM 2944 O O . ASP A 1 382 ? 13.205 -0.681 5.912 1.00 98.69 382 ASP A O 1
ATOM 2948 N N . ASP A 1 383 ? 11.407 -2.027 5.977 1.00 98.38 383 ASP A N 1
ATOM 2949 C CA . ASP A 1 383 ? 12.152 -3.242 5.614 1.00 98.38 383 ASP A CA 1
ATOM 2950 C C . ASP A 1 383 ? 11.410 -4.122 4.587 1.00 98.38 383 ASP A C 1
ATOM 2952 O O . ASP A 1 383 ? 10.568 -4.940 4.976 1.00 98.38 383 ASP A O 1
ATOM 2956 N N . PRO A 1 384 ? 11.766 -4.028 3.289 1.00 97.50 384 PRO A N 1
ATOM 2957 C CA . PRO A 1 384 ? 11.141 -4.821 2.226 1.00 97.50 384 PRO A CA 1
ATOM 2958 C C . PRO A 1 384 ? 11.378 -6.332 2.337 1.00 97.50 384 PRO A C 1
ATOM 2960 O O . PRO A 1 384 ? 10.734 -7.109 1.639 1.00 97.50 384 PRO A O 1
ATOM 2963 N N . SER A 1 385 ? 12.319 -6.776 3.176 1.00 96.81 385 SER A N 1
ATOM 2964 C CA . SER A 1 385 ? 12.694 -8.192 3.268 1.00 96.81 385 SER A CA 1
ATOM 2965 C C . SER A 1 385 ? 11.831 -9.003 4.242 1.00 96.81 385 SER A C 1
ATOM 2967 O O . SER A 1 385 ? 11.900 -10.236 4.246 1.00 96.81 385 SER A O 1
ATOM 2969 N N . LEU A 1 386 ? 11.026 -8.333 5.072 1.00 97.38 386 LEU A N 1
ATOM 2970 C CA . LEU A 1 386 ? 10.188 -8.979 6.079 1.00 97.38 386 LEU A CA 1
ATOM 2971 C C . LEU A 1 386 ? 8.867 -9.460 5.478 1.00 97.38 386 LEU A C 1
ATOM 2973 O O . LEU A 1 386 ? 8.106 -8.678 4.923 1.00 97.38 386 LEU A O 1
ATOM 2977 N N . LYS A 1 387 ? 8.574 -10.750 5.660 1.00 95.00 387 LYS A N 1
ATOM 2978 C CA . LYS A 1 387 ? 7.322 -11.385 5.208 1.00 95.00 387 LYS A CA 1
ATOM 2979 C C . LYS A 1 387 ? 6.253 -11.459 6.287 1.00 95.00 387 LYS A C 1
ATOM 2981 O O . LYS A 1 387 ? 5.076 -11.636 5.995 1.00 95.00 387 LYS A O 1
ATOM 2986 N N . GLU A 1 388 ? 6.669 -11.376 7.542 1.00 96.19 388 GLU A N 1
ATOM 2987 C CA . GLU A 1 388 ? 5.786 -11.480 8.692 1.00 96.19 388 GLU A CA 1
ATOM 2988 C C . GLU A 1 388 ? 6.309 -10.640 9.855 1.00 96.19 388 GLU A C 1
ATOM 2990 O O . GLU A 1 388 ? 7.511 -10.381 9.972 1.00 96.19 388 GLU A O 1
ATOM 2995 N N . TYR A 1 389 ? 5.395 -10.245 10.733 1.00 96.56 389 TYR A N 1
ATOM 2996 C CA . TYR A 1 389 ? 5.691 -9.604 12.004 1.00 96.56 389 TYR A CA 1
ATOM 2997 C C . TYR A 1 389 ? 4.828 -10.247 13.089 1.00 96.56 389 TYR A C 1
ATOM 2999 O O . TYR A 1 389 ? 3.606 -10.237 12.992 1.00 96.56 389 TYR A O 1
ATOM 3007 N N . ASN A 1 390 ? 5.447 -10.840 14.114 1.00 94.19 390 ASN A N 1
ATOM 3008 C CA . ASN A 1 390 ? 4.746 -11.578 15.179 1.00 94.19 390 ASN A CA 1
ATOM 3009 C C . ASN A 1 390 ? 3.747 -12.644 14.667 1.00 94.19 390 ASN A C 1
ATOM 3011 O O . ASN A 1 390 ? 2.726 -12.901 15.299 1.00 94.19 390 ASN A O 1
ATOM 3015 N N . GLY A 1 391 ? 4.047 -13.280 13.529 1.00 91.81 391 GLY A N 1
ATOM 3016 C CA . GLY A 1 391 ? 3.185 -14.285 12.896 1.00 91.81 391 GLY A CA 1
ATOM 3017 C C . GLY A 1 391 ? 2.042 -13.715 12.046 1.00 91.81 391 GLY A C 1
ATOM 3018 O O . GLY A 1 391 ? 1.283 -14.489 11.466 1.00 91.81 391 GLY A O 1
ATOM 3019 N N . GLU A 1 392 ? 1.914 -12.389 11.938 1.00 93.19 392 GLU A N 1
ATOM 3020 C CA . GLU A 1 392 ? 1.009 -11.736 10.991 1.00 93.19 392 GLU A CA 1
ATOM 3021 C C . GLU A 1 392 ? 1.728 -11.449 9.670 1.00 93.19 392 GLU A C 1
ATOM 3023 O O . GLU A 1 392 ? 2.856 -10.960 9.657 1.00 93.19 392 GLU A O 1
ATOM 3028 N N . LEU A 1 393 ? 1.062 -11.745 8.552 1.00 93.81 393 LEU A N 1
ATOM 3029 C CA . LEU A 1 393 ? 1.575 -11.511 7.201 1.00 93.81 393 LEU A CA 1
ATOM 3030 C C . LEU A 1 393 ? 1.842 -10.019 6.960 1.00 93.81 393 LEU A C 1
ATOM 3032 O O . LEU A 1 393 ? 0.988 -9.181 7.250 1.00 93.81 393 LEU A O 1
ATOM 3036 N N . LEU A 1 394 ? 2.973 -9.712 6.330 1.00 95.50 394 LEU A N 1
ATOM 3037 C CA . LEU A 1 394 ? 3.270 -8.410 5.745 1.00 95.50 394 LEU A CA 1
ATOM 3038 C C . LEU A 1 394 ? 3.165 -8.517 4.221 1.00 95.50 394 LEU A C 1
ATOM 3040 O O . LEU A 1 394 ? 3.718 -9.437 3.631 1.00 95.50 394 LEU A O 1
ATOM 3044 N N . ILE A 1 395 ? 2.446 -7.591 3.587 1.00 94.25 395 ILE A N 1
ATOM 3045 C CA . ILE A 1 395 ? 2.253 -7.556 2.125 1.00 94.25 395 ILE A CA 1
ATOM 3046 C C . ILE A 1 395 ? 3.136 -6.512 1.433 1.00 94.25 395 ILE A C 1
ATOM 3048 O O . ILE A 1 395 ? 3.020 -6.305 0.226 1.00 94.25 395 ILE A O 1
ATOM 3052 N N . GLY A 1 396 ? 3.968 -5.802 2.199 1.00 94.56 396 GLY A N 1
ATOM 3053 C CA . GLY A 1 396 ? 4.982 -4.899 1.670 1.00 94.56 396 GLY A CA 1
ATOM 3054 C C . GLY A 1 396 ? 6.281 -5.594 1.278 1.00 94.56 396 GLY A C 1
ATOM 3055 O O . GLY A 1 396 ? 7.218 -4.897 0.900 1.00 94.56 396 GLY A O 1
ATOM 3056 N N . ASP A 1 397 ? 6.362 -6.927 1.363 1.00 94.00 397 ASP A N 1
ATOM 3057 C CA . ASP A 1 397 ? 7.578 -7.665 1.039 1.00 94.00 397 ASP A CA 1
ATOM 3058 C C . ASP A 1 397 ? 7.866 -7.689 -0.466 1.00 94.00 397 ASP A C 1
ATOM 3060 O O . ASP A 1 397 ? 6.977 -7.867 -1.298 1.00 94.00 397 ASP A O 1
ATOM 3064 N N . TYR A 1 398 ? 9.131 -7.491 -0.820 1.00 94.25 398 TYR A N 1
ATOM 3065 C CA . TYR A 1 398 ? 9.636 -7.690 -2.173 1.00 94.25 398 TYR A CA 1
ATOM 3066 C C . TYR A 1 3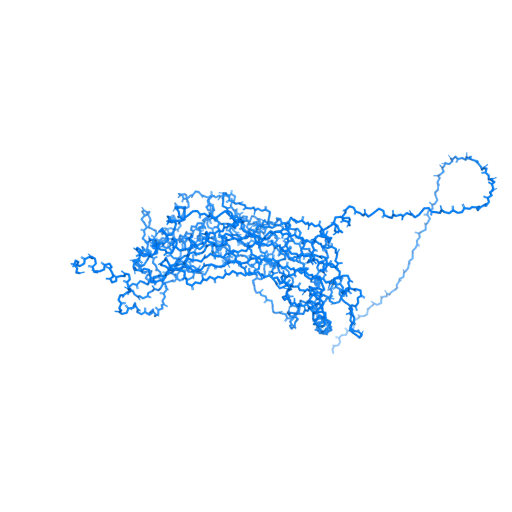98 ? 11.161 -7.760 -2.161 1.00 94.25 398 TYR A C 1
ATOM 3068 O O . TYR A 1 398 ? 11.843 -7.229 -1.283 1.00 94.25 398 TYR A O 1
ATOM 3076 N N . ARG A 1 399 ? 11.726 -8.400 -3.187 1.00 95.75 399 ARG A N 1
ATOM 3077 C CA . ARG A 1 399 ? 13.181 -8.467 -3.361 1.00 95.75 399 ARG A CA 1
ATOM 3078 C C . ARG A 1 399 ? 13.730 -7.324 -4.208 1.00 95.75 399 ARG A C 1
ATOM 3080 O O . ARG A 1 399 ? 14.784 -6.784 -3.882 1.00 95.75 399 ARG A O 1
ATOM 3087 N N . TYR A 1 400 ? 13.026 -6.979 -5.280 1.00 96.31 400 TYR A N 1
ATOM 3088 C CA . TYR A 1 400 ? 13.373 -5.906 -6.207 1.00 96.31 400 TYR A CA 1
ATOM 3089 C C . TYR A 1 400 ? 12.182 -4.962 -6.333 1.00 96.31 400 TYR A C 1
ATOM 3091 O O . TYR A 1 400 ? 11.047 -5.431 -6.388 1.00 96.31 400 TYR A O 1
ATOM 3099 N N . ASP A 1 401 ? 12.441 -3.658 -6.338 1.00 96.12 401 ASP A N 1
ATOM 3100 C CA . ASP A 1 401 ? 11.413 -2.657 -6.610 1.00 96.12 401 ASP A CA 1
ATOM 3101 C C . ASP A 1 401 ? 11.026 -2.635 -8.098 1.00 96.12 401 ASP A C 1
ATOM 3103 O O . ASP A 1 401 ? 11.626 -3.319 -8.938 1.00 96.12 401 ASP A O 1
ATOM 3107 N N . ASP A 1 402 ? 10.051 -1.798 -8.453 1.00 95.25 402 ASP A N 1
ATOM 3108 C CA . ASP A 1 402 ? 9.577 -1.672 -9.831 1.00 95.25 402 ASP A CA 1
ATOM 3109 C C . ASP A 1 402 ? 10.606 -0.995 -10.758 1.00 95.25 402 ASP A C 1
ATOM 3111 O O . ASP A 1 402 ? 10.318 -0.811 -11.935 1.00 95.25 402 ASP A O 1
ATOM 3115 N N . GLN A 1 403 ? 11.801 -0.630 -10.279 1.00 96.31 403 GLN A N 1
ATOM 3116 C CA . GLN A 1 403 ? 12.925 -0.103 -11.070 1.00 96.31 403 GLN A CA 1
ATOM 3117 C C . GLN A 1 403 ? 14.117 -1.071 -11.122 1.00 96.31 403 GLN A C 1
ATOM 3119 O O . GLN A 1 403 ? 15.173 -0.739 -11.678 1.00 96.31 403 GLN A O 1
ATOM 3124 N N . GLY A 1 404 ? 13.953 -2.276 -10.566 1.00 96.19 404 GLY A N 1
ATOM 3125 C CA . GLY A 1 404 ? 14.944 -3.344 -10.598 1.00 96.19 404 GLY A CA 1
ATOM 3126 C C . GLY A 1 404 ? 16.078 -3.163 -9.599 1.00 96.19 404 GLY A C 1
ATOM 3127 O O . GLY A 1 404 ? 17.153 -3.732 -9.794 1.00 96.19 404 GLY A O 1
ATOM 3128 N N . VAL A 1 405 ? 15.859 -2.367 -8.553 1.00 97.94 405 VAL A N 1
ATOM 3129 C CA . VAL A 1 405 ? 16.810 -2.148 -7.463 1.00 97.94 405 VAL A CA 1
ATOM 3130 C C . VAL A 1 405 ? 16.421 -3.032 -6.284 1.00 97.94 405 VAL A C 1
ATOM 3132 O O . VAL A 1 405 ? 15.251 -3.125 -5.923 1.00 97.94 405 VAL A O 1
ATOM 3135 N N . ALA A 1 406 ? 17.399 -3.709 -5.681 1.00 97.62 406 ALA A N 1
ATOM 3136 C CA . ALA A 1 406 ? 17.141 -4.558 -4.521 1.00 97.62 406 ALA A CA 1
ATOM 3137 C C . ALA A 1 406 ? 16.619 -3.724 -3.341 1.00 97.62 406 ALA A C 1
ATOM 3139 O O . ALA A 1 406 ? 17.232 -2.709 -2.999 1.00 97.62 406 ALA A O 1
ATOM 3140 N N . GLY A 1 407 ? 15.526 -4.172 -2.720 1.00 97.56 407 GLY A N 1
ATOM 3141 C CA . GLY A 1 407 ? 14.955 -3.539 -1.534 1.00 97.56 407 GLY A CA 1
ATOM 3142 C C . GLY A 1 407 ? 15.928 -3.585 -0.357 1.00 97.56 407 GLY A C 1
ATOM 3143 O O . GLY A 1 407 ? 16.529 -4.625 -0.075 1.00 97.56 407 GLY A O 1
ATOM 3144 N N . GLN A 1 408 ? 16.108 -2.456 0.326 1.00 97.88 408 GLN A N 1
ATOM 3145 C CA . GLN A 1 408 ? 17.035 -2.336 1.451 1.00 97.88 408 GLN A CA 1
ATOM 3146 C C . GLN A 1 408 ? 16.312 -1.864 2.702 1.00 97.88 408 GLN A C 1
ATOM 3148 O O . GLN A 1 408 ? 15.567 -0.891 2.662 1.00 97.88 408 GLN A O 1
ATOM 3153 N N . LYS A 1 409 ? 16.620 -2.477 3.844 1.00 98.56 409 LYS A N 1
ATOM 3154 C CA . LYS A 1 409 ? 16.179 -1.963 5.140 1.00 98.56 409 LYS A CA 1
ATOM 3155 C C . LYS A 1 409 ? 16.694 -0.539 5.366 1.00 98.56 409 LYS A C 1
ATOM 3157 O O . LYS A 1 409 ? 17.903 -0.313 5.323 1.00 98.56 409 LYS A O 1
ATOM 3162 N N . GLN A 1 410 ? 15.792 0.378 5.701 1.00 98.56 410 GLN A N 1
ATOM 3163 C CA . GLN A 1 410 ? 16.099 1.754 6.085 1.00 98.56 410 GLN A CA 1
ATOM 3164 C C . GLN A 1 410 ? 15.767 2.001 7.556 1.00 98.56 410 GLN A C 1
ATOM 3166 O O . GLN A 1 410 ? 14.688 1.649 8.033 1.00 98.56 410 GLN A O 1
ATOM 3171 N N . THR A 1 411 ? 16.677 2.654 8.279 1.00 98.50 411 THR A N 1
ATOM 3172 C CA . THR A 1 411 ? 16.392 3.192 9.617 1.00 98.50 411 THR A CA 1
ATOM 3173 C C . THR A 1 411 ? 15.938 4.634 9.461 1.00 98.50 411 THR A C 1
ATOM 3175 O O . THR A 1 411 ? 16.748 5.555 9.460 1.00 98.50 411 THR A O 1
ATOM 3178 N N . LEU A 1 412 ? 14.632 4.831 9.307 1.00 98.56 412 LEU A N 1
ATOM 3179 C CA . LEU A 1 412 ? 14.044 6.139 9.025 1.00 98.56 412 LEU A CA 1
ATOM 3180 C C . LEU A 1 412 ? 14.115 7.066 10.241 1.00 98.56 412 LEU A C 1
ATOM 3182 O O . LEU A 1 412 ? 14.422 8.251 10.113 1.00 98.56 412 LEU A O 1
ATOM 3186 N N . VAL A 1 413 ? 13.875 6.532 11.440 1.00 98.62 413 VAL A N 1
ATOM 3187 C CA . VAL A 1 413 ? 13.957 7.278 12.700 1.00 98.62 413 VAL A CA 1
ATOM 3188 C C . VAL A 1 413 ? 14.761 6.489 13.721 1.00 98.62 413 VAL A C 1
ATOM 3190 O O . VAL A 1 413 ? 14.407 5.358 14.032 1.00 98.62 413 VAL A O 1
ATOM 3193 N N . ASP A 1 414 ? 15.782 7.115 14.308 1.00 98.44 414 ASP A N 1
ATOM 3194 C CA . ASP A 1 414 ? 16.531 6.587 15.457 1.00 98.44 414 ASP A CA 1
ATOM 3195 C C . ASP A 1 414 ? 16.488 7.588 16.616 1.00 98.44 414 ASP A C 1
ATOM 3197 O O . ASP A 1 414 ? 16.734 8.788 16.435 1.00 98.44 414 ASP A O 1
ATOM 3201 N N . LYS A 1 415 ? 16.157 7.101 17.815 1.00 97.88 415 LYS A N 1
ATOM 3202 C CA . LYS A 1 415 ? 15.988 7.900 19.044 1.00 97.88 415 LYS A CA 1
ATOM 3203 C C . LYS A 1 415 ? 15.094 9.128 18.842 1.00 97.88 415 LYS A C 1
ATOM 3205 O O . LYS A 1 415 ? 15.420 10.251 19.259 1.00 97.88 415 LYS A O 1
ATOM 3210 N N . GLY A 1 416 ? 13.991 8.929 18.126 1.00 98.00 416 GLY A N 1
ATOM 3211 C CA . GLY A 1 416 ? 13.022 9.958 17.767 1.00 98.00 416 GLY A CA 1
ATOM 3212 C C . GLY A 1 416 ? 13.487 10.964 16.715 1.00 98.00 416 GLY A C 1
ATOM 3213 O O . GLY A 1 416 ? 12.758 11.916 16.421 1.00 98.00 416 GLY A O 1
ATOM 3214 N N . ARG A 1 417 ? 14.698 10.827 16.161 1.00 98.31 417 ARG A N 1
ATOM 3215 C CA . ARG A 1 417 ? 15.248 11.723 15.136 1.00 98.31 417 ARG A CA 1
ATOM 3216 C C . ARG A 1 417 ? 15.171 11.090 13.761 1.00 98.31 417 ARG A C 1
ATOM 3218 O O . ARG A 1 417 ? 15.596 9.955 13.600 1.00 98.31 417 ARG A O 1
ATOM 3225 N N . LEU A 1 418 ? 14.669 11.856 12.797 1.00 98.00 418 LEU A N 1
ATOM 3226 C CA . LEU A 1 418 ? 14.668 11.473 11.390 1.00 98.00 418 LEU A CA 1
ATOM 3227 C C . LEU A 1 418 ? 16.119 11.330 10.911 1.00 98.00 418 LEU A C 1
ATOM 3229 O O . LEU A 1 418 ? 16.898 12.269 11.087 1.00 98.00 418 LEU A O 1
ATOM 3233 N N . GLN A 1 419 ? 16.474 10.179 10.353 1.00 97.94 419 GLN A N 1
ATOM 3234 C CA . GLN A 1 419 ? 17.827 9.868 9.881 1.00 97.94 419 GLN A CA 1
ATOM 3235 C C . GLN A 1 419 ? 17.870 9.792 8.359 1.00 97.94 419 GLN A C 1
ATOM 3237 O O . GLN A 1 419 ? 18.695 10.455 7.743 1.00 97.94 419 GLN A O 1
ATOM 3242 N N . GLU A 1 420 ? 16.944 9.028 7.784 1.00 96.50 420 GLU A N 1
ATOM 3243 C CA . GLU A 1 420 ? 16.942 8.612 6.381 1.00 96.50 420 GLU A CA 1
ATOM 3244 C C . GLU A 1 420 ? 15.534 8.752 5.780 1.00 96.50 420 GLU A C 1
ATOM 3246 O O . GLU A 1 420 ? 14.552 8.981 6.498 1.00 96.50 420 GLU A O 1
ATOM 3251 N N . LEU A 1 421 ? 15.444 8.591 4.460 1.00 97.19 421 LEU A N 1
ATOM 3252 C CA . LEU A 1 421 ? 14.205 8.501 3.683 1.00 97.19 421 LEU A CA 1
ATOM 3253 C C . LEU A 1 421 ? 14.246 7.257 2.793 1.00 97.19 421 LEU A C 1
ATOM 3255 O O . LEU A 1 421 ? 15.322 6.736 2.499 1.00 97.19 421 LEU A O 1
ATOM 3259 N N . VAL A 1 422 ? 13.082 6.806 2.330 1.00 97.56 422 VAL A N 1
ATOM 3260 C CA . VAL A 1 422 ? 13.026 5.806 1.260 1.00 97.56 422 VAL A CA 1
ATOM 3261 C C . VAL A 1 422 ? 13.205 6.500 -0.088 1.00 97.56 422 VAL A C 1
ATOM 3263 O O . VAL A 1 422 ? 12.654 7.574 -0.329 1.00 97.56 422 VAL A O 1
ATOM 3266 N N . MET A 1 423 ? 14.001 5.907 -0.973 1.00 97.75 423 MET A N 1
ATOM 3267 C CA . MET A 1 423 ? 14.433 6.507 -2.230 1.00 97.75 423 MET A CA 1
ATOM 3268 C C . MET A 1 423 ? 14.134 5.586 -3.411 1.00 97.75 423 MET A C 1
ATOM 3270 O O . MET A 1 423 ? 14.504 4.412 -3.432 1.00 97.75 423 MET A O 1
ATOM 3274 N N . SER A 1 424 ? 13.526 6.172 -4.438 1.00 97.06 424 SER A N 1
ATOM 3275 C CA . SER A 1 424 ? 13.532 5.626 -5.797 1.00 97.06 424 SER A CA 1
ATOM 3276 C C . SER A 1 424 ? 14.803 6.063 -6.532 1.00 97.06 424 SER A C 1
ATOM 3278 O O . SER A 1 424 ? 15.646 6.782 -5.992 1.00 97.06 424 SER A O 1
ATOM 3280 N N . ARG A 1 425 ? 14.908 5.741 -7.822 1.00 97.00 425 ARG A N 1
ATOM 3281 C CA . ARG A 1 425 ? 15.951 6.272 -8.716 1.00 97.00 425 ARG A CA 1
ATOM 3282 C C . ARG A 1 425 ? 15.793 7.763 -9.053 1.00 97.00 425 ARG A C 1
ATOM 3284 O O . ARG A 1 425 ? 16.496 8.266 -9.926 1.00 97.00 425 ARG A O 1
ATOM 3291 N N . ASN A 1 426 ? 14.886 8.475 -8.383 1.00 95.31 426 ASN A N 1
ATOM 3292 C CA . ASN A 1 426 ? 14.819 9.932 -8.363 1.00 95.31 426 ASN A CA 1
ATOM 3293 C C . ASN A 1 426 ? 15.631 10.474 -7.166 1.00 95.31 426 ASN A C 1
ATOM 3295 O O . ASN A 1 426 ? 15.087 10.548 -6.061 1.00 95.31 426 ASN A O 1
ATOM 3299 N N . PRO A 1 427 ? 16.912 10.852 -7.335 1.00 95.75 427 PRO A N 1
ATOM 3300 C CA . PRO A 1 427 ? 17.741 11.261 -6.210 1.00 95.75 427 PRO A CA 1
ATOM 3301 C C . PRO A 1 427 ? 17.363 12.665 -5.727 1.00 95.75 427 PRO A C 1
ATOM 3303 O O . PRO A 1 427 ? 16.665 13.427 -6.399 1.00 95.75 427 PRO A O 1
ATOM 3306 N N . SER A 1 428 ? 17.869 13.031 -4.559 1.00 92.81 428 SER A N 1
ATOM 3307 C CA . SER A 1 428 ? 17.691 14.338 -3.942 1.00 92.81 428 SER A CA 1
ATOM 3308 C C . SER A 1 428 ? 19.037 15.006 -3.644 1.00 92.81 428 SER A C 1
ATOM 3310 O O . SER A 1 428 ? 20.093 14.583 -4.135 1.00 92.81 428 SER A O 1
ATOM 3312 N N . LYS A 1 429 ? 19.031 16.121 -2.901 1.00 89.19 429 LYS A N 1
ATOM 3313 C CA . LYS A 1 429 ? 20.285 16.780 -2.514 1.00 89.19 429 LYS A CA 1
ATOM 3314 C C . LYS A 1 429 ? 21.049 15.916 -1.516 1.00 89.19 429 LYS A C 1
ATOM 3316 O O . LYS A 1 429 ? 22.249 15.732 -1.712 1.00 89.19 429 LYS A O 1
ATOM 3321 N N . GLU A 1 430 ? 20.346 15.380 -0.528 1.00 91.12 430 GLU A N 1
ATOM 3322 C CA . GLU A 1 430 ? 20.936 14.604 0.559 1.00 91.12 430 GLU A CA 1
ATOM 3323 C C . GLU A 1 430 ? 21.151 13.131 0.163 1.00 91.12 430 GLU A C 1
ATOM 3325 O O . GLU A 1 430 ? 22.169 12.542 0.522 1.00 91.12 430 GLU A O 1
ATOM 3330 N N . PHE A 1 431 ? 20.272 12.561 -0.672 1.00 94.31 431 PHE A N 1
ATOM 3331 C CA . PHE A 1 431 ? 20.295 11.140 -1.036 1.00 94.31 431 PHE A CA 1
ATOM 3332 C C . PHE A 1 431 ? 20.551 10.939 -2.530 1.00 94.31 431 PHE A C 1
ATOM 3334 O O . PHE A 1 431 ? 19.757 11.336 -3.381 1.00 94.31 431 PHE A O 1
ATOM 3341 N N . LYS A 1 432 ? 21.690 10.327 -2.873 1.00 94.25 432 LYS A N 1
ATOM 3342 C CA . LYS A 1 432 ? 22.169 10.211 -4.266 1.00 94.25 432 LYS A CA 1
ATOM 3343 C C . LYS A 1 432 ? 21.933 8.849 -4.919 1.00 94.25 432 LYS A C 1
ATOM 3345 O O . LYS A 1 432 ? 22.293 8.689 -6.082 1.00 94.25 432 LYS A O 1
ATOM 3350 N N . GLN A 1 433 ? 21.378 7.887 -4.191 1.00 95.31 433 GLN A N 1
ATOM 3351 C CA . GLN A 1 433 ? 21.186 6.505 -4.639 1.00 95.31 433 GLN A CA 1
ATOM 3352 C C . GLN A 1 433 ? 19.781 6.020 -4.284 1.00 95.31 433 GLN A C 1
ATOM 3354 O O . GLN A 1 433 ? 19.180 6.529 -3.336 1.00 95.31 433 GLN A O 1
ATOM 3359 N N . SER A 1 434 ? 19.274 5.051 -5.049 1.00 97.62 434 SER A N 1
ATOM 3360 C CA . SER A 1 434 ? 18.036 4.350 -4.707 1.00 97.62 434 SER A CA 1
ATOM 3361 C C . SER A 1 434 ? 18.252 3.435 -3.497 1.00 97.62 434 SER A C 1
ATOM 3363 O O . SER A 1 434 ? 19.311 2.823 -3.346 1.00 97.62 434 SER A O 1
ATOM 3365 N N . THR A 1 435 ? 17.228 3.301 -2.657 1.00 98.00 435 THR A N 1
ATOM 3366 C CA . THR A 1 435 ? 17.188 2.319 -1.561 1.00 98.00 435 THR A CA 1
ATOM 3367 C C . THR A 1 435 ? 16.379 1.076 -1.937 1.00 98.00 435 THR A C 1
ATOM 3369 O O . THR A 1 435 ? 16.162 0.204 -1.097 1.00 98.00 435 THR A O 1
ATOM 3372 N N . GLY A 1 436 ? 15.950 0.977 -3.200 1.00 97.62 436 GLY A N 1
ATOM 3373 C CA . GLY A 1 436 ? 15.051 -0.076 -3.654 1.00 97.62 436 GLY A CA 1
ATOM 3374 C C . GLY A 1 436 ? 13.613 0.174 -3.221 1.00 97.62 436 GLY A C 1
ATOM 3375 O O . GLY A 1 436 ? 12.953 -0.746 -2.754 1.00 97.62 436 GLY A O 1
ATOM 3376 N N . HIS A 1 437 ? 13.140 1.417 -3.324 1.00 97.56 437 HIS A N 1
ATOM 3377 C CA . HIS A 1 437 ? 11.771 1.820 -2.976 1.00 97.56 437 HIS A CA 1
ATOM 3378 C C . HIS A 1 437 ? 11.058 2.537 -4.118 1.00 97.56 437 HIS A C 1
ATOM 3380 O O . HIS A 1 437 ? 10.062 3.212 -3.888 1.00 97.56 437 HIS A O 1
ATOM 3386 N N . GLY A 1 438 ? 11.560 2.425 -5.348 1.00 96.06 438 GLY A N 1
ATOM 3387 C CA . GLY A 1 438 ? 10.878 2.903 -6.542 1.00 96.06 438 GLY A CA 1
ATOM 3388 C C . GLY A 1 438 ? 9.737 1.972 -6.915 1.00 96.06 438 GLY A C 1
ATOM 3389 O O . GLY A 1 438 ? 9.954 1.023 -7.662 1.00 96.06 438 GLY A O 1
ATOM 3390 N N . ARG A 1 439 ? 8.527 2.257 -6.430 1.00 93.75 439 ARG A N 1
ATOM 3391 C CA . ARG A 1 439 ? 7.328 1.434 -6.643 1.00 93.75 439 ARG A CA 1
ATOM 3392 C C . ARG A 1 439 ? 6.235 2.213 -7.365 1.00 93.75 439 ARG A C 1
ATOM 3394 O O . ARG A 1 439 ? 6.128 3.429 -7.205 1.00 93.75 439 ARG A O 1
ATOM 3401 N N . GLY A 1 440 ? 5.453 1.543 -8.202 1.00 89.31 440 GLY A N 1
ATOM 3402 C CA . GLY A 1 440 ? 4.310 2.139 -8.886 1.00 89.31 440 GLY A CA 1
ATOM 3403 C C . GLY A 1 440 ? 4.059 1.613 -10.296 1.00 89.31 440 GL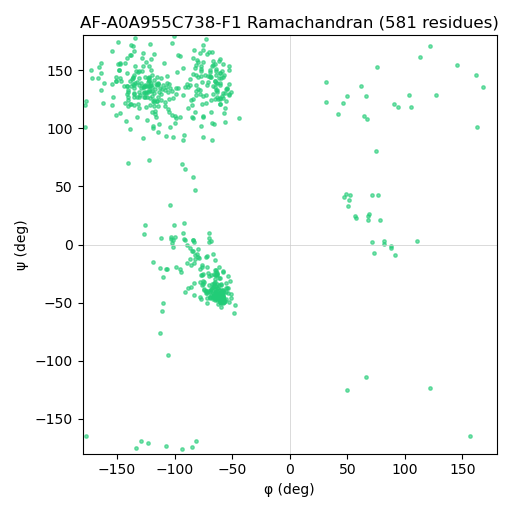Y A C 1
ATOM 3404 O O . GLY A 1 440 ? 4.956 1.192 -11.023 1.00 89.31 440 GLY A O 1
ATOM 3405 N N . SER A 1 441 ? 2.802 1.713 -10.734 1.00 79.75 441 SER A N 1
ATOM 3406 C CA . SER A 1 441 ? 2.344 1.085 -11.981 1.00 79.75 441 SER A CA 1
ATOM 3407 C C . SER A 1 441 ? 2.628 1.884 -13.265 1.00 79.75 441 SER A C 1
ATOM 3409 O O . SER A 1 441 ? 2.499 1.339 -14.366 1.00 79.75 441 SER A O 1
ATOM 3411 N N . ILE A 1 442 ? 2.947 3.182 -13.179 1.00 81.88 442 ILE A N 1
ATOM 3412 C CA . ILE A 1 442 ? 3.253 4.031 -14.352 1.00 81.88 442 ILE A CA 1
ATOM 3413 C C . ILE A 1 442 ? 4.725 4.445 -14.337 1.00 81.88 442 ILE A C 1
ATOM 3415 O O . ILE A 1 442 ? 5.527 3.924 -15.108 1.00 81.88 442 ILE A O 1
ATOM 3419 N N . ARG A 1 443 ? 5.059 5.404 -13.473 1.00 89.62 443 ARG A N 1
ATOM 3420 C CA . ARG A 1 443 ? 6.420 5.842 -13.182 1.00 89.62 443 ARG A CA 1
ATOM 3421 C C . ARG A 1 443 ? 6.643 5.527 -11.711 1.00 89.62 443 ARG A C 1
ATOM 3423 O O . ARG A 1 443 ? 5.981 6.166 -10.896 1.00 89.62 443 ARG A O 1
ATOM 3430 N N . PRO A 1 444 ? 7.518 4.573 -11.378 1.00 92.44 444 PRO A N 1
ATOM 3431 C CA . PRO A 1 444 ? 7.772 4.258 -9.987 1.00 92.44 444 PRO A CA 1
ATOM 3432 C C . PRO A 1 444 ? 8.319 5.471 -9.223 1.00 92.44 444 PRO A C 1
ATOM 3434 O O . PRO A 1 444 ? 9.152 6.223 -9.744 1.00 92.44 444 PRO A O 1
ATOM 3437 N N . SER A 1 445 ? 7.842 5.663 -7.998 1.00 92.44 445 SER A N 1
ATOM 3438 C CA . SER A 1 445 ? 8.278 6.707 -7.067 1.00 92.44 445 SER A CA 1
ATOM 3439 C C . SER A 1 445 ? 8.662 6.098 -5.728 1.00 92.44 445 SER A C 1
ATOM 3441 O O . SER A 1 445 ? 8.357 4.940 -5.471 1.00 92.44 445 SER A O 1
ATOM 3443 N N . ALA A 1 446 ? 9.362 6.869 -4.893 1.00 94.75 446 ALA A N 1
ATOM 3444 C CA . ALA A 1 446 ? 9.695 6.428 -3.545 1.00 94.75 446 ALA A CA 1
ATOM 3445 C C . ALA A 1 446 ? 8.404 6.098 -2.788 1.00 94.75 446 ALA A C 1
ATOM 3447 O O . ALA A 1 446 ? 7.470 6.895 -2.827 1.00 94.75 446 ALA A O 1
ATOM 3448 N N . MET A 1 447 ? 8.357 4.925 -2.164 1.00 94.88 447 MET A N 1
ATOM 3449 C CA . MET A 1 447 ? 7.203 4.450 -1.417 1.00 94.88 447 MET A CA 1
ATOM 3450 C C . MET A 1 447 ? 7.645 3.459 -0.340 1.00 94.88 447 MET A C 1
ATOM 3452 O O . MET A 1 447 ? 8.450 2.571 -0.620 1.00 94.88 447 MET A O 1
ATOM 3456 N N . ILE A 1 448 ? 7.078 3.562 0.864 1.00 95.75 448 ILE A N 1
ATOM 3457 C CA . ILE A 1 448 ? 7.324 2.595 1.948 1.00 95.75 448 ILE A CA 1
ATOM 3458 C C . ILE A 1 448 ? 6.953 1.149 1.562 1.00 95.75 448 ILE A C 1
ATOM 3460 O O . ILE A 1 448 ? 6.098 0.896 0.704 1.00 95.75 448 ILE A O 1
ATOM 3464 N N . SER A 1 449 ? 7.591 0.198 2.237 1.00 96.94 449 SER A N 1
ATOM 3465 C CA . SER A 1 449 ? 7.329 -1.236 2.166 1.00 96.94 449 SER A CA 1
ATOM 3466 C C . SER A 1 449 ? 6.602 -1.689 3.442 1.00 96.94 449 SER A C 1
ATOM 3468 O O . SER A 1 449 ? 5.383 -1.531 3.552 1.00 96.94 449 SER A O 1
ATOM 3470 N N . ASN A 1 450 ? 7.352 -2.184 4.423 1.00 97.94 450 ASN A N 1
ATOM 3471 C CA . ASN A 1 450 ? 6.922 -2.561 5.756 1.00 97.94 450 ASN A CA 1
ATOM 3472 C C . ASN A 1 450 ? 7.433 -1.524 6.761 1.00 97.94 450 ASN A C 1
ATOM 3474 O O . ASN A 1 450 ? 8.550 -1.638 7.272 1.00 97.94 450 ASN A O 1
ATOM 3478 N N . LEU A 1 451 ? 6.605 -0.524 7.055 1.00 98.56 451 LEU A N 1
ATOM 3479 C CA . LEU A 1 451 ? 6.911 0.548 7.992 1.00 98.56 451 LEU A CA 1
ATOM 3480 C C . LEU A 1 451 ? 6.637 0.090 9.427 1.00 98.56 451 LEU A C 1
ATOM 3482 O O . LEU A 1 451 ? 5.487 -0.127 9.807 1.00 98.56 451 LEU A O 1
ATOM 3486 N N . ILE A 1 452 ? 7.680 -0.020 10.244 1.00 98.75 452 ILE A N 1
ATOM 3487 C CA . ILE A 1 452 ? 7.605 -0.615 11.582 1.00 98.75 452 ILE A CA 1
ATOM 3488 C C . ILE A 1 452 ? 8.060 0.390 12.634 1.00 98.75 452 ILE A C 1
ATOM 3490 O O . ILE A 1 452 ? 9.212 0.829 12.637 1.00 98.75 452 ILE A O 1
ATOM 3494 N N . MET A 1 453 ? 7.162 0.711 13.564 1.00 98.50 453 MET A N 1
ATOM 3495 C CA . MET A 1 453 ? 7.441 1.524 14.744 1.00 98.50 453 MET A CA 1
ATOM 3496 C C . MET A 1 453 ? 7.705 0.640 15.968 1.00 98.50 453 MET A C 1
ATOM 3498 O O . MET A 1 453 ? 6.958 -0.290 16.255 1.00 98.50 453 MET A O 1
ATOM 3502 N N . THR A 1 454 ? 8.748 0.972 16.729 1.00 98.06 454 THR A N 1
ATOM 3503 C CA . THR A 1 454 ? 9.112 0.298 17.987 1.00 98.06 454 THR A CA 1
ATOM 3504 C C . THR A 1 454 ? 9.518 1.312 19.059 1.00 98.06 454 THR A C 1
ATOM 3506 O O . THR A 1 454 ? 9.831 2.465 18.745 1.00 98.06 454 THR A O 1
ATOM 3509 N N . SER A 1 455 ? 9.527 0.883 20.325 1.00 97.88 455 SER A N 1
ATOM 3510 C CA . SER A 1 455 ? 10.031 1.653 21.470 1.00 97.88 455 SER A CA 1
ATOM 3511 C C . SER A 1 455 ? 11.144 0.887 22.185 1.00 97.88 455 SER A C 1
ATOM 3513 O O . SER A 1 455 ? 11.084 -0.335 22.297 1.00 97.88 455 SER A O 1
ATOM 3515 N N . THR A 1 456 ? 12.150 1.599 22.697 1.00 97.62 456 THR A N 1
ATOM 3516 C CA . THR A 1 456 ? 13.180 1.032 23.588 1.00 97.62 456 THR A CA 1
ATOM 3517 C C . THR A 1 456 ? 12.710 0.863 25.032 1.00 97.62 456 THR A C 1
ATOM 3519 O O . THR A 1 456 ? 13.425 0.260 25.825 1.00 97.62 456 THR A O 1
ATOM 3522 N N . ASP A 1 457 ? 11.562 1.444 25.373 1.00 97.06 457 ASP A N 1
ATOM 3523 C CA . ASP A 1 457 ? 10.942 1.390 26.699 1.00 97.06 457 ASP A CA 1
ATOM 3524 C C . ASP A 1 457 ? 9.421 1.243 26.521 1.00 97.06 457 ASP A C 1
ATOM 3526 O O . ASP A 1 457 ? 8.690 2.234 26.588 1.00 97.06 457 ASP A O 1
ATOM 3530 N N . PRO A 1 458 ? 8.947 0.071 26.060 1.00 97.94 458 PRO A N 1
ATOM 3531 C CA . PRO A 1 458 ? 7.527 -0.154 25.847 1.00 97.94 458 PRO A CA 1
ATOM 3532 C C . PRO A 1 458 ? 6.814 -0.515 27.158 1.00 97.94 458 PRO A C 1
ATOM 3534 O O . PRO A 1 458 ? 7.371 -1.221 27.999 1.00 97.94 458 PRO A O 1
ATOM 3537 N N . LEU A 1 459 ? 5.562 -0.086 27.298 1.00 98.56 459 LEU A N 1
ATOM 3538 C CA . LEU A 1 459 ? 4.696 -0.434 28.425 1.00 98.56 459 LEU A CA 1
ATOM 3539 C C . LEU A 1 459 ? 3.760 -1.596 28.071 1.00 98.56 459 LEU A C 1
ATOM 3541 O O . LEU A 1 459 ? 3.315 -1.727 26.928 1.00 98.56 459 LEU A O 1
ATOM 3545 N N . THR A 1 460 ? 3.414 -2.414 29.068 1.00 98.31 460 THR A N 1
ATOM 3546 C CA . THR A 1 460 ? 2.346 -3.414 28.918 1.00 98.31 460 THR A CA 1
ATOM 3547 C C . THR A 1 460 ? 0.994 -2.725 28.759 1.00 98.31 460 THR A C 1
ATOM 3549 O O . THR A 1 460 ? 0.840 -1.542 29.067 1.00 98.31 460 THR A O 1
ATOM 3552 N N . LYS A 1 461 ? -0.028 -3.463 28.319 1.00 96.12 461 LYS A N 1
ATOM 3553 C CA . LYS A 1 461 ? -1.392 -2.929 28.204 1.00 96.12 461 LYS A CA 1
ATOM 3554 C C . LYS A 1 461 ? -1.910 -2.350 29.526 1.00 96.12 461 LYS A C 1
ATOM 3556 O O . LYS A 1 461 ? -2.559 -1.309 29.520 1.00 96.12 461 LYS A O 1
ATOM 3561 N N . GLU A 1 462 ? -1.630 -3.018 30.639 1.00 96.62 462 GLU A N 1
ATOM 3562 C CA . GLU A 1 462 ? -2.042 -2.587 31.976 1.00 96.62 462 GLU A CA 1
ATOM 3563 C C . GLU A 1 462 ? -1.326 -1.292 32.374 1.00 96.62 462 GLU A C 1
ATOM 3565 O O . GLU A 1 462 ? -1.988 -0.332 32.752 1.00 96.62 462 GLU A O 1
ATOM 3570 N N . ALA A 1 463 ? -0.005 -1.219 32.178 1.00 98.06 463 ALA A N 1
ATOM 3571 C CA . ALA A 1 463 ? 0.775 -0.015 32.466 1.00 98.06 463 ALA A CA 1
ATOM 3572 C C . ALA A 1 463 ? 0.399 1.167 31.549 1.00 98.06 463 ALA A C 1
ATOM 3574 O O . ALA A 1 463 ? 0.383 2.309 31.994 1.00 98.06 463 ALA A O 1
ATOM 3575 N N . MET A 1 464 ? 0.036 0.911 30.284 1.00 98.06 464 MET A N 1
ATOM 3576 C CA . MET A 1 464 ? -0.507 1.941 29.384 1.00 98.06 464 MET A CA 1
ATOM 3577 C C . MET A 1 464 ? -1.830 2.519 29.903 1.00 98.06 464 MET A C 1
ATOM 3579 O O . MET A 1 464 ? -2.075 3.709 29.728 1.00 98.06 464 MET A O 1
ATOM 3583 N N . LEU A 1 465 ? -2.694 1.687 30.498 1.00 97.19 465 LEU A N 1
ATOM 3584 C CA . LEU A 1 465 ? -3.966 2.131 31.071 1.00 97.19 465 LEU A CA 1
ATOM 3585 C C . LEU A 1 465 ? -3.754 2.918 32.369 1.00 97.19 465 LEU A C 1
ATOM 3587 O O . LEU A 1 465 ? -4.423 3.927 32.564 1.00 97.19 465 LEU A O 1
ATOM 3591 N N . GLU A 1 466 ? -2.825 2.482 33.222 1.00 97.75 466 GLU A N 1
ATOM 3592 C CA . GLU A 1 466 ? -2.432 3.208 34.437 1.00 97.75 466 GLU A CA 1
ATOM 3593 C C . GLU A 1 466 ? -1.894 4.605 34.091 1.00 97.75 466 GLU A C 1
ATOM 3595 O O . GLU A 1 466 ? -2.467 5.596 34.537 1.00 97.75 466 GLU A O 1
ATOM 3600 N N . GLU A 1 467 ? -0.898 4.696 33.202 1.00 98.06 467 GLU A N 1
ATOM 3601 C CA . GLU A 1 467 ? -0.330 5.974 32.737 1.00 98.06 467 GLU A CA 1
ATOM 3602 C C . GLU A 1 467 ? -1.394 6.868 32.077 1.00 98.06 467 GLU A C 1
ATOM 3604 O O . GLU A 1 467 ? -1.412 8.081 32.262 1.00 98.06 467 GLU A O 1
ATOM 3609 N N . PHE A 1 468 ? -2.315 6.281 31.306 1.00 98.50 468 PHE A N 1
ATOM 3610 C CA . PHE A 1 468 ? -3.410 7.025 30.685 1.00 98.50 468 PHE A CA 1
ATOM 3611 C C . PHE A 1 468 ? -4.366 7.629 31.719 1.00 98.50 468 PHE A C 1
ATOM 3613 O O . PHE A 1 468 ? -4.768 8.782 31.559 1.00 98.50 468 PHE A O 1
ATOM 3620 N N . ILE A 1 469 ? -4.718 6.870 32.763 1.00 98.31 469 ILE A N 1
ATOM 3621 C CA . ILE A 1 469 ? -5.572 7.350 33.854 1.00 98.31 469 ILE A CA 1
ATOM 3622 C C . ILE A 1 469 ? -4.885 8.473 34.623 1.00 98.31 469 ILE A C 1
ATOM 3624 O O . ILE A 1 469 ? -5.496 9.522 34.821 1.00 98.31 469 ILE A O 1
ATOM 3628 N N . GLU A 1 470 ? -3.616 8.289 34.985 1.00 98.00 470 GLU A N 1
ATOM 3629 C CA . GLU A 1 470 ? -2.823 9.327 35.647 1.00 98.00 470 GLU A CA 1
ATOM 3630 C C . GLU A 1 470 ? -2.764 10.604 34.795 1.00 98.00 470 GLU A C 1
ATOM 3632 O O . GLU A 1 470 ? -3.079 11.688 35.286 1.00 98.00 470 GLU A O 1
ATOM 3637 N N . ALA A 1 471 ? -2.488 10.477 33.492 1.00 97.75 471 ALA A N 1
ATOM 3638 C CA . ALA A 1 471 ? -2.365 11.618 32.591 1.00 97.75 471 ALA A CA 1
ATOM 3639 C C . ALA A 1 471 ? -3.640 12.473 32.520 1.00 97.75 471 ALA A C 1
ATOM 3641 O O . ALA A 1 471 ? -3.554 13.700 32.574 1.00 97.75 471 ALA A O 1
ATOM 3642 N N . PHE A 1 472 ? -4.832 11.873 32.377 1.00 97.25 472 PHE A N 1
ATOM 3643 C CA . PHE A 1 472 ? -6.052 12.688 32.274 1.00 97.25 472 PHE A CA 1
ATOM 3644 C C . PHE A 1 472 ? -6.498 13.240 33.633 1.00 97.25 472 PHE A C 1
ATOM 3646 O O . PHE A 1 472 ? -7.125 14.298 33.673 1.00 97.25 472 PHE A O 1
ATOM 3653 N N . GLN A 1 473 ? -6.162 12.570 34.739 1.00 96.94 473 GLN A N 1
ATOM 3654 C CA . GLN A 1 473 ? -6.410 13.092 36.084 1.00 96.94 473 GLN A CA 1
ATOM 3655 C C . GLN A 1 473 ? -5.533 14.307 36.398 1.00 96.94 473 GLN A C 1
ATOM 3657 O O . GLN A 1 473 ? -6.026 15.259 36.999 1.00 96.94 473 GLN A O 1
ATOM 3662 N N . ASP A 1 474 ? -4.274 14.302 35.955 1.00 96.31 474 ASP A N 1
ATOM 3663 C CA . ASP A 1 474 ? -3.347 15.430 36.109 1.00 96.31 474 ASP A CA 1
ATOM 3664 C C . ASP A 1 474 ? -3.806 16.690 35.350 1.00 96.31 474 ASP A C 1
ATOM 3666 O O . ASP A 1 474 ? -3.444 17.809 35.720 1.00 96.31 474 ASP A O 1
ATOM 3670 N N . GLU A 1 475 ? -4.636 16.525 34.316 1.00 93.94 475 GLU A N 1
ATOM 3671 C CA . GLU A 1 475 ? -5.283 17.620 33.580 1.00 93.94 475 GLU A CA 1
ATOM 3672 C C . GLU A 1 475 ? -6.677 17.997 34.119 1.00 93.94 475 GLU A C 1
ATOM 3674 O O . GLU A 1 475 ? -7.401 18.758 33.475 1.00 93.94 475 GLU A O 1
ATOM 3679 N N . ASP A 1 476 ? -7.074 17.476 35.286 1.00 94.31 476 ASP A N 1
ATOM 3680 C CA . ASP A 1 476 ? -8.401 17.663 35.891 1.00 94.31 476 ASP A CA 1
ATOM 3681 C C . ASP A 1 476 ? -9.571 17.201 34.984 1.00 94.31 476 ASP A C 1
ATOM 3683 O O . ASP A 1 476 ? -10.719 17.632 35.151 1.00 94.31 476 ASP A O 1
ATOM 3687 N N . ASN A 1 477 ? -9.314 16.299 34.026 1.00 94.75 477 ASN A N 1
ATOM 3688 C CA . ASN A 1 477 ? -10.350 15.725 33.170 1.00 94.75 477 ASN A CA 1
ATOM 3689 C C . ASN A 1 477 ? -11.108 14.607 33.911 1.00 94.75 477 ASN A C 1
ATOM 3691 O O . ASN A 1 477 ? -10.519 13.708 34.507 1.00 94.75 477 ASN A O 1
ATOM 3695 N N . GLU A 1 478 ? -12.445 14.615 33.830 1.00 94.56 478 GLU A N 1
ATOM 3696 C CA . GLU A 1 478 ? -13.299 13.576 34.443 1.00 94.56 478 GLU A CA 1
ATOM 3697 C C . GLU A 1 478 ? -13.088 12.187 33.808 1.00 94.56 478 GLU A C 1
ATOM 3699 O O . GLU A 1 478 ? -13.254 11.152 34.460 1.00 94.56 478 GLU A O 1
ATOM 3704 N N . PHE A 1 479 ? -12.730 12.171 32.525 1.00 96.12 479 PHE A N 1
ATOM 3705 C CA . PHE A 1 479 ? -12.453 10.973 31.745 1.00 96.12 479 PHE A CA 1
ATOM 3706 C C . PHE A 1 479 ? -11.366 11.248 30.700 1.00 96.12 479 PHE A C 1
ATOM 3708 O O . PHE A 1 479 ? -11.203 12.378 30.236 1.00 96.12 479 PHE A O 1
ATOM 3715 N N . GLY A 1 480 ? -10.682 10.193 30.268 1.00 96.62 480 GLY A N 1
ATOM 3716 C CA . GLY A 1 480 ? -9.870 10.181 29.055 1.00 96.62 480 GLY A CA 1
ATOM 3717 C C . GLY A 1 480 ? -10.624 9.583 27.868 1.00 96.62 480 GLY A C 1
ATOM 3718 O O . GLY A 1 480 ? -11.608 8.857 28.049 1.00 96.62 480 GLY A O 1
ATOM 3719 N N . ILE A 1 481 ? -10.149 9.828 26.643 1.00 96.94 481 ILE A N 1
ATOM 3720 C CA . ILE A 1 481 ? -10.660 9.132 25.451 1.00 96.94 481 ILE A CA 1
ATOM 3721 C C . ILE A 1 481 ? -9.704 8.019 25.011 1.00 96.94 481 ILE A C 1
ATOM 3723 O O . ILE A 1 481 ? -8.527 8.256 24.755 1.00 96.94 481 ILE A O 1
ATOM 3727 N N . ARG A 1 482 ? -10.233 6.801 24.865 1.00 97.44 482 ARG A N 1
ATOM 3728 C CA . ARG A 1 482 ? -9.538 5.661 24.259 1.00 97.44 482 ARG A CA 1
ATOM 3729 C C . ARG A 1 482 ? -10.125 5.344 22.886 1.00 97.44 482 ARG A C 1
ATOM 3731 O O . ARG A 1 482 ? -11.341 5.244 22.741 1.00 97.44 482 ARG A O 1
ATOM 3738 N N . ILE A 1 483 ? -9.276 5.155 21.881 1.00 96.75 483 ILE A N 1
ATOM 3739 C CA . ILE A 1 483 ? -9.673 4.849 20.501 1.00 96.75 483 ILE A CA 1
ATOM 3740 C C . ILE A 1 483 ? -9.155 3.462 20.140 1.00 96.75 483 ILE A C 1
ATOM 3742 O O . ILE A 1 483 ? -7.952 3.265 19.979 1.00 96.75 483 ILE A O 1
ATOM 3746 N N . ALA A 1 484 ? -10.074 2.508 20.006 1.00 95.75 484 ALA A N 1
ATOM 3747 C CA . ALA A 1 484 ? -9.747 1.108 19.765 1.00 95.75 484 ALA A CA 1
ATOM 3748 C C . ALA A 1 484 ? -9.616 0.779 18.268 1.00 95.75 484 ALA A C 1
ATOM 3750 O O . ALA A 1 484 ? -8.745 0.004 17.869 1.00 95.75 484 ALA A O 1
ATOM 3751 N N . SER A 1 485 ? -10.454 1.384 17.417 1.00 92.81 485 SER A N 1
ATOM 3752 C CA . SER A 1 485 ? -10.459 1.113 15.973 1.00 92.81 485 SER A CA 1
ATOM 3753 C C . SER A 1 485 ? -11.000 2.270 15.127 1.00 92.81 485 SER A C 1
ATOM 3755 O O . SER A 1 485 ? -11.620 3.214 15.625 1.00 92.81 485 SER A O 1
ATOM 3757 N N . PHE A 1 486 ? -10.762 2.183 13.816 1.00 89.38 486 PHE A N 1
ATOM 3758 C CA . PHE A 1 486 ? -11.234 3.125 12.802 1.00 89.38 486 PHE A CA 1
ATOM 3759 C C . PHE A 1 486 ? -12.169 2.437 11.802 1.00 89.38 486 PHE A C 1
ATOM 3761 O O . PHE A 1 486 ? -11.914 1.320 11.363 1.00 89.38 486 PHE A O 1
ATOM 3768 N N . GLY A 1 487 ? -13.211 3.154 11.385 1.00 81.75 487 GLY A N 1
ATOM 3769 C CA . GLY A 1 487 ? -14.088 2.810 10.270 1.00 81.75 487 GLY A CA 1
ATOM 3770 C C . GLY A 1 487 ? -13.692 3.652 9.064 1.00 81.75 487 GLY A C 1
ATOM 3771 O O . GLY A 1 487 ? -14.112 4.803 8.920 1.00 81.75 487 GLY A O 1
ATOM 3772 N N . GLY A 1 488 ? -12.809 3.125 8.218 1.00 78.12 488 GLY A N 1
ATOM 3773 C CA . GLY A 1 488 ? -12.160 3.930 7.183 1.00 78.12 488 GLY A CA 1
ATOM 3774 C C . GLY A 1 488 ? -11.237 4.990 7.797 1.00 78.12 488 GLY A C 1
ATOM 3775 O O . GLY A 1 488 ? -10.220 4.653 8.389 1.00 78.12 488 GLY A O 1
ATOM 3776 N N . ARG A 1 489 ? -11.566 6.282 7.645 1.00 75.88 489 ARG A N 1
ATOM 3777 C CA . ARG A 1 489 ? -10.743 7.408 8.149 1.00 75.88 489 ARG A CA 1
ATOM 3778 C C . ARG A 1 489 ? -11.261 8.042 9.444 1.00 75.88 489 ARG A C 1
ATOM 3780 O O . ARG A 1 489 ? -10.688 9.029 9.900 1.00 75.88 489 ARG A O 1
ATOM 3787 N N . THR A 1 490 ? -12.325 7.498 10.022 1.00 84.44 490 THR A N 1
ATOM 3788 C CA . THR A 1 490 ? -12.979 8.060 11.209 1.00 84.44 490 THR A CA 1
ATOM 3789 C C . THR A 1 490 ? -12.858 7.086 12.381 1.00 84.44 490 THR A C 1
ATOM 3791 O O . THR A 1 490 ? -13.037 5.886 12.158 1.00 84.44 490 THR A O 1
ATOM 3794 N N . PRO A 1 491 ? -12.576 7.559 13.611 1.00 90.69 491 PRO A N 1
ATOM 3795 C CA . PRO A 1 491 ? -12.670 6.722 14.803 1.00 90.69 491 PRO A CA 1
ATOM 3796 C C . PRO A 1 491 ? -14.043 6.046 14.880 1.00 90.69 491 PRO A C 1
ATOM 3798 O O . PRO A 1 491 ? -15.070 6.708 14.724 1.00 90.69 491 PRO A O 1
ATOM 3801 N N . LEU A 1 492 ? -14.059 4.730 15.078 1.00 91.94 492 LEU A N 1
ATOM 3802 C CA . LEU A 1 492 ? -15.286 3.934 15.073 1.00 91.94 492 LEU A CA 1
ATOM 3803 C C . LEU A 1 492 ? -15.606 3.420 16.474 1.00 91.94 492 LEU A C 1
ATOM 3805 O O . LEU A 1 492 ? -16.675 3.715 17.001 1.00 91.94 492 LEU A O 1
ATOM 3809 N N . GLU A 1 493 ? -14.674 2.692 17.085 1.00 95.06 493 GLU A N 1
ATOM 3810 C CA . GLU A 1 493 ? -14.820 2.193 18.449 1.00 95.06 493 GLU A CA 1
ATOM 3811 C C . GLU A 1 493 ? -14.056 3.102 19.416 1.00 95.06 493 GLU A C 1
ATOM 3813 O O . GLU A 1 493 ? -12.822 3.087 19.462 1.00 95.06 493 GLU A O 1
ATOM 3818 N N . VAL A 1 494 ? -14.801 3.927 20.154 1.00 96.69 494 VAL A N 1
ATOM 3819 C CA . VAL A 1 494 ? -14.255 4.966 21.034 1.00 96.69 494 VAL A CA 1
ATOM 3820 C C . VAL A 1 494 ? -14.874 4.859 22.421 1.00 96.69 494 VAL A C 1
ATOM 3822 O O . VAL A 1 494 ? -16.088 4.750 22.552 1.00 96.69 494 VAL A O 1
ATOM 3825 N N . TYR A 1 495 ? -14.054 4.935 23.460 1.00 97.50 495 TYR A N 1
ATOM 3826 C CA . TYR A 1 495 ? -14.485 4.830 24.848 1.00 97.50 495 TYR A CA 1
ATOM 3827 C C . TYR A 1 495 ? -14.127 6.095 25.622 1.00 97.50 495 TYR A C 1
ATOM 3829 O O . TYR A 1 495 ? -13.007 6.592 25.515 1.00 97.50 495 TYR A O 1
ATOM 3837 N N . LYS A 1 496 ? -15.056 6.580 26.448 1.00 97.62 496 LYS A N 1
ATOM 3838 C CA . LYS A 1 496 ? -14.694 7.377 27.623 1.00 97.62 496 LYS A CA 1
ATOM 3839 C C . LYS A 1 496 ? -14.204 6.418 28.697 1.00 97.62 496 LYS A C 1
ATOM 3841 O O . LYS A 1 496 ? -14.894 5.442 28.993 1.00 97.62 496 LYS A O 1
ATOM 3846 N N . VAL A 1 497 ? -13.043 6.694 29.270 1.00 97.94 497 VAL A N 1
ATOM 3847 C CA . VAL A 1 497 ? -12.461 5.904 30.356 1.00 97.94 497 VAL A CA 1
ATOM 3848 C C . VAL A 1 497 ? -12.385 6.780 31.593 1.00 97.94 497 VAL A C 1
ATOM 3850 O O . VAL A 1 497 ? -11.809 7.862 31.548 1.00 97.94 497 VAL A O 1
ATOM 3853 N N . PHE A 1 498 ? -12.997 6.327 32.679 1.00 97.50 498 PHE A N 1
ATOM 3854 C CA . PHE A 1 498 ? -13.043 7.051 33.946 1.00 97.50 498 PHE A CA 1
ATOM 3855 C C . PHE A 1 498 ? -11.933 6.573 34.889 1.00 97.50 498 PHE A C 1
ATOM 3857 O O . PHE A 1 498 ? -11.390 5.481 34.731 1.00 97.50 498 PHE A O 1
ATOM 3864 N N . ALA A 1 499 ? -11.623 7.378 35.906 1.00 95.50 499 ALA A N 1
ATOM 3865 C CA . ALA A 1 499 ? -10.575 7.089 36.891 1.00 95.50 499 ALA A CA 1
ATOM 3866 C C . ALA A 1 499 ? -10.753 5.762 37.659 1.00 95.50 499 ALA A C 1
ATOM 3868 O O . ALA A 1 499 ? -9.789 5.202 38.170 1.00 95.50 499 ALA A O 1
ATOM 3869 N N . ASP A 1 500 ? -11.983 5.254 37.756 1.00 93.56 500 ASP A N 1
ATOM 3870 C CA . ASP A 1 500 ? -12.306 3.960 38.371 1.00 93.56 500 ASP A CA 1
ATOM 3871 C C . ASP A 1 500 ? -12.114 2.765 37.413 1.00 93.56 500 ASP A C 1
ATOM 3873 O O . ASP A 1 500 ? -12.404 1.625 37.780 1.00 93.56 500 ASP A O 1
ATOM 3877 N N . GLY A 1 501 ? -11.647 3.016 36.184 1.00 92.44 501 GLY A N 1
ATOM 3878 C CA . GLY A 1 501 ? -11.467 2.027 35.123 1.00 92.44 501 GLY A CA 1
ATOM 3879 C C . GLY A 1 501 ? -12.745 1.690 34.350 1.00 92.44 501 GLY A C 1
ATOM 3880 O O . GLY A 1 501 ? -12.717 0.828 33.471 1.00 92.44 501 GLY A O 1
ATOM 3881 N N . ARG A 1 502 ? -13.881 2.336 34.646 1.00 96.31 502 ARG A N 1
ATOM 3882 C CA . ARG A 1 502 ? -15.120 2.140 33.886 1.00 96.31 502 ARG A CA 1
ATOM 3883 C C . ARG A 1 502 ? -14.956 2.682 32.469 1.00 96.31 502 ARG A C 1
ATOM 3885 O O . ARG A 1 502 ? -14.480 3.797 32.275 1.00 96.31 502 ARG A O 1
ATOM 3892 N N . GLU A 1 503 ? -15.428 1.917 31.488 1.00 97.00 503 GLU A N 1
ATOM 3893 C CA . GLU A 1 503 ? -15.454 2.322 30.081 1.00 97.00 503 GLU A CA 1
ATOM 3894 C C . GLU A 1 503 ? -16.895 2.555 29.607 1.00 97.00 503 GLU A C 1
ATOM 3896 O O . GLU A 1 503 ? -17.787 1.734 29.840 1.00 97.00 503 GLU A O 1
ATOM 3901 N N . GLU A 1 504 ? -17.127 3.664 28.909 1.00 97.06 504 GLU A N 1
ATOM 3902 C CA . GLU A 1 504 ? -18.395 3.995 28.257 1.00 97.06 504 GLU A CA 1
ATOM 3903 C C . GLU A 1 504 ? -18.164 4.156 26.754 1.00 97.06 504 GLU A C 1
ATOM 3905 O O . GLU A 1 504 ? -17.461 5.067 26.317 1.00 97.06 504 GLU A O 1
ATOM 3910 N N . LEU A 1 505 ? -18.751 3.260 25.957 1.00 97.38 505 LEU A N 1
ATOM 3911 C CA . LEU A 1 505 ? -18.680 3.328 24.499 1.00 97.38 505 LEU A CA 1
ATOM 3912 C C . LEU A 1 505 ? -19.433 4.566 24.004 1.00 97.38 505 LEU A C 1
ATOM 3914 O O . LEU A 1 505 ? -20.602 4.754 24.339 1.00 97.38 505 LEU A O 1
ATOM 3918 N N . VAL A 1 506 ? -18.785 5.358 23.157 1.00 95.94 506 VAL A N 1
ATOM 3919 C CA . VAL A 1 506 ? -19.359 6.529 22.494 1.00 95.94 506 VAL A CA 1
ATOM 3920 C C . VAL A 1 506 ? -19.138 6.450 20.986 1.00 95.94 506 VAL A C 1
ATOM 3922 O O . VAL A 1 506 ? -18.185 5.836 20.507 1.00 95.94 506 VAL A O 1
ATOM 3925 N N . ARG A 1 507 ? -20.017 7.091 20.216 1.00 93.94 507 ARG A N 1
ATOM 3926 C CA . ARG A 1 507 ? -19.903 7.201 18.753 1.00 93.94 507 ARG A CA 1
ATOM 3927 C C . ARG A 1 507 ? -19.842 8.651 18.290 1.00 93.94 507 ARG A C 1
ATOM 3929 O O . ARG A 1 507 ? -20.090 9.585 19.053 1.00 93.94 507 ARG A O 1
ATOM 3936 N N . GLY A 1 508 ? -19.588 8.835 16.997 1.00 89.88 508 GLY A N 1
ATOM 3937 C CA . GLY A 1 508 ? -19.663 10.148 16.364 1.00 89.88 508 GLY A CA 1
ATOM 3938 C C . GLY A 1 508 ? -18.521 11.065 16.776 1.00 89.88 508 GLY A C 1
ATOM 3939 O O . GLY A 1 508 ? -18.759 12.237 17.041 1.00 89.88 508 GLY A O 1
ATOM 3940 N N . VAL A 1 509 ? -17.301 10.536 16.843 1.00 90.06 509 VAL A N 1
ATOM 3941 C CA . VAL A 1 509 ? -16.083 11.332 17.012 1.00 90.06 509 VAL A CA 1
ATOM 3942 C C . VAL A 1 509 ? -15.524 11.650 15.629 1.00 90.06 509 VAL A C 1
ATOM 3944 O O . VAL A 1 509 ? -15.393 10.767 14.785 1.00 90.06 509 VAL A O 1
ATOM 3947 N N . ASN A 1 510 ? -15.244 12.922 15.363 1.00 83.06 510 ASN A N 1
ATOM 3948 C CA . ASN A 1 510 ? -14.721 13.368 14.077 1.00 83.06 510 ASN A CA 1
ATOM 3949 C C . ASN A 1 510 ? -13.217 13.063 13.945 1.00 83.06 510 ASN A C 1
ATOM 3951 O O . ASN A 1 510 ? -12.537 12.761 14.925 1.00 83.06 510 ASN A O 1
ATOM 3955 N N . ALA A 1 511 ? -12.699 13.140 12.718 1.00 66.25 511 ALA A N 1
ATOM 3956 C CA . ALA A 1 511 ? -11.324 12.782 12.394 1.00 66.25 511 ALA A CA 1
ATOM 3957 C C . ALA A 1 511 ? -10.298 13.499 13.290 1.00 66.25 511 ALA A C 1
ATOM 3959 O O . ALA A 1 511 ? -10.286 14.728 13.399 1.00 66.25 511 ALA A O 1
ATOM 3960 N N . ILE A 1 512 ? -9.406 12.702 13.877 1.00 70.19 512 ILE A N 1
ATOM 3961 C CA . ILE A 1 512 ? -8.310 13.156 14.733 1.00 70.19 512 ILE A CA 1
ATOM 3962 C C . ILE A 1 512 ? -7.337 13.988 13.896 1.00 70.19 512 ILE A C 1
ATOM 3964 O O . ILE A 1 512 ? -6.801 13.511 12.893 1.00 70.19 512 ILE A O 1
ATOM 3968 N N . ARG A 1 513 ? -7.056 15.222 14.317 1.00 65.75 513 ARG A N 1
ATOM 3969 C CA . ARG A 1 513 ? -5.994 16.046 13.722 1.00 65.75 513 ARG A CA 1
ATOM 3970 C C . ARG A 1 513 ? -4.674 15.830 14.462 1.00 65.75 513 ARG A C 1
ATOM 3972 O O . ARG A 1 513 ? -4.156 16.747 15.087 1.00 65.75 513 ARG A O 1
ATOM 3979 N N . ALA A 1 514 ? -4.123 14.619 14.385 1.00 82.00 514 ALA A N 1
ATOM 3980 C CA . ALA A 1 514 ? -2.788 14.350 14.914 1.00 82.00 514 ALA A CA 1
ATOM 3981 C C . ALA A 1 514 ? -1.732 14.933 13.961 1.00 82.00 514 ALA A C 1
ATOM 3983 O O . ALA A 1 514 ? -1.562 14.463 12.836 1.00 82.00 514 ALA A O 1
ATOM 3984 N N . ASP A 1 515 ? -1.035 15.980 14.399 1.00 89.31 515 ASP A N 1
ATOM 3985 C CA . ASP A 1 515 ? 0.059 16.600 13.654 1.00 89.31 515 ASP A CA 1
ATOM 3986 C C . ASP A 1 515 ? 1.436 16.139 14.175 1.00 89.31 515 ASP A C 1
ATOM 3988 O O . ASP A 1 515 ? 1.561 15.374 15.133 1.00 89.31 515 ASP A O 1
ATOM 3992 N N . LEU A 1 516 ? 2.522 16.632 13.568 1.00 90.00 516 LEU A N 1
ATOM 3993 C CA . LEU A 1 516 ? 3.881 16.302 14.022 1.00 90.00 516 LEU A CA 1
ATOM 3994 C C . LEU A 1 516 ? 4.176 16.749 15.461 1.00 90.00 516 LEU A C 1
ATOM 3996 O O . LEU A 1 516 ? 5.175 16.306 16.027 1.00 90.00 516 LEU A O 1
ATOM 4000 N N . ARG A 1 517 ? 3.414 17.688 16.032 1.00 91.94 517 ARG A N 1
ATOM 4001 C CA . ARG A 1 517 ? 3.610 18.128 17.417 1.00 91.94 517 ARG A CA 1
ATOM 4002 C C . ARG A 1 517 ? 3.009 17.105 18.365 1.00 91.94 517 ARG A C 1
ATOM 4004 O O . ARG A 1 517 ? 3.719 16.706 19.282 1.00 91.94 517 ARG A O 1
ATOM 4011 N N . ALA A 1 518 ? 1.799 16.625 18.083 1.00 94.44 518 ALA A N 1
ATOM 4012 C CA . ALA A 1 518 ? 1.169 15.544 18.837 1.00 94.44 518 ALA A CA 1
ATOM 4013 C C . ALA A 1 518 ? 2.066 14.296 18.872 1.00 94.44 518 ALA A C 1
ATOM 4015 O O . ALA A 1 518 ? 2.383 13.785 19.938 1.00 94.44 518 ALA A O 1
ATOM 4016 N N . PHE A 1 519 ? 2.618 13.885 17.725 1.00 95.69 519 PHE A N 1
ATOM 4017 C CA . PHE A 1 519 ? 3.538 12.740 17.665 1.00 95.69 519 PHE A CA 1
ATOM 4018 C C . PHE A 1 519 ? 4.846 12.927 18.449 1.00 95.69 519 PHE A C 1
ATOM 4020 O O . PHE A 1 519 ? 5.450 11.948 18.870 1.00 95.69 519 PHE A O 1
ATOM 4027 N N . LYS A 1 520 ? 5.308 14.161 18.690 1.00 95.31 520 LYS A N 1
ATOM 4028 C CA . LYS A 1 520 ? 6.463 14.415 19.577 1.00 95.31 520 LYS A CA 1
ATOM 4029 C C . LYS A 1 520 ? 6.112 14.329 21.059 1.00 95.31 520 LYS A C 1
ATOM 4031 O O . LYS A 1 520 ? 7.035 14.192 21.861 1.00 95.31 520 LYS A O 1
ATOM 4036 N N . ARG A 1 521 ? 4.827 14.473 21.382 1.00 95.44 521 ARG A N 1
ATOM 4037 C CA . ARG A 1 521 ? 4.221 14.474 22.718 1.00 95.44 521 ARG A CA 1
ATOM 4038 C C . ARG A 1 521 ? 3.500 13.145 22.991 1.00 95.44 521 ARG A C 1
ATOM 4040 O O . ARG A 1 521 ? 2.457 13.107 23.627 1.00 95.44 521 ARG A O 1
ATOM 4047 N N . ILE A 1 522 ? 4.034 12.045 22.463 1.00 98.00 522 ILE A N 1
ATOM 4048 C CA . ILE A 1 522 ? 3.624 10.707 22.896 1.00 98.00 522 ILE A CA 1
ATOM 4049 C C . ILE A 1 522 ? 4.288 10.459 24.252 1.00 98.00 522 ILE A C 1
ATOM 4051 O O . ILE A 1 522 ? 5.518 10.531 24.347 1.00 98.00 522 ILE A O 1
ATOM 4055 N N . LEU A 1 523 ? 3.469 10.203 25.269 1.00 97.81 523 LEU A N 1
ATOM 4056 C CA . LEU A 1 523 ? 3.895 9.926 26.640 1.00 97.81 523 LEU A CA 1
ATOM 4057 C C . LEU A 1 523 ? 4.426 8.498 26.762 1.00 97.81 523 LEU A C 1
ATOM 4059 O O . LEU A 1 523 ? 5.527 8.287 27.265 1.00 97.81 523 LEU A O 1
ATOM 4063 N N . ALA A 1 524 ? 3.687 7.536 26.205 1.00 98.25 524 ALA A N 1
ATOM 4064 C CA . ALA A 1 524 ? 4.008 6.119 26.290 1.00 98.25 524 ALA A CA 1
ATOM 4065 C C . ALA A 1 524 ? 3.679 5.357 25.000 1.00 98.25 524 ALA A C 1
ATOM 4067 O O . ALA A 1 524 ? 2.848 5.770 24.183 1.00 98.25 524 ALA A O 1
ATOM 4068 N N . VAL A 1 525 ? 4.366 4.230 24.820 1.00 98.69 525 VAL A N 1
ATOM 4069 C CA . VAL A 1 525 ? 4.246 3.343 23.661 1.00 98.69 525 VAL A CA 1
ATOM 4070 C C . VAL A 1 525 ? 4.082 1.913 24.164 1.00 98.69 525 VAL A C 1
ATOM 4072 O O . VAL A 1 525 ? 4.856 1.481 25.012 1.00 98.69 525 VAL A O 1
ATOM 4075 N N . GLY A 1 526 ? 3.102 1.180 23.641 1.00 98.50 526 GLY A N 1
ATOM 4076 C CA . GLY A 1 526 ? 2.821 -0.195 24.053 1.00 98.50 526 GLY A CA 1
ATOM 4077 C C . GLY A 1 526 ? 3.859 -1.224 23.578 1.00 98.50 526 GLY A C 1
ATOM 4078 O O . GLY A 1 526 ? 4.632 -0.977 22.650 1.00 98.50 526 GLY A O 1
ATOM 4079 N N . ASP A 1 527 ? 3.839 -2.409 24.185 1.00 97.44 527 ASP A N 1
ATOM 4080 C CA . ASP A 1 527 ? 4.704 -3.555 23.854 1.00 97.44 527 ASP A CA 1
ATOM 4081 C C . ASP A 1 527 ? 4.135 -4.500 22.784 1.00 97.44 527 ASP A C 1
ATOM 4083 O O . ASP A 1 527 ? 4.871 -5.291 22.192 1.00 97.44 527 ASP A O 1
ATOM 4087 N N . THR A 1 528 ? 2.836 -4.391 22.505 1.00 96.38 528 THR A N 1
ATOM 4088 C CA . THR A 1 528 ? 2.102 -5.296 21.619 1.00 96.38 528 THR A CA 1
ATOM 4089 C C . THR A 1 528 ? 1.631 -4.545 20.368 1.00 96.38 528 THR A C 1
ATOM 4091 O O . THR A 1 528 ? 0.610 -3.853 20.413 1.00 96.38 528 THR A O 1
ATOM 4094 N N . PRO A 1 529 ? 2.368 -4.628 19.246 1.00 97.44 529 PRO A N 1
ATOM 4095 C CA . PRO A 1 529 ? 1.987 -3.986 17.993 1.00 97.44 529 PRO A CA 1
ATOM 4096 C C . PRO A 1 529 ? 0.955 -4.780 17.196 1.00 97.44 529 PRO A C 1
ATOM 4098 O O . PRO A 1 529 ? 0.884 -6.003 17.293 1.00 97.44 529 PRO A O 1
ATOM 4101 N N . ALA A 1 530 ? 0.199 -4.058 16.372 1.00 97.38 530 ALA A N 1
ATOM 4102 C CA . ALA A 1 530 ? -0.708 -4.608 15.371 1.00 97.38 530 ALA A CA 1
ATOM 4103 C C . ALA A 1 530 ? -0.154 -4.361 13.962 1.00 97.38 530 ALA A C 1
ATOM 4105 O O . ALA A 1 530 ? 0.607 -3.407 13.756 1.00 97.38 530 ALA A O 1
ATOM 4106 N N . VAL A 1 531 ? -0.564 -5.186 12.995 1.00 97.12 531 VAL A N 1
ATOM 4107 C CA . VAL A 1 531 ? -0.259 -4.995 11.573 1.00 97.12 531 VAL A CA 1
ATOM 4108 C C . VAL A 1 531 ? -1.486 -4.467 10.834 1.00 97.12 531 VAL A C 1
ATOM 4110 O O . VAL A 1 531 ? -2.593 -4.987 10.957 1.00 97.12 531 VAL A O 1
ATOM 4113 N N . MET A 1 532 ? -1.277 -3.453 9.999 1.00 95.19 532 MET A N 1
ATOM 4114 C CA . MET A 1 532 ? -2.238 -3.019 8.991 1.00 95.19 532 MET A CA 1
ATOM 4115 C C . MET A 1 532 ? -1.633 -3.181 7.605 1.00 95.19 532 MET A C 1
ATOM 4117 O O . MET A 1 532 ? -0.638 -2.545 7.267 1.00 95.19 532 MET A O 1
ATOM 4121 N N . ASN A 1 533 ? -2.282 -4.006 6.793 1.00 94.69 533 ASN A N 1
ATOM 4122 C CA . ASN A 1 533 ? -1.927 -4.239 5.401 1.00 94.69 533 ASN A CA 1
ATOM 4123 C C . ASN A 1 533 ? -2.817 -3.397 4.483 1.00 94.69 533 ASN A C 1
ATOM 4125 O O . ASN A 1 533 ? -4.048 -3.432 4.588 1.00 94.69 533 ASN A O 1
ATOM 4129 N N . VAL A 1 534 ? -2.193 -2.664 3.565 1.00 89.12 534 VAL A N 1
ATOM 4130 C CA . VAL A 1 534 ? -2.859 -1.793 2.595 1.00 89.12 534 VAL A CA 1
ATOM 4131 C C . VAL A 1 534 ? -2.423 -2.190 1.194 1.00 89.12 534 VAL A C 1
ATOM 4133 O O . VAL A 1 534 ? -1.246 -2.101 0.853 1.00 89.12 534 VAL A O 1
ATOM 4136 N N . LEU A 1 535 ? -3.375 -2.616 0.368 1.00 85.31 535 LEU A N 1
ATOM 4137 C CA . LEU A 1 535 ? -3.138 -2.851 -1.050 1.00 85.31 535 LEU A CA 1
ATOM 4138 C C . LEU A 1 535 ? -3.546 -1.614 -1.858 1.00 85.31 535 LEU A C 1
ATOM 4140 O O . LEU A 1 535 ? -4.729 -1.286 -1.966 1.00 85.31 535 LEU A O 1
ATOM 4144 N N . GLY A 1 536 ? -2.558 -0.911 -2.413 1.00 69.31 536 GLY A N 1
ATOM 4145 C CA . GLY A 1 536 ? -2.761 0.235 -3.299 1.00 69.31 536 GLY A CA 1
ATOM 4146 C C . GLY A 1 536 ? -2.551 -0.116 -4.774 1.00 69.31 536 GLY A C 1
ATOM 4147 O O . GLY A 1 536 ? -2.063 -1.189 -5.117 1.00 69.31 536 GLY A O 1
ATOM 4148 N N . GLY A 1 537 ? -2.849 0.829 -5.673 1.00 60.22 537 GLY A N 1
ATOM 4149 C CA . GLY A 1 537 ? -2.558 0.695 -7.114 1.00 60.22 537 GLY A CA 1
ATOM 4150 C C . GLY A 1 537 ? -1.061 0.713 -7.478 1.00 60.22 537 GLY A C 1
ATOM 4151 O O . GLY A 1 537 ? -0.718 0.706 -8.661 1.00 60.22 537 GLY A O 1
ATOM 4152 N N . GLU A 1 538 ? -0.188 0.781 -6.472 1.00 66.12 538 GLU A N 1
ATOM 4153 C CA . GLU A 1 538 ? 1.269 0.937 -6.572 1.00 66.12 538 GLU A CA 1
ATOM 4154 C C . GLU A 1 538 ? 2.027 -0.162 -5.792 1.00 66.12 538 GLU A C 1
ATOM 4156 O O . GLU A 1 538 ? 3.244 -0.096 -5.669 1.00 66.12 538 GLU A O 1
ATOM 4161 N N . GLY A 1 539 ? 1.314 -1.188 -5.300 1.00 77.62 539 GLY A N 1
ATOM 4162 C CA . GLY A 1 539 ? 1.863 -2.321 -4.546 1.00 77.62 539 GLY A CA 1
ATOM 4163 C C . GLY A 1 539 ? 1.251 -2.477 -3.148 1.00 77.62 539 GLY A C 1
ATOM 4164 O O . GLY A 1 539 ? 0.481 -1.632 -2.686 1.00 77.62 539 GLY A O 1
ATOM 4165 N N . GLY A 1 540 ? 1.567 -3.588 -2.476 1.00 89.38 540 GLY A N 1
ATOM 4166 C CA . GLY A 1 540 ? 1.201 -3.809 -1.074 1.00 89.38 540 GLY A CA 1
ATOM 4167 C C . GLY A 1 540 ? 2.106 -3.030 -0.118 1.00 89.38 540 GLY A C 1
ATOM 4168 O O . GLY A 1 540 ? 3.293 -2.856 -0.385 1.00 89.38 540 GLY A O 1
ATOM 4169 N N . GLN A 1 541 ? 1.557 -2.542 0.986 1.00 94.25 541 GLN A N 1
ATOM 4170 C CA . GLN A 1 541 ? 2.283 -1.874 2.065 1.00 94.25 541 GLN A CA 1
ATOM 4171 C C . GLN A 1 541 ? 1.819 -2.435 3.404 1.00 94.25 541 GLN A C 1
ATOM 4173 O O . GLN A 1 541 ? 0.644 -2.784 3.560 1.00 94.25 541 GLN A O 1
ATOM 4178 N N . SER A 1 542 ? 2.712 -2.454 4.387 1.00 97.06 542 SER A N 1
ATOM 4179 C CA . SER A 1 542 ? 2.375 -2.849 5.751 1.00 97.06 542 SER A CA 1
ATOM 4180 C C . SER A 1 542 ? 2.819 -1.783 6.738 1.00 97.06 542 SER A C 1
ATOM 4182 O O . SER A 1 542 ? 3.931 -1.269 6.656 1.00 97.06 542 SER A O 1
ATOM 4184 N N . VAL A 1 543 ? 1.953 -1.458 7.692 1.00 97.75 543 VAL A N 1
ATOM 4185 C CA . VAL A 1 543 ? 2.258 -0.557 8.805 1.00 97.75 543 VAL A CA 1
ATOM 4186 C C . VAL A 1 543 ? 2.130 -1.336 10.101 1.00 97.75 543 VAL A C 1
ATOM 4188 O O . VAL A 1 543 ? 1.074 -1.898 10.386 1.00 97.75 543 VAL A O 1
ATOM 4191 N N . VAL A 1 544 ? 3.195 -1.346 10.894 1.00 98.56 544 VAL A N 1
ATOM 4192 C CA . VAL A 1 544 ? 3.246 -1.992 12.203 1.00 98.56 544 VAL A CA 1
ATOM 4193 C C . VAL A 1 544 ? 3.410 -0.921 13.266 1.00 98.56 544 VAL A C 1
ATOM 4195 O O . VAL A 1 544 ? 4.400 -0.183 13.269 1.00 98.56 544 VAL A O 1
ATOM 4198 N N . ALA A 1 545 ? 2.435 -0.831 14.166 1.00 98.31 545 ALA A N 1
ATOM 4199 C CA . ALA A 1 545 ? 2.445 0.151 15.239 1.00 98.31 545 ALA A CA 1
ATOM 4200 C C . ALA A 1 545 ? 1.893 -0.440 16.550 1.00 98.31 545 ALA A C 1
ATOM 4202 O O . ALA A 1 545 ? 0.873 -1.133 16.529 1.00 98.31 545 ALA A O 1
ATOM 4203 N N . PRO A 1 546 ? 2.549 -0.174 17.691 1.00 98.25 546 PRO A N 1
ATOM 4204 C CA . PRO A 1 546 ? 1.999 -0.411 19.026 1.00 98.25 546 PRO A CA 1
ATOM 4205 C C . PRO A 1 546 ? 0.948 0.629 19.414 1.00 98.25 546 PRO A C 1
ATOM 4207 O O . PRO A 1 546 ? 0.772 1.637 18.732 1.00 98.25 546 PRO A O 1
ATOM 4210 N N . ALA A 1 547 ? 0.273 0.387 20.540 1.00 98.44 547 ALA A N 1
ATOM 4211 C CA . ALA A 1 547 ? -0.589 1.386 21.162 1.00 98.44 547 ALA A CA 1
ATOM 4212 C C . ALA A 1 547 ? 0.206 2.660 21.501 1.00 98.44 547 ALA A C 1
ATOM 4214 O O . ALA A 1 547 ? 1.377 2.581 21.877 1.00 98.44 547 ALA A O 1
ATOM 4215 N N . LEU A 1 548 ? -0.427 3.825 21.374 1.00 98.44 548 LEU A N 1
ATOM 4216 C CA . LEU A 1 548 ? 0.187 5.136 21.584 1.00 98.44 548 LEU A CA 1
ATOM 4217 C C . LEU A 1 548 ? -0.642 5.939 22.582 1.00 98.44 548 LEU A C 1
ATOM 4219 O O . LEU A 1 548 ? -1.838 6.129 22.367 1.00 98.44 548 LEU A O 1
ATOM 4223 N N . LEU A 1 549 ? -0.004 6.453 23.631 1.00 98.31 549 LEU A N 1
ATOM 4224 C CA . LEU A 1 549 ? -0.614 7.423 24.535 1.00 98.31 549 LEU A CA 1
ATOM 4225 C C . LEU A 1 549 ? -0.138 8.823 24.154 1.00 98.31 549 LEU A C 1
ATOM 4227 O O . LEU A 1 549 ? 1.039 9.152 24.311 1.00 98.31 549 LEU A O 1
ATOM 4231 N N . PHE A 1 550 ? -1.045 9.638 23.628 1.00 97.69 550 PHE A N 1
ATOM 4232 C CA . PHE A 1 550 ? -0.777 11.042 23.338 1.00 97.69 550 PHE A CA 1
ATOM 4233 C C . PHE A 1 550 ? -1.042 11.887 24.581 1.00 97.69 550 PHE A C 1
ATOM 4235 O O . PHE A 1 550 ? -2.063 11.693 25.233 1.00 97.69 550 PHE A O 1
ATOM 4242 N N . GLU A 1 551 ? -0.149 12.840 24.860 1.00 95.75 551 GLU A N 1
ATOM 4243 C CA . GLU A 1 551 ? -0.318 13.837 25.928 1.00 95.75 551 GLU A CA 1
ATOM 4244 C C . GLU A 1 551 ? -1.594 14.652 25.713 1.00 95.75 551 GLU A C 1
ATOM 4246 O O . GLU A 1 551 ? -2.352 14.867 26.640 1.00 95.75 551 GLU A O 1
ATOM 4251 N N . GLU A 1 552 ? -1.860 15.063 24.472 1.00 92.81 552 GLU A N 1
ATOM 4252 C CA . GLU A 1 552 ? -2.982 15.943 24.161 1.00 92.81 552 GLU A CA 1
ATOM 4253 C C . GLU A 1 552 ? -3.429 15.727 22.710 1.00 92.81 552 GLU A C 1
ATOM 4255 O O . GLU A 1 552 ? -2.614 15.812 21.781 1.00 92.81 552 GLU A O 1
ATOM 4260 N N . LEU A 1 553 ? -4.720 15.457 22.504 1.00 93.94 553 LEU A N 1
ATOM 4261 C CA . LEU A 1 553 ? -5.377 15.493 21.197 1.00 93.94 553 LEU A CA 1
ATOM 4262 C C . LEU A 1 553 ? -6.735 16.197 21.285 1.00 93.94 553 LEU A C 1
ATOM 4264 O O . LEU A 1 553 ? -7.539 15.919 22.172 1.00 93.94 553 LEU A O 1
ATOM 4268 N N . ASP A 1 554 ? -7.013 17.035 20.287 1.00 91.50 554 ASP A N 1
ATOM 4269 C CA . ASP A 1 554 ? -8.318 17.661 20.094 1.00 91.50 554 ASP A CA 1
ATOM 4270 C C . ASP A 1 554 ? -9.257 16.732 19.315 1.00 91.50 554 ASP A C 1
ATOM 4272 O O . ASP A 1 554 ? -9.009 16.391 18.149 1.00 91.50 554 ASP A O 1
ATOM 4276 N N . LEU A 1 555 ? -10.379 16.372 19.934 1.00 91.38 555 LEU A N 1
ATOM 4277 C CA . LEU A 1 555 ? -11.442 15.570 19.340 1.00 91.38 555 LEU A CA 1
ATOM 4278 C C . LEU A 1 555 ? -12.745 16.367 19.327 1.00 91.38 555 LEU A C 1
ATOM 4280 O O . LEU A 1 555 ? -13.201 16.879 20.346 1.00 91.38 555 LEU A O 1
ATOM 4284 N N . ALA A 1 556 ? -13.381 16.448 18.162 1.00 89.31 556 ALA A N 1
ATOM 4285 C CA . ALA A 1 556 ? -14.671 17.111 18.013 1.00 89.31 556 ALA A CA 1
ATOM 4286 C C . ALA A 1 556 ? -15.789 16.077 17.835 1.00 89.31 556 ALA A C 1
ATOM 4288 O O . ALA A 1 556 ? -15.576 15.065 17.158 1.00 89.31 556 ALA A O 1
ATOM 4289 N N . PRO A 1 557 ? -16.996 16.331 18.362 1.00 89.44 557 PRO A N 1
ATOM 4290 C CA . PRO A 1 557 ? -18.157 15.542 18.001 1.00 89.44 557 PRO A CA 1
ATOM 4291 C C . PRO A 1 557 ? -18.472 15.737 16.514 1.00 89.44 557 PRO A C 1
ATOM 4293 O O . PRO A 1 557 ? -18.215 16.783 15.913 1.00 89.44 557 PRO A O 1
ATOM 4296 N N . MET A 1 558 ? -19.026 14.703 15.899 1.00 84.94 558 MET A N 1
ATOM 4297 C CA . MET A 1 558 ? -19.427 14.719 14.503 1.00 84.94 558 MET A CA 1
ATOM 4298 C C . MET A 1 558 ? -20.734 15.498 14.382 1.00 84.94 558 MET A C 1
ATOM 4300 O O . MET A 1 558 ? -21.796 14.988 14.733 1.00 84.94 558 MET A O 1
ATOM 4304 N N . ASP A 1 559 ? -20.656 16.746 13.935 1.00 74.31 559 ASP A N 1
ATOM 4305 C CA . ASP A 1 559 ? -21.817 17.620 13.777 1.00 74.31 559 ASP A CA 1
ATOM 4306 C C . ASP A 1 559 ? -22.192 17.723 12.295 1.00 74.31 559 ASP A C 1
ATOM 4308 O O . ASP A 1 559 ? -21.514 18.382 11.504 1.00 74.31 559 ASP A O 1
ATOM 4312 N N . SER A 1 560 ? -23.219 16.976 11.894 1.00 72.50 560 SER A N 1
ATOM 4313 C CA . SER A 1 560 ? -23.723 16.953 10.522 1.00 72.50 560 SER A CA 1
ATOM 4314 C C . SER A 1 560 ? -25.210 16.633 10.497 1.00 72.50 560 SER A C 1
ATOM 4316 O O . SER A 1 560 ? -25.677 15.797 11.273 1.00 72.50 560 SER A O 1
ATOM 4318 N N . ASP A 1 561 ? -25.925 17.251 9.558 1.00 75.81 561 ASP A N 1
ATOM 4319 C CA . ASP A 1 561 ? -27.293 16.874 9.218 1.00 75.81 561 ASP A CA 1
ATOM 4320 C C . ASP A 1 561 ? -27.266 15.489 8.565 1.00 75.81 561 ASP A C 1
ATOM 4322 O O . ASP A 1 561 ? -26.834 15.329 7.421 1.00 75.81 561 ASP A O 1
ATOM 4326 N N . PHE A 1 562 ? -27.675 14.471 9.317 1.00 82.81 562 PHE A N 1
ATOM 4327 C CA . PHE A 1 562 ? -27.777 13.116 8.799 1.00 82.81 562 PHE A CA 1
ATOM 4328 C C . PHE A 1 562 ? -29.131 12.889 8.130 1.00 82.81 562 PHE A C 1
ATOM 4330 O O . PHE A 1 562 ? -30.171 13.345 8.614 1.00 82.81 562 PHE A O 1
ATOM 4337 N N . ASP A 1 563 ? -29.128 12.129 7.035 1.00 82.69 563 ASP A N 1
ATOM 4338 C CA . ASP A 1 563 ? -30.368 11.641 6.442 1.00 82.69 563 ASP A CA 1
ATOM 4339 C C . ASP A 1 563 ? -31.135 10.788 7.458 1.00 82.69 563 ASP A C 1
ATOM 4341 O O . ASP A 1 563 ? -30.553 10.030 8.236 1.00 82.69 563 ASP A O 1
ATOM 4345 N N . LYS A 1 564 ? -32.467 10.890 7.446 1.00 83.44 564 LYS A N 1
ATOM 4346 C CA . LYS A 1 564 ? -33.308 10.044 8.299 1.00 83.44 564 LYS A CA 1
ATOM 4347 C C . LYS A 1 564 ? -33.160 8.569 7.910 1.00 83.44 564 LYS A C 1
ATOM 4349 O O . LYS A 1 564 ? -32.974 8.276 6.725 1.00 83.44 564 LYS A O 1
ATOM 4354 N N . PRO A 1 565 ? -33.339 7.640 8.866 1.00 82.94 565 PRO A N 1
ATOM 4355 C CA . PRO A 1 565 ? -33.463 6.226 8.549 1.00 82.94 565 PRO A CA 1
ATOM 4356 C C . PRO A 1 565 ? -34.549 5.943 7.499 1.00 82.94 565 PRO A C 1
ATOM 4358 O O . PRO A 1 565 ? -35.520 6.706 7.398 1.00 82.94 565 PRO A O 1
ATOM 4361 N N . PRO A 1 566 ? -34.427 4.846 6.725 1.00 84.00 566 PRO A N 1
ATOM 4362 C CA . PRO A 1 566 ? -35.454 4.441 5.773 1.00 84.00 566 PRO A CA 1
ATO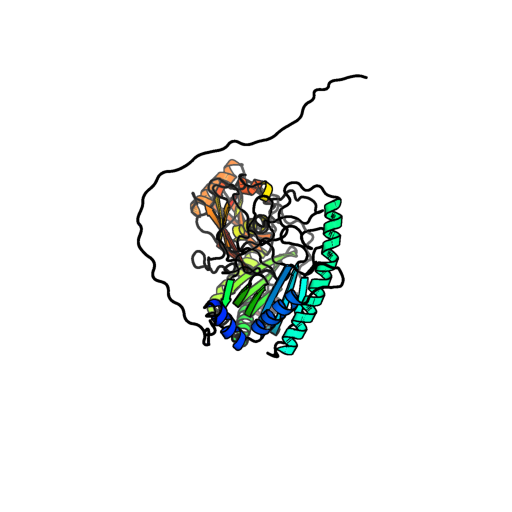M 4363 C C . PRO A 1 566 ? -36.848 4.383 6.414 1.00 84.00 566 PRO A C 1
ATOM 4365 O O . PRO A 1 566 ? -37.039 3.770 7.460 1.00 84.00 566 PRO A O 1
ATOM 4368 N N . PHE A 1 567 ? -37.844 4.992 5.760 1.00 83.62 567 PHE A N 1
ATOM 4369 C CA . PHE A 1 567 ? -39.217 5.074 6.287 1.00 83.62 567 PHE A CA 1
ATOM 4370 C C . PHE A 1 567 ? -39.932 3.723 6.395 1.00 83.62 567 PHE A C 1
ATOM 4372 O O . PHE A 1 567 ? -40.878 3.589 7.168 1.00 83.62 567 PHE A O 1
ATOM 4379 N N . ILE A 1 568 ? -39.527 2.747 5.583 1.00 86.00 568 ILE A N 1
ATOM 4380 C CA . ILE A 1 568 ? -40.060 1.386 5.611 1.00 86.00 568 ILE A CA 1
ATOM 4381 C C . ILE A 1 568 ? -38.951 0.425 6.045 1.00 86.00 568 ILE A C 1
ATOM 4383 O O . ILE A 1 568 ? -37.815 0.579 5.583 1.00 86.00 568 ILE A O 1
ATOM 4387 N N . PRO A 1 569 ? -39.257 -0.572 6.895 1.00 83.19 569 PRO A N 1
ATOM 4388 C CA . PRO A 1 569 ? -38.262 -1.536 7.334 1.00 83.19 569 PRO A CA 1
ATOM 4389 C C . PRO A 1 569 ? -37.716 -2.320 6.140 1.00 83.19 569 PRO A C 1
ATOM 4391 O O . PRO A 1 569 ? -38.444 -2.667 5.201 1.00 83.19 569 PRO A O 1
ATOM 4394 N N . GLY A 1 570 ? -36.419 -2.622 6.193 1.00 86.06 570 GLY A N 1
ATOM 4395 C CA . GLY A 1 570 ? -35.770 -3.465 5.197 1.00 86.06 570 GLY A CA 1
ATOM 4396 C C . GLY A 1 570 ? -36.380 -4.876 5.156 1.00 86.06 570 GLY A C 1
ATOM 4397 O O . GLY A 1 570 ? -36.984 -5.323 6.136 1.00 86.06 570 GLY A O 1
ATOM 4398 N N . PRO A 1 571 ? -36.209 -5.627 4.050 1.00 87.94 571 PRO A N 1
ATOM 4399 C CA . PRO A 1 571 ? -36.795 -6.961 3.908 1.00 87.94 571 PRO A CA 1
ATOM 4400 C C . PRO A 1 571 ? -36.450 -7.937 5.045 1.00 87.94 571 PRO A C 1
ATOM 4402 O O . PRO A 1 571 ? -37.321 -8.701 5.456 1.00 87.94 571 PRO A O 1
ATOM 4405 N N . LEU A 1 572 ? -35.218 -7.894 5.570 1.00 88.44 572 LEU A N 1
ATOM 4406 C CA . LEU A 1 572 ? -34.768 -8.750 6.678 1.00 88.44 572 LEU A CA 1
ATOM 4407 C C . LEU A 1 572 ? -35.396 -8.342 8.019 1.00 88.44 572 LEU A C 1
ATOM 4409 O O . LEU A 1 572 ? -35.928 -9.195 8.727 1.00 88.44 572 LEU A O 1
ATOM 4413 N N . ALA A 1 573 ? -35.414 -7.042 8.332 1.00 84.50 573 ALA A N 1
ATOM 4414 C CA . ALA A 1 573 ? -36.060 -6.515 9.537 1.00 84.50 573 ALA A CA 1
ATOM 4415 C C . ALA A 1 573 ? -37.548 -6.890 9.582 1.00 84.50 573 ALA A C 1
ATOM 4417 O O . ALA A 1 573 ? -38.027 -7.443 10.569 1.00 84.50 573 ALA A O 1
ATOM 4418 N N . ARG A 1 574 ? -38.251 -6.734 8.454 1.00 85.62 574 ARG A N 1
ATOM 4419 C CA . ARG A 1 574 ? -39.663 -7.116 8.327 1.00 85.62 574 ARG A CA 1
ATOM 4420 C C . ARG A 1 574 ? -39.911 -8.613 8.554 1.00 85.62 574 ARG A C 1
ATOM 4422 O O . ARG A 1 574 ? -40.973 -8.990 9.043 1.00 85.62 574 ARG A O 1
ATOM 4429 N N . GLN A 1 575 ? -38.990 -9.490 8.145 1.00 79.38 575 GLN A N 1
ATOM 4430 C CA . GLN A 1 575 ? -39.127 -10.934 8.381 1.00 79.38 575 GLN A CA 1
ATOM 4431 C C . GLN A 1 575 ? -38.981 -11.279 9.864 1.00 79.38 575 GLN A C 1
ATOM 4433 O O . GLN A 1 575 ? -39.773 -12.072 10.370 1.00 79.38 575 GLN A O 1
ATOM 4438 N N . LYS A 1 576 ? -38.029 -10.645 10.556 1.00 78.62 576 LYS A N 1
ATOM 4439 C CA . LYS A 1 576 ? -37.851 -10.794 12.003 1.00 78.62 576 LYS A CA 1
ATOM 4440 C C . LYS A 1 576 ? -39.085 -10.314 12.772 1.00 78.62 576 LYS A C 1
ATOM 4442 O O . LYS A 1 576 ? -39.616 -11.063 13.584 1.00 78.62 576 LYS A O 1
ATOM 4447 N N . GLU A 1 577 ? -39.622 -9.143 12.426 1.00 81.94 577 GLU A N 1
ATOM 4448 C CA . GLU A 1 577 ? -40.859 -8.613 13.024 1.00 81.94 577 GLU A CA 1
ATOM 4449 C C . GLU A 1 577 ? -42.050 -9.573 12.867 1.00 81.94 577 GLU A C 1
ATOM 4451 O O . GLU A 1 577 ? -42.831 -9.759 13.799 1.00 81.94 577 GLU A O 1
ATOM 4456 N N . LYS A 1 578 ? -42.202 -10.221 11.702 1.00 77.38 578 LYS A N 1
ATOM 4457 C CA . LYS A 1 578 ? -43.250 -11.236 11.487 1.00 77.38 578 LYS A CA 1
ATOM 4458 C C . LYS A 1 578 ? -43.056 -12.478 12.356 1.00 77.38 578 LYS A C 1
ATOM 4460 O O . LYS A 1 578 ? -44.017 -12.971 12.937 1.00 77.38 578 LYS A O 1
ATOM 4465 N N . GLN A 1 579 ? -41.820 -12.966 12.462 1.00 73.44 579 GLN A N 1
ATOM 4466 C CA . GLN A 1 579 ? -41.499 -14.117 13.307 1.00 73.44 579 GLN A CA 1
ATOM 4467 C C . GLN A 1 579 ? -41.746 -13.822 14.794 1.00 73.44 579 GLN A C 1
ATOM 4469 O O . GLN A 1 579 ? -42.275 -14.677 15.499 1.00 73.44 579 GLN A O 1
ATOM 4474 N N . GLU A 1 580 ? -41.425 -12.613 15.257 1.00 75.69 580 GLU A N 1
ATOM 4475 C CA . GLU A 1 580 ? -41.635 -12.183 16.647 1.00 75.69 580 GLU A CA 1
ATOM 4476 C C . GLU A 1 580 ? -43.108 -11.870 16.963 1.00 75.69 580 GLU A C 1
ATOM 4478 O O . GLU A 1 580 ? -43.558 -12.098 18.084 1.00 75.69 580 GLU A O 1
ATOM 4483 N N . SER A 1 581 ? -43.886 -11.397 15.981 1.00 74.12 581 SER A N 1
ATOM 4484 C CA . SER A 1 581 ? -45.318 -11.085 16.149 1.00 74.12 581 SER A CA 1
ATOM 4485 C C . SER A 1 581 ? -46.261 -12.286 15.991 1.00 74.12 581 SER A C 1
ATOM 4487 O O . SER A 1 581 ? -47.457 -12.151 16.252 1.00 74.12 581 SER A O 1
ATOM 4489 N N . GLY A 1 582 ? -45.749 -13.463 15.611 1.00 57.06 582 GLY A N 1
ATOM 4490 C CA . GLY A 1 582 ? -46.533 -14.699 15.491 1.00 57.06 582 GLY A CA 1
ATOM 4491 C C . GLY A 1 582 ? -47.573 -14.696 14.360 1.00 57.06 582 GLY A C 1
ATOM 4492 O O . GLY A 1 582 ? -48.533 -15.466 14.432 1.00 57.06 582 GLY A O 1
ATOM 4493 N N . ALA A 1 583 ? -47.399 -13.829 13.355 1.00 50.84 583 ALA A N 1
ATOM 4494 C CA . ALA A 1 583 ? -48.331 -13.600 12.244 1.00 50.84 583 ALA A CA 1
ATOM 4495 C C . ALA A 1 583 ? -47.864 -14.187 10.904 1.00 50.84 583 ALA A C 1
ATOM 4497 O O . ALA A 1 583 ? -46.654 -14.095 10.582 1.00 50.84 583 ALA A O 1
#

Sequence (583 aa):
MSDVSRFHNTPDRAAHLRCKRTNARFVCLIAAAAFCVSALSPLRVAAESPQAAKVQEEMATDVVLRAMVDEIDRGLAGLQLEDLKRPYFIEYGAQDAAVASVTASLGSVIERENDRVRYLRVETRVGSYELDNTNFVGGGYSGLARAQLPIEDDYEAIRQAIWWATDSSYKSAAEAFPRKQALMESKVIEDKPADFTREQPVVEFEAISDHKIPSAALEKLAVDLSAIFRDYPDIQRSVVRIRTGAGNDYLVNTEGTRLRTKGELCELTVVALTQADDGMTLSDSMSVYLTEPLKVPSTQELAPKVRELADRLLKIRSAPKLESAYSGPVLVDAPAATAIFGGMFANRFDGGQRPVGSQSSPDDFEKKIGKRILPRSVMVIDDPSLKEYNGELLIGDYRYDDQGVAGQKQTLVDKGRLQELVMSRNPSKEFKQSTGHGRGSIRPSAMISNLIMTSTDPLTKEAMLEEFIEAFQDEDNEFGIRIASFGGRTPLEVYKVFADGREELVRGVNAIRADLRAFKRILAVGDTPAVMNVLGGEGGQSVVAPALLFEELDLAPMDSDFDKPPFIPGPLARQKEKQESGA